Protein AF-0000000072275325 (afdb_homodimer)

Structure (mmCIF, N/CA/C/O backbone):
data_AF-0000000072275325-model_v1
#
loop_
_entity.id
_entity.type
_entity.pdbx_description
1 polymer 'Sucrose phosphatase-like domain-containing protein'
#
loop_
_atom_site.group_PDB
_atom_site.id
_atom_site.type_symbol
_atom_site.label_atom_id
_atom_site.label_alt_id
_atom_site.label_comp_id
_atom_site.label_asym_id
_atom_site.label_entity_id
_atom_site.label_seq_id
_atom_site.pdbx_PDB_ins_code
_atom_site.Cartn_x
_atom_site.Cartn_y
_atom_site.Cartn_z
_atom_site.occupancy
_atom_site.B_iso_or_equiv
_atom_site.auth_seq_id
_atom_site.auth_comp_id
_atom_site.auth_asym_id
_atom_site.auth_atom_id
_atom_site.pdbx_PDB_model_num
ATOM 1 N N . MET A 1 1 ? -21.812 2.42 -6.938 1 90.31 1 MET A N 1
ATOM 2 C CA . MET A 1 1 ? -21 2.555 -5.734 1 90.31 1 MET A CA 1
ATOM 3 C C . MET A 1 1 ? -20.125 3.805 -5.805 1 90.31 1 MET A C 1
ATOM 5 O O . MET A 1 1 ? -19.453 4.039 -6.809 1 90.31 1 MET A O 1
ATOM 9 N N . ARG A 1 2 ? -20.234 4.688 -4.781 1 94.38 2 ARG A N 1
ATOM 10 C CA . ARG A 1 2 ? -19.438 5.906 -4.762 1 94.38 2 ARG A CA 1
ATOM 11 C C . ARG A 1 2 ? -18 5.609 -4.344 1 94.38 2 ARG A C 1
ATOM 13 O O . ARG A 1 2 ? -17.766 4.723 -3.523 1 94.38 2 ARG A O 1
ATOM 20 N N . ARG A 1 3 ? -17.094 6.367 -4.941 1 96.88 3 ARG A N 1
ATOM 21 C CA . ARG A 1 3 ? -15.68 6.164 -4.684 1 96.88 3 ARG A CA 1
ATOM 22 C C . ARG A 1 3 ? -15.078 7.355 -3.945 1 96.88 3 ARG A C 1
ATOM 24 O O . ARG A 1 3 ? -15.281 8.5 -4.348 1 96.88 3 ARG A O 1
ATOM 31 N N . VAL A 1 4 ? -14.383 7.102 -2.836 1 97.38 4 VAL A N 1
ATOM 32 C CA . VAL A 1 4 ? -13.727 8.141 -2.051 1 97.38 4 VAL A CA 1
ATOM 33 C C . VAL A 1 4 ? -12.258 7.785 -1.834 1 97.38 4 VAL A C 1
ATOM 35 O O . VAL A 1 4 ? -11.938 6.66 -1.442 1 97.38 4 VAL A O 1
ATOM 38 N N . VAL A 1 5 ? -11.414 8.695 -2.131 1 98.19 5 VAL A N 1
ATOM 39 C CA . VAL A 1 5 ? -9.984 8.531 -1.894 1 98.19 5 VAL A CA 1
ATOM 40 C C . VAL A 1 5 ? -9.523 9.523 -0.824 1 98.19 5 VAL A C 1
ATOM 42 O O . VAL A 1 5 ? -9.555 10.734 -1.036 1 98.19 5 VAL A O 1
ATOM 45 N N . PHE A 1 6 ? -9.188 9.008 0.333 1 98.62 6 PHE A N 1
ATOM 46 C CA . PHE A 1 6 ? -8.484 9.797 1.337 1 98.62 6 PHE A CA 1
ATOM 47 C C . PHE A 1 6 ? -6.996 9.859 1.031 1 98.62 6 PHE A C 1
ATOM 49 O O . PHE A 1 6 ? -6.316 8.828 1.029 1 98.62 6 PHE A O 1
ATOM 56 N N . VAL A 1 7 ? -6.469 11.07 0.839 1 98.69 7 VAL A N 1
ATOM 57 C CA . VAL A 1 7 ? -5.125 11.109 0.277 1 98.69 7 VAL A CA 1
ATOM 58 C C . VAL A 1 7 ? -4.266 12.102 1.055 1 98.69 7 VAL A C 1
ATOM 60 O O . VAL A 1 7 ? -4.684 13.242 1.293 1 98.69 7 VAL A O 1
ATOM 63 N N . ASP A 1 8 ? -3.088 11.633 1.467 1 98.5 8 ASP A N 1
ATOM 64 C CA . ASP A 1 8 ? -2.051 12.539 1.948 1 98.5 8 ASP A CA 1
ATOM 65 C C . ASP A 1 8 ? -1.52 13.414 0.815 1 98.5 8 ASP A C 1
ATOM 67 O O . ASP A 1 8 ? -1.686 13.086 -0.361 1 98.5 8 ASP A O 1
ATOM 71 N N . LEU A 1 9 ? -0.875 14.508 1.208 1 98.44 9 LEU A N 1
ATOM 72 C CA . LEU A 1 9 ? -0.439 15.461 0.189 1 98.44 9 LEU A CA 1
ATOM 73 C C . LEU A 1 9 ? 1.076 15.422 0.02 1 98.44 9 LEU A C 1
ATOM 75 O O . LEU A 1 9 ? 1.578 15 -1.024 1 98.44 9 LEU A O 1
ATOM 79 N N . ASP A 1 10 ? 1.828 15.828 1.047 1 97.31 10 ASP A N 1
ATOM 80 C CA . ASP A 1 10 ? 3.279 15.977 0.965 1 97.31 10 ASP A CA 1
ATOM 81 C C . ASP A 1 10 ? 3.961 14.617 0.826 1 97.31 10 ASP A C 1
ATOM 83 O O . ASP A 1 10 ? 3.729 13.711 1.633 1 97.31 10 ASP A O 1
ATOM 87 N N . ASP A 1 11 ? 4.785 14.484 -0.207 1 96.62 11 ASP A N 1
ATOM 88 C CA . ASP A 1 11 ? 5.547 13.289 -0.545 1 96.62 11 ASP A CA 1
ATOM 89 C C . ASP A 1 11 ? 4.633 12.188 -1.08 1 96.62 11 ASP A C 1
ATOM 91 O O . ASP A 1 11 ? 5.098 11.102 -1.421 1 96.62 11 ASP A O 1
ATOM 95 N N . THR A 1 12 ? 3.336 12.484 -1.189 1 97.94 12 THR A N 1
ATOM 96 C CA . THR A 1 12 ? 2.371 11.57 -1.792 1 97.94 12 THR A CA 1
ATOM 97 C C . THR A 1 12 ? 1.908 12.094 -3.15 1 97.94 12 THR A C 1
ATOM 99 O O . THR A 1 12 ? 2.148 11.461 -4.18 1 97.94 12 THR A O 1
ATOM 102 N N . LEU A 1 13 ? 1.371 13.312 -3.215 1 98.06 13 LEU A N 1
ATOM 103 C CA . LEU A 1 13 ? 0.886 13.891 -4.465 1 98.06 13 LEU A CA 1
ATOM 104 C C . LEU A 1 13 ? 1.917 14.844 -5.059 1 98.06 13 LEU A C 1
ATOM 106 O O . LEU A 1 13 ? 1.853 15.172 -6.246 1 98.06 13 LEU A O 1
ATOM 110 N N . PHE A 1 14 ? 2.713 15.383 -4.18 1 98.19 14 PHE A N 1
ATOM 111 C CA . PHE A 1 14 ? 3.744 16.328 -4.609 1 98.19 14 PHE A CA 1
ATOM 112 C C . PHE A 1 14 ? 4.879 16.391 -3.592 1 98.19 14 PHE A C 1
ATOM 114 O O . PHE A 1 14 ? 4.758 15.852 -2.486 1 98.19 14 PHE A O 1
ATOM 121 N N . GLN A 1 15 ? 5.973 16.953 -3.961 1 96.69 15 GLN A N 1
ATOM 122 C CA . GLN A 1 15 ? 7.141 17.141 -3.109 1 96.69 15 GLN A CA 1
ATOM 123 C C . GLN A 1 15 ? 7.719 18.547 -3.277 1 96.69 15 GLN A C 1
ATOM 125 O O . GLN A 1 15 ? 7.426 19.234 -4.258 1 96.69 15 GLN A O 1
ATOM 130 N N . THR A 1 16 ? 8.469 18.906 -2.312 1 94.31 16 THR A N 1
ATOM 131 C CA . THR A 1 16 ? 9.219 20.156 -2.465 1 94.31 16 THR A CA 1
ATOM 132 C C . THR A 1 16 ? 10.211 20.047 -3.621 1 94.31 16 THR A C 1
ATOM 134 O O . THR A 1 16 ? 10.602 18.953 -4.016 1 94.31 16 THR A O 1
ATOM 137 N N . ALA A 1 17 ? 10.625 21.156 -4.082 1 92.44 17 ALA A N 1
ATOM 138 C CA . ALA A 1 17 ? 11.602 21.203 -5.168 1 92.44 17 ALA A CA 1
ATOM 139 C C . ALA A 1 17 ? 12.875 20.453 -4.781 1 92.44 17 ALA A C 1
ATOM 141 O O . ALA A 1 17 ? 13.5 19.797 -5.621 1 92.44 17 ALA A O 1
ATOM 142 N N . ARG A 1 18 ? 13.242 20.547 -3.588 1 88.44 18 ARG A N 1
ATOM 143 C CA . ARG A 1 18 ? 14.453 19.891 -3.09 1 88.44 18 ARG A CA 1
ATOM 144 C C . ARG A 1 18 ? 14.32 18.375 -3.15 1 88.44 18 ARG A C 1
ATOM 146 O O . ARG A 1 18 ? 15.266 17.688 -3.547 1 88.44 18 ARG A O 1
ATOM 153 N N . LYS A 1 19 ? 13.195 17.844 -2.801 1 89.75 19 LYS A N 1
ATOM 154 C CA . LYS A 1 19 ? 12.984 16.406 -2.713 1 89.75 19 LYS A CA 1
ATOM 155 C C . LYS A 1 19 ? 12.75 15.797 -4.094 1 89.75 19 LYS A C 1
ATOM 157 O O . LYS A 1 19 ? 12.977 14.602 -4.297 1 89.75 19 LYS A O 1
ATOM 162 N N . ASN A 1 20 ? 12.297 16.594 -5.004 1 91.94 20 ASN A N 1
ATOM 163 C CA . ASN A 1 20 ? 12.047 16.109 -6.355 1 91.94 20 ASN A CA 1
ATOM 164 C C . ASN A 1 20 ? 12.391 17.156 -7.406 1 91.94 20 ASN A C 1
ATOM 166 O O . ASN A 1 20 ? 11.5 17.734 -8.031 1 91.94 20 ASN A O 1
ATOM 170 N N . PRO A 1 21 ? 13.609 17.375 -7.664 1 92 21 PRO A N 1
ATOM 171 C CA . PRO A 1 21 ? 14.039 18.453 -8.555 1 92 21 PRO A CA 1
ATOM 172 C C . PRO A 1 21 ? 13.547 18.266 -9.992 1 92 21 PRO A C 1
ATOM 174 O O . PRO A 1 21 ? 13.453 19.234 -10.742 1 92 21 PRO A O 1
ATOM 177 N N . GLY A 1 22 ? 13.156 17.125 -10.398 1 93 22 GLY A N 1
ATOM 178 C CA . GLY A 1 22 ? 12.711 16.891 -11.758 1 93 22 GLY A CA 1
ATOM 179 C C . GLY A 1 22 ? 11.242 17.203 -11.961 1 93 22 GLY A C 1
ATOM 180 O O . GLY A 1 22 ? 10.773 17.297 -13.102 1 93 22 GLY A O 1
ATOM 181 N N . ALA A 1 23 ? 10.539 17.469 -10.898 1 95.69 23 ALA A N 1
ATOM 182 C CA . ALA A 1 23 ? 9.117 17.781 -10.984 1 95.69 23 ALA A CA 1
ATOM 183 C C . ALA A 1 23 ? 8.906 19.234 -11.422 1 95.69 23 ALA A C 1
ATOM 185 O O . ALA A 1 23 ? 9.625 20.125 -10.984 1 95.69 23 ALA A O 1
ATOM 186 N N . GLN A 1 24 ? 7.844 19.484 -12.242 1 95.38 24 GLN A N 1
ATOM 187 C CA . GLN A 1 24 ? 7.754 20.812 -12.852 1 95.38 24 GLN A CA 1
ATOM 188 C C . GLN A 1 24 ? 6.379 21.422 -12.617 1 95.38 24 GLN A C 1
ATOM 190 O O . GLN A 1 24 ? 6.215 22.641 -12.719 1 95.38 24 GLN A O 1
ATOM 195 N N . THR A 1 25 ? 5.402 20.688 -12.398 1 98.06 25 THR A N 1
ATOM 196 C CA . THR A 1 25 ? 4.059 21.234 -12.266 1 98.06 25 THR A CA 1
ATOM 197 C C . THR A 1 25 ? 3.826 21.781 -10.859 1 98.06 25 THR A C 1
ATOM 199 O O . THR A 1 25 ? 3.859 21.016 -9.891 1 98.06 25 THR A O 1
ATOM 202 N N . LEU A 1 26 ? 3.572 23.031 -10.742 1 98.44 26 LEU A N 1
ATOM 203 C CA . LEU A 1 26 ? 3.381 23.688 -9.445 1 98.44 26 LEU A CA 1
ATOM 204 C C . LEU A 1 26 ? 2.219 23.062 -8.688 1 98.44 26 LEU A C 1
ATOM 206 O O . LEU A 1 26 ? 1.145 22.844 -9.25 1 98.44 26 LEU A O 1
ATOM 210 N N . ALA A 1 27 ? 2.439 22.797 -7.379 1 98.69 27 ALA A N 1
ATOM 211 C CA . ALA A 1 27 ? 1.411 22.125 -6.594 1 98.69 27 ALA A CA 1
ATOM 212 C C . ALA A 1 27 ? 1.083 22.906 -5.324 1 98.69 27 ALA A C 1
ATOM 214 O O . ALA A 1 27 ? -0.019 22.781 -4.785 1 98.69 27 ALA A O 1
ATOM 215 N N . ALA A 1 28 ? 2.025 23.719 -4.809 1 98.62 28 ALA A N 1
ATOM 216 C CA . ALA A 1 28 ? 1.771 24.5 -3.604 1 98.62 28 ALA A CA 1
ATOM 217 C C . ALA A 1 28 ? 2.682 25.734 -3.541 1 98.62 28 ALA A C 1
ATOM 219 O O . ALA A 1 28 ? 3.811 25.703 -4.035 1 98.62 28 ALA A O 1
ATOM 220 N N . LEU A 1 29 ? 2.203 26.719 -2.871 1 98.38 29 LEU A N 1
ATOM 221 C CA . LEU A 1 29 ? 2.941 27.953 -2.629 1 98.38 29 LEU A CA 1
ATOM 222 C C . LEU A 1 29 ? 3.359 28.062 -1.166 1 98.38 29 LEU A C 1
ATOM 224 O O . LEU A 1 29 ? 2.736 27.453 -0.293 1 98.38 29 LEU A O 1
ATOM 228 N N . ASP A 1 30 ? 4.449 28.797 -0.929 1 96.75 30 ASP A N 1
ATOM 229 C CA . ASP A 1 30 ? 4.824 29.078 0.455 1 96.75 30 ASP A CA 1
ATOM 230 C C . ASP A 1 30 ? 4.07 30.281 0.992 1 96.75 30 ASP A C 1
ATOM 232 O O . ASP A 1 30 ? 3.158 30.797 0.337 1 96.75 30 ASP A O 1
ATOM 236 N N . LYS A 1 31 ? 4.391 30.719 2.232 1 95 31 LYS A N 1
ATOM 237 C CA . LYS A 1 31 ? 3.664 31.781 2.92 1 95 31 LYS A CA 1
ATOM 238 C C . LYS A 1 31 ? 3.797 33.094 2.174 1 95 31 LYS A C 1
ATOM 240 O O . LYS A 1 31 ? 2.961 34 2.328 1 95 31 LYS A O 1
ATOM 245 N N . ASP A 1 32 ? 4.84 33.219 1.357 1 97.31 32 ASP A N 1
ATOM 246 C CA . ASP A 1 32 ? 5.09 34.469 0.626 1 97.31 32 ASP A CA 1
ATOM 247 C C . ASP A 1 32 ? 4.535 34.375 -0.793 1 97.31 32 ASP A C 1
ATOM 249 O O . ASP A 1 32 ? 4.789 35.25 -1.616 1 97.31 32 ASP A O 1
ATOM 253 N N . GLY A 1 33 ? 3.867 33.344 -1.149 1 97.06 33 GLY A N 1
ATOM 254 C CA . GLY A 1 33 ? 3.268 33.188 -2.465 1 97.06 33 GLY A CA 1
ATOM 255 C C . GLY A 1 33 ? 4.242 32.688 -3.51 1 97.06 33 GLY A C 1
ATOM 256 O O . GLY A 1 33 ? 3.975 32.75 -4.711 1 97.06 33 GLY A O 1
ATOM 257 N N . LYS A 1 34 ? 5.355 32.219 -3.041 1 97.69 34 LYS A N 1
ATOM 258 C CA . LYS A 1 34 ? 6.359 31.688 -3.957 1 97.69 34 LYS A CA 1
ATOM 259 C C . LYS A 1 34 ? 6.199 30.172 -4.133 1 97.69 34 LYS A C 1
ATOM 261 O O . LYS A 1 34 ? 5.719 29.484 -3.23 1 97.69 34 LYS A O 1
ATOM 266 N N . PRO A 1 35 ? 6.633 29.672 -5.348 1 97.56 35 PRO A N 1
ATOM 267 C CA . PRO A 1 35 ? 6.535 28.219 -5.574 1 97.56 35 PRO A CA 1
ATOM 268 C C . PRO A 1 35 ? 7.285 27.406 -4.52 1 97.56 35 PRO A C 1
ATOM 270 O O . PRO A 1 35 ? 8.43 27.734 -4.191 1 97.56 35 PRO A O 1
ATOM 273 N N . LEU A 1 36 ? 6.629 26.406 -4.023 1 96.88 36 LEU A N 1
ATOM 274 C CA . LEU A 1 36 ? 7.219 25.609 -2.953 1 96.88 36 LEU A CA 1
ATOM 275 C C . LEU A 1 36 ? 7.32 24.141 -3.359 1 96.88 36 LEU A C 1
ATOM 277 O O . LEU A 1 36 ? 8.383 23.531 -3.232 1 96.88 36 LEU A O 1
ATOM 281 N N . SER A 1 37 ? 6.246 23.531 -3.803 1 98.06 37 SER A N 1
ATOM 282 C CA . SER A 1 37 ? 6.164 22.109 -4.086 1 98.06 37 SER A CA 1
ATOM 283 C C . SER A 1 37 ? 5.676 21.859 -5.508 1 98.06 37 SER A C 1
ATOM 285 O O . SER A 1 37 ? 4.984 22.688 -6.094 1 98.06 37 SER A O 1
ATOM 287 N N . PHE A 1 38 ? 6.051 20.734 -6.02 1 98.56 38 PHE A N 1
ATOM 288 C CA . PHE A 1 38 ? 5.777 20.438 -7.418 1 98.56 38 PHE A CA 1
ATOM 289 C C . PHE A 1 38 ? 5.355 18.984 -7.578 1 98.56 38 PHE A C 1
ATOM 291 O O . PHE A 1 38 ? 5.746 18.125 -6.781 1 98.56 38 PHE A O 1
ATOM 298 N N . GLN A 1 39 ? 4.586 18.734 -8.656 1 98.25 39 GLN A N 1
ATOM 299 C CA . GLN A 1 39 ? 4.223 17.375 -9.078 1 98.25 39 GLN A CA 1
ATOM 300 C C . GLN A 1 39 ? 5.094 16.922 -10.242 1 98.25 39 GLN A C 1
ATOM 302 O O . GLN A 1 39 ? 5.402 17.703 -11.148 1 98.25 39 GLN A O 1
ATOM 307 N N . SER A 1 40 ? 5.492 15.695 -10.203 1 96.56 40 SER A N 1
ATOM 308 C CA . SER A 1 40 ? 6 15.039 -11.406 1 96.56 40 SER A CA 1
ATOM 309 C C . SER A 1 40 ? 4.875 14.758 -12.398 1 96.56 40 SER A C 1
ATOM 311 O O . SER A 1 40 ? 3.697 14.836 -12.047 1 96.56 40 SER A O 1
ATOM 313 N N . THR A 1 41 ? 5.281 14.406 -13.625 1 96.06 41 THR A N 1
ATOM 314 C CA . THR A 1 41 ? 4.312 14.07 -14.664 1 96.06 41 THR A CA 1
ATOM 315 C C . THR A 1 41 ? 3.461 12.875 -14.25 1 96.06 41 THR A C 1
ATOM 317 O O . THR A 1 41 ? 2.26 12.836 -14.523 1 96.06 41 THR A O 1
ATOM 320 N N . ARG A 1 42 ? 4.02 11.961 -13.594 1 95.5 42 ARG A N 1
ATOM 321 C CA . ARG A 1 42 ? 3.307 10.766 -13.156 1 95.5 42 ARG A CA 1
ATOM 322 C C . ARG A 1 42 ? 2.326 11.094 -12.031 1 95.5 42 ARG A C 1
ATOM 324 O O . ARG A 1 42 ? 1.229 10.539 -11.977 1 95.5 42 ARG A O 1
ATOM 331 N N . GLN A 1 43 ? 2.719 11.945 -11.203 1 97 43 GLN A N 1
ATOM 332 C CA . GLN A 1 43 ? 1.825 12.359 -10.125 1 97 43 GLN A CA 1
ATOM 333 C C . GLN A 1 43 ? 0.617 13.109 -10.68 1 97 43 GLN A C 1
ATOM 335 O O . GLN A 1 43 ? -0.508 12.914 -10.211 1 97 43 GLN A O 1
ATOM 340 N N . VAL A 1 44 ? 0.874 13.953 -11.633 1 97.62 44 VAL A N 1
ATOM 341 C CA . VAL A 1 44 ? -0.218 14.664 -12.289 1 97.62 44 VAL A CA 1
ATOM 342 C C . VAL A 1 44 ? -1.183 13.664 -12.914 1 97.62 44 VAL A C 1
ATOM 344 O O . VAL A 1 44 ? -2.389 13.711 -12.664 1 97.62 44 VAL A O 1
ATOM 347 N N . ALA A 1 45 ? -0.634 12.773 -13.688 1 96.62 45 ALA A N 1
ATOM 348 C CA . ALA A 1 45 ? -1.44 11.781 -14.398 1 96.62 45 ALA A CA 1
ATOM 349 C C . ALA A 1 45 ? -2.227 10.914 -13.422 1 96.62 45 ALA A C 1
ATOM 351 O O . ALA A 1 45 ? -3.381 10.562 -13.68 1 96.62 45 ALA A O 1
ATOM 352 N N . PHE A 1 46 ? -1.62 10.609 -12.406 1 96.75 46 PHE A N 1
ATOM 353 C CA . PHE A 1 46 ? -2.248 9.719 -11.43 1 96.75 46 PHE A CA 1
ATOM 354 C C . PHE A 1 46 ? -3.412 10.414 -10.734 1 96.75 46 PHE A C 1
ATOM 356 O O . PHE A 1 46 ? -4.48 9.828 -10.562 1 96.75 46 PHE A O 1
ATOM 363 N N . LEU A 1 47 ? -3.193 11.617 -10.25 1 97.44 47 LEU A N 1
ATOM 364 C CA . LEU A 1 47 ? -4.27 12.375 -9.617 1 97.44 47 LEU A CA 1
ATOM 365 C C . LEU A 1 47 ? -5.438 12.562 -10.578 1 97.44 47 LEU A C 1
ATOM 367 O O . LEU A 1 47 ? -6.602 12.461 -10.18 1 97.44 47 LEU A O 1
ATOM 371 N N . GLU A 1 48 ? -5.145 12.82 -11.805 1 96.12 48 GLU A N 1
ATOM 372 C CA . GLU A 1 48 ? -6.191 12.953 -12.812 1 96.12 48 GLU A CA 1
ATOM 373 C C . GLU A 1 48 ? -6.996 11.664 -12.953 1 96.12 48 GLU A C 1
ATOM 375 O O . GLU A 1 48 ? -8.227 11.703 -13.055 1 96.12 48 GLU A O 1
ATOM 380 N N . TRP A 1 49 ? -6.293 10.602 -12.945 1 95.12 49 TRP A N 1
ATOM 381 C CA . TRP A 1 49 ? -6.93 9.289 -13.039 1 95.12 49 TRP A CA 1
ATOM 382 C C . TRP A 1 49 ? -7.879 9.062 -11.867 1 95.12 49 TRP A C 1
ATOM 384 O O . TRP A 1 49 ? -9.047 8.711 -12.07 1 95.12 49 TRP A O 1
ATOM 394 N N . LEU A 1 50 ? -7.469 9.336 -10.648 1 94.69 50 LEU A N 1
ATOM 395 C CA . LEU A 1 50 ? -8.273 9.125 -9.445 1 94.69 50 LEU A CA 1
ATOM 396 C C . LEU A 1 50 ? -9.461 10.086 -9.414 1 94.69 50 LEU A C 1
ATOM 398 O O . LEU A 1 50 ? -10.586 9.688 -9.102 1 94.69 50 LEU A O 1
ATOM 402 N N . SER A 1 51 ? -9.219 11.32 -9.781 1 95 51 SER A N 1
ATOM 403 C CA . SER A 1 51 ? -10.211 12.375 -9.609 1 95 51 SER A CA 1
ATOM 404 C C . SER A 1 51 ? -11.289 12.297 -10.68 1 95 51 SER A C 1
ATOM 406 O O . SER A 1 51 ? -12.328 12.953 -10.57 1 95 51 SER A O 1
ATOM 408 N N . ALA A 1 52 ? -11.078 11.508 -11.727 1 93.25 52 ALA A N 1
ATOM 409 C CA . ALA A 1 52 ? -12.055 11.398 -12.812 1 93.25 52 ALA A CA 1
ATOM 410 C C . ALA A 1 52 ? -13.375 10.812 -12.297 1 93.25 52 ALA A C 1
ATOM 412 O O . ALA A 1 52 ? -14.445 11.172 -12.797 1 93.25 52 ALA A O 1
ATOM 413 N N . ASP A 1 53 ? -13.328 9.93 -11.266 1 91.62 53 ASP A N 1
ATOM 414 C CA . ASP A 1 53 ? -14.57 9.273 -10.867 1 91.62 53 ASP A CA 1
ATOM 415 C C . ASP A 1 53 ? -14.609 9.047 -9.352 1 91.62 53 ASP A C 1
ATOM 417 O O . ASP A 1 53 ? -15.344 8.188 -8.867 1 91.62 53 ASP A O 1
ATOM 421 N N . ALA A 1 54 ? -13.734 9.711 -8.641 1 95.69 54 ALA A N 1
ATOM 422 C CA . ALA A 1 54 ? -13.727 9.57 -7.188 1 95.69 54 ALA A CA 1
ATOM 423 C C . ALA A 1 54 ? -13.703 10.93 -6.504 1 95.69 54 ALA A C 1
ATOM 425 O O . ALA A 1 54 ? -13.195 11.906 -7.07 1 95.69 54 ALA A O 1
ATOM 426 N N . VAL A 1 55 ? -14.297 11 -5.332 1 95.12 55 VAL A N 1
ATOM 427 C CA . VAL A 1 55 ? -14.133 12.164 -4.465 1 95.12 55 VAL A CA 1
ATOM 428 C C . VAL A 1 55 ? -12.773 12.102 -3.77 1 95.12 55 VAL A C 1
ATOM 430 O O . VAL A 1 55 ? -12.445 11.109 -3.119 1 95.12 55 VAL A O 1
ATOM 433 N N . ILE A 1 56 ? -12.055 13.156 -3.957 1 97.56 56 ILE A N 1
ATOM 434 C CA . ILE A 1 56 ? -10.734 13.234 -3.338 1 97.56 56 ILE A CA 1
ATOM 435 C C . ILE A 1 56 ? -10.828 14.023 -2.035 1 97.56 56 ILE A C 1
ATOM 437 O O . ILE A 1 56 ? -11.297 15.164 -2.023 1 97.56 56 ILE A O 1
ATOM 441 N N . VAL A 1 57 ? -10.406 13.445 -0.929 1 98.12 57 VAL A N 1
ATOM 442 C CA . VAL A 1 57 ? -10.391 14.102 0.373 1 98.12 57 VAL A CA 1
ATOM 443 C C . VAL A 1 57 ? -8.961 14.18 0.898 1 98.12 57 VAL A C 1
ATOM 445 O O . VAL A 1 57 ? -8.414 13.188 1.39 1 98.12 57 VAL A O 1
ATOM 448 N N . PRO A 1 58 ? -8.359 15.336 0.869 1 98.75 58 PRO A N 1
ATOM 449 C CA . PRO A 1 58 ? -7.016 15.492 1.434 1 98.75 58 PRO A CA 1
ATOM 450 C C . PRO A 1 58 ? -6.973 15.219 2.936 1 98.75 58 PRO A C 1
ATOM 452 O O . PRO A 1 58 ? -7.879 15.625 3.668 1 98.75 58 PRO A O 1
ATOM 455 N N . VAL A 1 59 ? -6.027 14.453 3.354 1 98.81 59 VAL A N 1
ATOM 456 C CA . VAL A 1 59 ? -5.684 14.164 4.742 1 98.81 59 VAL A CA 1
ATOM 457 C C . VAL A 1 59 ? -4.227 14.539 5 1 98.81 59 VAL A C 1
ATOM 459 O O . VAL A 1 59 ? -3.316 13.766 4.695 1 98.81 59 VAL A O 1
ATOM 462 N N . THR A 1 60 ? -3.947 15.641 5.633 1 98.5 60 THR A N 1
ATOM 463 C CA . THR A 1 60 ? -2.607 16.219 5.555 1 98.5 60 THR A CA 1
ATOM 464 C C . THR A 1 60 ? -2.156 16.719 6.918 1 98.5 60 THR A C 1
ATOM 466 O O . THR A 1 60 ? -2.979 16.938 7.812 1 98.5 60 THR A O 1
ATOM 469 N N . GLY A 1 61 ? -0.871 16.766 7.094 1 97.81 61 GLY A N 1
ATOM 470 C CA . GLY A 1 61 ? -0.302 17.438 8.258 1 97.81 61 GLY A CA 1
ATOM 471 C C . GLY A 1 61 ? -0.287 18.953 8.125 1 97.81 61 GLY A C 1
ATOM 472 O O . GLY A 1 61 ? -0.073 19.656 9.117 1 97.81 61 GLY A O 1
ATOM 473 N N . ARG A 1 62 ? -0.526 19.469 6.988 1 97.5 62 ARG A N 1
ATOM 474 C CA . ARG A 1 62 ? -0.576 20.906 6.766 1 97.5 62 ARG A CA 1
ATOM 475 C C . ARG A 1 62 ? -1.692 21.547 7.582 1 97.5 62 ARG A C 1
ATOM 477 O O . ARG A 1 62 ? -2.777 20.984 7.715 1 97.5 62 ARG A O 1
ATOM 484 N N . SER A 1 63 ? -1.429 22.781 8.078 1 98.06 63 SER A N 1
ATOM 485 C CA . SER A 1 63 ? -2.498 23.594 8.633 1 98.06 63 SER A CA 1
ATOM 486 C C . SER A 1 63 ? -3.498 24.016 7.562 1 98.06 63 SER A C 1
ATOM 488 O O . SER A 1 63 ? -3.232 23.859 6.367 1 98.06 63 SER A O 1
ATOM 490 N N . VAL A 1 64 ? -4.633 24.531 7.992 1 98.62 64 VAL A N 1
ATOM 491 C CA . VAL A 1 64 ? -5.66 25 7.07 1 98.62 64 VAL A CA 1
ATOM 492 C C . VAL A 1 64 ? -5.066 26.062 6.145 1 98.62 64 VAL A C 1
ATOM 494 O O . VAL A 1 64 ? -5.297 26.031 4.93 1 98.62 64 VAL A O 1
ATOM 497 N N . GLU A 1 65 ? -4.266 26.969 6.695 1 97.69 65 GLU A N 1
ATOM 498 C CA . GLU A 1 65 ? -3.645 28.016 5.891 1 97.69 65 GLU A CA 1
ATOM 499 C C . GLU A 1 65 ? -2.699 27.422 4.848 1 97.69 65 GLU A C 1
ATOM 501 O O . GLU A 1 65 ? -2.73 27.812 3.682 1 97.69 65 GLU A O 1
ATOM 506 N N . ALA A 1 66 ? -1.863 26.547 5.293 1 97.56 66 ALA A N 1
ATOM 507 C CA . ALA A 1 66 ? -0.924 25.906 4.371 1 97.56 66 ALA A CA 1
ATOM 508 C C . ALA A 1 66 ? -1.662 25.109 3.305 1 97.56 66 ALA A C 1
ATOM 510 O O . ALA A 1 66 ? -1.248 25.078 2.143 1 97.56 66 ALA A O 1
ATOM 511 N N . PHE A 1 67 ? -2.738 24.438 3.658 1 98.5 67 PHE A N 1
ATOM 512 C CA . PHE A 1 67 ? -3.555 23.672 2.719 1 98.5 67 PHE A CA 1
ATOM 513 C C . PHE A 1 67 ? -4.152 24.594 1.658 1 98.5 67 PHE A C 1
ATOM 515 O O . PHE A 1 67 ? -4.184 24.25 0.475 1 98.5 67 PHE A O 1
ATOM 522 N N . ARG A 1 68 ? -4.57 25.703 2.064 1 98.06 68 ARG A N 1
ATOM 523 C CA . ARG A 1 68 ? -5.223 26.625 1.148 1 98.06 68 ARG A CA 1
ATOM 524 C C . ARG A 1 68 ? -4.234 27.172 0.12 1 98.06 68 ARG A C 1
ATOM 526 O O . ARG A 1 68 ? -4.633 27.766 -0.879 1 98.06 68 ARG A O 1
ATOM 533 N N . ARG A 1 69 ? -2.971 26.938 0.322 1 98.19 69 ARG A N 1
ATOM 534 C CA . ARG A 1 69 ? -1.946 27.375 -0.626 1 98.19 69 ARG A CA 1
ATOM 535 C C . ARG A 1 69 ? -1.627 26.266 -1.622 1 98.19 69 ARG A C 1
ATOM 537 O O . ARG A 1 69 ? -0.761 26.422 -2.484 1 98.19 69 ARG A O 1
ATOM 544 N N . VAL A 1 70 ? -2.227 25.109 -1.471 1 98.56 70 VAL A N 1
ATOM 545 C CA . VAL A 1 70 ? -2.148 24.062 -2.48 1 98.56 70 VAL A CA 1
ATOM 546 C C . VAL A 1 70 ? -2.951 24.469 -3.713 1 98.56 70 VAL A C 1
ATOM 548 O O . VAL A 1 70 ? -4.094 24.906 -3.598 1 98.56 70 VAL A O 1
ATOM 551 N N . THR A 1 71 ? -2.373 24.281 -4.871 1 97.94 71 THR A N 1
ATOM 552 C CA . THR A 1 71 ? -2.965 24.828 -6.09 1 97.94 71 THR A CA 1
ATOM 553 C C . THR A 1 71 ? -3.705 23.734 -6.863 1 97.94 71 THR A C 1
ATOM 555 O O . THR A 1 71 ? -4.316 24.016 -7.898 1 97.94 71 THR A O 1
ATOM 558 N N . LEU A 1 72 ? -3.686 22.5 -6.398 1 97.75 72 LEU A N 1
ATOM 559 C CA . LEU A 1 72 ? -4.387 21.391 -7.035 1 97.75 72 LEU A CA 1
ATOM 560 C C . LEU A 1 72 ? -5.895 21.547 -6.891 1 97.75 72 LEU A C 1
ATOM 562 O O . LEU A 1 72 ? -6.371 22.172 -5.941 1 97.75 72 LEU A O 1
ATOM 566 N N . PRO A 1 73 ? -6.605 21.016 -7.867 1 94.75 73 PRO A N 1
ATOM 567 C CA . PRO A 1 73 ? -8.07 21.109 -7.812 1 94.75 73 PRO A CA 1
ATOM 568 C C . PRO A 1 73 ? -8.688 20.062 -6.875 1 94.75 73 PRO A C 1
ATOM 570 O O . PRO A 1 73 ? -9.398 19.172 -7.328 1 94.75 73 PRO A O 1
ATOM 573 N N . LEU A 1 74 ? -8.594 20.203 -5.543 1 95.88 74 LEU A N 1
ATOM 574 C CA . LEU A 1 74 ? -8.992 19.188 -4.57 1 95.88 74 LEU A CA 1
ATOM 575 C C . LEU A 1 74 ? -10.289 19.594 -3.871 1 95.88 74 LEU A C 1
ATOM 577 O O . LEU A 1 74 ? -10.852 18.797 -3.111 1 95.88 74 LEU A O 1
ATOM 581 N N . GLY A 1 75 ? -10.82 20.828 -4.148 1 92.62 75 GLY A N 1
ATOM 582 C CA . GLY A 1 75 ? -12.023 21.312 -3.482 1 92.62 75 GLY A CA 1
ATOM 583 C C . GLY A 1 75 ? -11.766 21.812 -2.072 1 92.62 75 GLY A C 1
ATOM 584 O O . GLY A 1 75 ? -10.617 21.859 -1.624 1 92.62 75 GLY A O 1
ATOM 585 N N . PRO A 1 76 ? -12.828 22.094 -1.334 1 94.25 76 PRO A N 1
ATOM 586 C CA . PRO A 1 76 ? -12.672 22.75 -0.029 1 94.25 76 PRO A CA 1
ATOM 587 C C . PRO A 1 76 ? -12.617 21.75 1.123 1 94.25 76 PRO A C 1
ATOM 589 O O . PRO A 1 76 ? -12.156 22.078 2.215 1 94.25 76 PRO A O 1
ATOM 592 N N . ARG A 1 77 ? -13.164 20.531 0.912 1 96.31 77 ARG A N 1
ATOM 593 C CA . ARG A 1 77 ? -13.133 19.531 1.969 1 96.31 77 ARG A CA 1
ATOM 594 C C . ARG A 1 77 ? -11.711 19.031 2.205 1 96.31 77 ARG A C 1
ATOM 596 O O . ARG A 1 77 ? -10.953 18.812 1.254 1 96.31 77 ARG A O 1
ATOM 603 N N . ALA A 1 78 ? -11.422 18.922 3.484 1 98.44 78 ALA A N 1
ATOM 604 C CA . ALA A 1 78 ? -10.094 18.406 3.812 1 98.44 78 ALA A CA 1
ATOM 605 C C . ALA A 1 78 ? -9.984 18.062 5.297 1 98.44 78 ALA A C 1
ATOM 607 O O . ALA A 1 78 ? -10.797 18.531 6.105 1 98.44 78 ALA A O 1
ATOM 608 N N . ILE A 1 79 ? -9.094 17.234 5.609 1 98.75 79 ILE A N 1
ATOM 609 C CA . ILE A 1 79 ? -8.617 16.984 6.969 1 98.75 79 ILE A CA 1
ATOM 610 C C . ILE A 1 79 ? -7.211 17.562 7.137 1 98.75 79 ILE A C 1
ATOM 612 O O . ILE A 1 79 ? -6.27 17.094 6.488 1 98.75 79 ILE A O 1
ATOM 616 N N . CYS A 1 80 ? -7.07 18.547 8.016 1 98.81 80 CYS A N 1
ATOM 617 C CA . CYS A 1 80 ? -5.816 19.281 8.141 1 98.81 80 CYS A CA 1
ATOM 618 C C . CYS A 1 80 ? -5.207 19.078 9.523 1 98.81 80 CYS A C 1
ATOM 620 O O . CYS A 1 80 ? -5.859 18.562 10.43 1 98.81 80 CYS A O 1
ATOM 622 N N . SER A 1 81 ? -3.961 19.469 9.664 1 98.56 81 SER A N 1
ATOM 623 C CA . SER A 1 81 ? -3.242 19.469 10.938 1 98.56 81 SER A CA 1
ATOM 624 C C . SER A 1 81 ? -3.314 18.109 11.617 1 98.56 81 SER A C 1
ATOM 626 O O . SER A 1 81 ? -3.707 18.016 12.781 1 98.56 81 SER A O 1
ATOM 628 N N . PHE A 1 82 ? -2.963 17.094 10.875 1 98 82 PHE A N 1
ATOM 629 C CA . PHE A 1 82 ? -2.887 15.711 11.352 1 98 82 PHE A CA 1
ATOM 630 C C . PHE A 1 82 ? -4.223 15.266 11.93 1 98 82 PHE A C 1
ATOM 632 O O . PHE A 1 82 ? -4.266 14.461 12.867 1 98 82 PHE A O 1
ATOM 639 N N . GLY A 1 83 ? -5.32 15.836 11.453 1 98.44 83 GLY A N 1
ATOM 640 C CA . GLY A 1 83 ? -6.641 15.422 11.898 1 98.44 83 GLY A CA 1
ATOM 641 C C . GLY A 1 83 ? -7.25 16.375 12.914 1 98.44 83 GLY A C 1
ATOM 642 O O . GLY A 1 83 ? -8.375 16.172 13.367 1 98.44 83 GLY A O 1
ATOM 643 N N . GLY A 1 84 ? -6.555 17.438 13.211 1 98.69 84 GLY A N 1
ATOM 644 C CA . GLY A 1 84 ? -7.066 18.391 14.195 1 98.69 84 GLY A CA 1
ATOM 645 C C . GLY A 1 84 ? -8.219 19.219 13.68 1 98.69 84 GLY A C 1
ATOM 646 O O . GLY A 1 84 ? -9.039 19.719 14.461 1 98.69 84 GLY A O 1
ATOM 647 N N . VAL A 1 85 ? -8.219 19.438 12.398 1 98.81 85 VAL A N 1
ATOM 648 C CA . VAL A 1 85 ? -9.266 20.234 11.781 1 98.81 85 VAL A CA 1
ATOM 649 C C . VAL A 1 85 ? -9.875 19.484 10.602 1 98.81 85 VAL A C 1
ATOM 651 O O . VAL A 1 85 ? -9.156 19.047 9.703 1 98.81 85 VAL A O 1
ATOM 654 N N . ILE A 1 86 ? -11.164 19.281 10.594 1 98.75 86 ILE A N 1
ATOM 655 C CA . ILE A 1 86 ? -11.914 18.781 9.445 1 98.75 86 ILE A CA 1
ATOM 656 C C . ILE A 1 86 ? -12.672 19.922 8.781 1 98.75 86 ILE A C 1
ATOM 658 O O . ILE A 1 86 ? -13.461 20.609 9.438 1 98.75 86 ILE A O 1
ATOM 662 N N . LEU A 1 87 ? -12.344 20.156 7.52 1 98.31 87 LEU A N 1
ATOM 663 C CA . LEU A 1 87 ? -13.062 21.141 6.734 1 98.31 87 LEU A CA 1
ATOM 664 C C . LEU A 1 87 ? -14.227 20.516 5.984 1 98.31 87 LEU A C 1
ATOM 666 O O . LEU A 1 87 ? -14.062 19.484 5.32 1 98.31 87 LEU A O 1
ATOM 670 N N . GLY A 1 88 ? -15.398 21.141 6.121 1 95.19 88 GLY A N 1
ATOM 671 C CA . GLY A 1 88 ? -16.562 20.688 5.391 1 95.19 88 GLY A CA 1
ATOM 672 C C . GLY A 1 88 ? -16.594 21.172 3.955 1 95.19 88 GLY A C 1
ATOM 673 O O . GLY A 1 88 ? -15.594 21.672 3.438 1 95.19 88 GLY A O 1
ATOM 674 N N . ALA A 1 89 ? -17.75 20.953 3.256 1 92.38 89 ALA A N 1
ATOM 675 C CA . ALA A 1 89 ? -17.938 21.312 1.855 1 92.38 89 ALA A CA 1
ATOM 676 C C . ALA A 1 89 ? -17.828 22.828 1.668 1 92.38 89 ALA A C 1
ATOM 678 O O . ALA A 1 89 ? -17.516 23.297 0.574 1 92.38 89 ALA A O 1
ATOM 679 N N . ASP A 1 90 ? -18.047 23.562 2.713 1 94.94 90 ASP A N 1
ATOM 680 C CA . ASP A 1 90 ? -17.984 25.016 2.646 1 94.94 90 ASP A CA 1
ATOM 681 C C . ASP A 1 90 ? -16.578 25.531 2.953 1 94.94 90 ASP A C 1
ATOM 683 O O . ASP A 1 90 ? -16.328 26.734 2.92 1 94.94 90 ASP A O 1
ATOM 687 N N . GLY A 1 91 ? -15.734 24.656 3.289 1 96.12 91 GLY A N 1
ATOM 688 C CA . GLY A 1 91 ? -14.359 25.031 3.584 1 96.12 91 GLY A CA 1
ATOM 689 C C . GLY A 1 91 ? -14.164 25.5 5.012 1 96.12 91 GLY A C 1
ATOM 690 O O . GLY A 1 91 ? -13.094 26.016 5.363 1 96.12 91 GLY A O 1
ATOM 691 N N . LEU A 1 92 ? -15.188 25.375 5.785 1 97.38 92 LEU A N 1
ATOM 692 C CA . LEU A 1 92 ? -15.109 25.797 7.176 1 97.38 92 LEU A CA 1
ATOM 693 C C . LEU A 1 92 ? -14.953 24.594 8.109 1 97.38 92 LEU A C 1
ATOM 695 O O . LEU A 1 92 ? -15.344 23.484 7.754 1 97.38 92 LEU A O 1
ATOM 699 N N . PRO A 1 93 ? -14.375 24.812 9.305 1 98.12 93 PRO A N 1
ATOM 700 C CA . PRO A 1 93 ? -14.227 23.703 10.258 1 98.12 93 PRO A CA 1
ATOM 701 C C . PRO A 1 93 ? -15.57 23.062 10.633 1 98.12 93 PRO A C 1
ATOM 703 O O . PRO A 1 93 ? -16.547 23.781 10.867 1 98.12 93 PRO A O 1
ATOM 706 N N . HIS A 1 94 ? -15.594 21.797 10.617 1 97.88 94 HIS A N 1
ATOM 707 C CA . HIS A 1 94 ? -16.797 21.062 11.016 1 97.88 94 HIS A CA 1
ATOM 708 C C . HIS A 1 94 ? -17.125 21.312 12.484 1 97.88 94 HIS A C 1
ATOM 710 O O . HIS A 1 94 ? -16.312 21.047 13.367 1 97.88 94 HIS A O 1
ATOM 716 N N . PRO A 1 95 ? -18.297 21.703 12.781 1 97.5 95 PRO A N 1
ATOM 717 C CA . PRO A 1 95 ? -18.609 22.203 14.125 1 97.5 95 PRO A CA 1
ATOM 718 C C . PRO A 1 95 ? -18.453 21.141 15.203 1 97.5 95 PRO A C 1
ATOM 720 O O . PRO A 1 95 ? -17.828 21.391 16.25 1 97.5 95 PRO A O 1
ATOM 723 N N . GLU A 1 96 ? -19.031 20 15.023 1 97.88 96 GLU A N 1
ATOM 724 C CA . GLU A 1 96 ? -18.969 18.969 16.047 1 97.88 96 GLU A CA 1
ATOM 725 C C . GLU A 1 96 ? -17.531 18.516 16.281 1 97.88 96 GLU A C 1
ATOM 727 O O . GLU A 1 96 ? -17.109 18.344 17.422 1 97.88 96 GLU A O 1
ATOM 732 N N . TRP A 1 97 ? -16.828 18.266 15.234 1 98.44 97 TRP A N 1
ATOM 733 C CA . TRP A 1 97 ? -15.43 17.859 15.359 1 98.44 97 TRP A CA 1
ATOM 734 C C . TRP A 1 97 ? -14.602 18.938 16.047 1 98.44 97 TRP A C 1
ATOM 736 O O . TRP A 1 97 ? -13.797 18.641 16.938 1 98.44 97 TRP A O 1
ATOM 746 N N . HIS A 1 98 ? -14.852 20.172 15.656 1 98.44 98 HIS A N 1
ATOM 747 C CA . HIS A 1 98 ? -14.133 21.297 16.25 1 98.44 98 HIS A CA 1
ATOM 748 C C . HIS A 1 98 ? -14.367 21.375 17.75 1 98.44 98 HIS A C 1
ATOM 750 O O . HIS A 1 98 ? -13.438 21.641 18.516 1 98.44 98 HIS A O 1
ATOM 756 N N . ARG A 1 99 ? -15.555 21.188 18.125 1 98.31 99 ARG A N 1
ATOM 757 C CA . ARG A 1 99 ? -15.891 21.203 19.547 1 98.31 99 ARG A CA 1
ATOM 758 C C . ARG A 1 99 ? -15.125 20.109 20.297 1 98.31 99 ARG A C 1
ATOM 760 O O . ARG A 1 99 ? -14.555 20.359 21.359 1 98.31 99 ARG A O 1
ATOM 767 N N . GLN A 1 100 ? -15.094 18.938 19.75 1 98.19 100 GLN A N 1
ATOM 768 C CA . GLN A 1 100 ? -14.383 17.828 20.375 1 98.19 100 GLN A CA 1
ATOM 769 C C . GLN A 1 100 ? -12.891 18.125 20.484 1 98.19 100 GLN A C 1
ATOM 771 O O . GLN A 1 100 ? -12.289 17.906 21.531 1 98.19 100 GLN A O 1
ATOM 776 N N . MET A 1 101 ? -12.375 18.594 19.422 1 98.44 101 MET A N 1
ATOM 777 C CA . MET A 1 101 ? -10.945 18.906 19.391 1 98.44 101 MET A CA 1
ATOM 778 C C . MET A 1 101 ? -10.617 20.031 20.359 1 98.44 101 MET A C 1
ATOM 780 O O . MET A 1 101 ? -9.562 20.016 21 1 98.44 101 MET A O 1
ATOM 784 N N . SER A 1 102 ? -11.492 21.016 20.438 1 98.44 102 SER A N 1
ATOM 785 C CA . SER A 1 102 ? -11.289 22.141 21.344 1 98.44 102 SER A CA 1
ATOM 786 C C . SER A 1 102 ? -11.164 21.672 22.781 1 98.44 102 SER A C 1
ATOM 788 O O . SER A 1 102 ? -10.258 22.094 23.516 1 98.44 102 SER A O 1
ATOM 790 N N . GLN A 1 103 ? -12.023 20.766 23.188 1 98.44 103 GLN A N 1
ATOM 791 C CA . GLN A 1 103 ? -12 20.234 24.547 1 98.44 103 GLN A CA 1
ATOM 792 C C . GLN A 1 103 ? -10.711 19.453 24.797 1 98.44 103 GLN A C 1
ATOM 794 O O . GLN A 1 103 ? -10.07 19.625 25.844 1 98.44 103 GLN A O 1
ATOM 799 N N . LYS A 1 104 ? -10.352 18.688 23.875 1 98.25 104 LYS A N 1
ATOM 800 C CA . LYS A 1 104 ? -9.164 17.844 24.031 1 98.25 104 LYS A CA 1
ATOM 801 C C . LYS A 1 104 ? -7.895 18.688 24.016 1 98.25 104 LYS A C 1
ATOM 803 O O . LYS A 1 104 ? -6.965 18.422 24.781 1 98.25 104 LYS A O 1
ATOM 808 N N . ALA A 1 105 ? -7.879 19.672 23.141 1 98.12 105 ALA A N 1
ATOM 809 C CA . ALA A 1 105 ? -6.734 20.578 23.062 1 98.12 105 ALA A CA 1
ATOM 810 C C . ALA A 1 105 ? -6.559 21.328 24.375 1 98.12 105 ALA A C 1
ATOM 812 O O . ALA A 1 105 ? -5.438 21.5 24.875 1 98.12 105 ALA A O 1
ATOM 813 N N . GLN A 1 106 ? -7.656 21.766 24.953 1 97.62 106 GLN A N 1
ATOM 814 C CA . GLN A 1 106 ? -7.605 22.469 26.234 1 97.62 106 GLN A CA 1
ATOM 815 C C . GLN A 1 106 ? -7.059 21.578 27.328 1 97.62 106 GLN A C 1
ATOM 817 O O . GLN A 1 106 ? -6.254 22.016 28.156 1 97.62 106 GLN A O 1
ATOM 822 N N . ALA A 1 107 ? -7.465 20.375 27.297 1 96.88 107 ALA A N 1
ATOM 823 C CA . ALA A 1 107 ? -7.066 19.422 28.328 1 96.88 107 ALA A CA 1
ATOM 824 C C . ALA A 1 107 ? -5.574 19.109 28.25 1 96.88 107 ALA A C 1
ATOM 826 O O . ALA A 1 107 ? -4.957 18.734 29.234 1 96.88 107 ALA A O 1
ATOM 827 N N . THR A 1 108 ? -4.957 19.297 27.109 1 96.38 108 THR A N 1
ATOM 828 C CA . THR A 1 108 ? -3.566 18.906 26.906 1 96.38 108 THR A CA 1
ATOM 829 C C . THR A 1 108 ? -2.662 20.141 26.844 1 96.38 108 THR A C 1
ATOM 831 O O . THR A 1 108 ? -1.451 20.016 26.641 1 96.38 108 THR A O 1
ATOM 834 N N . ALA A 1 109 ? -3.166 21.312 27.047 1 95.62 109 ALA A N 1
ATOM 835 C CA . ALA A 1 109 ? -2.455 22.562 26.844 1 95.62 109 ALA A CA 1
ATOM 836 C C . ALA A 1 109 ? -1.225 22.656 27.734 1 95.62 109 ALA A C 1
ATOM 838 O O . ALA A 1 109 ? -0.143 23.031 27.281 1 95.62 109 ALA A O 1
ATOM 839 N N . ARG A 1 110 ? -1.356 22.312 28.969 1 96.31 110 ARG A N 1
ATOM 840 C CA . ARG A 1 110 ? -0.253 22.422 29.922 1 96.31 110 ARG A CA 1
ATOM 841 C C . ARG A 1 110 ? 0.868 21.453 29.562 1 96.31 110 ARG A C 1
ATOM 843 O O . ARG A 1 110 ? 2.047 21.812 29.625 1 96.31 110 ARG A O 1
ATOM 850 N N . VAL A 1 111 ? 0.465 20.25 29.25 1 96.81 111 VAL A N 1
ATOM 851 C CA . VAL A 1 111 ? 1.443 19.234 28.859 1 96.81 111 VAL A CA 1
ATOM 852 C C . VAL A 1 111 ? 2.205 19.703 27.625 1 96.81 111 VAL A C 1
ATOM 854 O O . VAL A 1 111 ? 3.418 19.516 27.516 1 96.81 111 VAL A O 1
ATOM 857 N N . MET A 1 112 ? 1.532 20.312 26.703 1 96.88 112 MET A N 1
ATOM 858 C CA . MET A 1 112 ? 2.137 20.828 25.484 1 96.88 112 MET A CA 1
ATOM 859 C C . MET A 1 112 ? 3.18 21.891 25.797 1 96.88 112 MET A C 1
ATOM 861 O O . MET A 1 112 ? 4.266 21.891 25.203 1 96.88 112 MET A O 1
ATOM 865 N N . GLU A 1 113 ? 2.889 22.734 26.688 1 97.12 113 GLU A N 1
ATOM 866 C CA . GLU A 1 113 ? 3.812 23.797 27.094 1 97.12 113 GLU A CA 1
ATOM 867 C C . GLU A 1 113 ? 5.066 23.219 27.734 1 97.12 113 GLU A C 1
ATOM 869 O O . GLU A 1 113 ? 6.18 23.656 27.453 1 97.12 113 GLU A O 1
ATOM 874 N N . LEU A 1 114 ? 4.832 22.297 28.594 1 97 114 LEU A N 1
ATOM 875 C CA . LEU A 1 114 ? 5.953 21.641 29.266 1 97 114 LEU A CA 1
ATOM 876 C C . LEU A 1 114 ? 6.852 20.938 28.25 1 97 114 LEU A C 1
ATOM 878 O O . LEU A 1 114 ? 8.078 21 28.344 1 97 114 LEU A O 1
ATOM 882 N N . LEU A 1 115 ? 6.203 20.281 27.312 1 97.31 115 LEU A N 1
ATOM 883 C CA . LEU A 1 115 ? 6.945 19.578 26.281 1 97.31 115 LEU A CA 1
ATOM 884 C C . LEU A 1 115 ? 7.746 20.562 25.422 1 97.31 115 LEU A C 1
ATOM 886 O O . LEU A 1 115 ? 8.883 20.281 25.047 1 97.31 115 LEU A O 1
ATOM 890 N N . ASP A 1 116 ? 7.152 21.656 25.109 1 97.81 116 ASP A N 1
ATOM 891 C CA . ASP A 1 116 ? 7.84 22.703 24.359 1 97.81 116 ASP A CA 1
ATOM 892 C C . ASP A 1 116 ? 9.094 23.172 25.094 1 97.81 116 ASP A C 1
ATOM 894 O O . ASP A 1 116 ? 10.148 23.359 24.469 1 97.81 116 ASP A O 1
ATOM 898 N N . ASP A 1 117 ? 9.008 23.344 26.375 1 97.25 117 ASP A N 1
ATOM 899 C CA . ASP A 1 117 ? 10.148 23.719 27.203 1 97.25 117 ASP A CA 1
ATOM 900 C C . ASP A 1 117 ? 11.227 22.641 27.172 1 97.25 117 ASP A C 1
ATOM 902 O O . ASP A 1 117 ? 12.422 22.953 27.109 1 97.25 117 ASP A O 1
ATOM 906 N N . MET A 1 118 ? 10.766 21.469 27.266 1 96.44 118 MET A N 1
ATOM 907 C CA . MET A 1 118 ? 11.703 20.344 27.266 1 96.44 118 MET A CA 1
ATOM 908 C C . MET A 1 118 ? 12.461 20.281 25.938 1 96.44 118 MET A C 1
ATOM 910 O O . MET A 1 118 ? 13.656 20 25.922 1 96.44 118 MET A O 1
ATOM 914 N N . VAL A 1 119 ? 11.766 20.484 24.812 1 96.94 119 VAL A N 1
ATOM 915 C CA . VAL A 1 119 ? 12.398 20.516 23.5 1 96.94 119 VAL A CA 1
ATOM 916 C C . VAL A 1 119 ? 13.469 21.594 23.469 1 96.94 119 VAL A C 1
ATOM 918 O O . VAL A 1 119 ? 14.586 21.359 23 1 96.94 119 VAL A O 1
ATOM 921 N N . ALA A 1 120 ? 13.172 22.75 24.031 1 96.81 120 ALA A N 1
ATOM 922 C CA . ALA A 1 120 ? 14.133 23.844 24.094 1 96.81 120 ALA A CA 1
ATOM 923 C C . ALA A 1 120 ? 15.391 23.438 24.859 1 96.81 120 ALA A C 1
ATOM 925 O O . ALA A 1 120 ? 16.5 23.75 24.453 1 96.81 120 ALA A O 1
ATOM 926 N N . GLN A 1 121 ? 15.195 22.766 25.906 1 96.44 121 GLN A N 1
ATOM 927 C CA . GLN A 1 121 ? 16.312 22.328 26.75 1 96.44 121 GLN A CA 1
ATOM 928 C C . GLN A 1 121 ? 17.188 21.312 26 1 96.44 121 GLN A C 1
ATOM 930 O O . GLN A 1 121 ? 18.406 21.391 26.062 1 96.44 121 GLN A O 1
ATOM 935 N N . VAL A 1 122 ? 16.516 20.391 25.344 1 94.94 122 VAL A N 1
ATOM 936 C CA . VAL A 1 122 ? 17.25 19.359 24.609 1 94.94 122 VAL A CA 1
ATOM 937 C C . VAL A 1 122 ? 18.047 20 23.484 1 94.94 122 VAL A C 1
ATOM 939 O O . VAL A 1 122 ? 19.203 19.625 23.234 1 94.94 122 VAL A O 1
ATOM 942 N N . LEU A 1 123 ? 17.438 20.953 22.797 1 94.44 123 LEU A N 1
ATOM 943 C CA . LEU A 1 123 ? 18.141 21.641 21.719 1 94.44 123 LEU A CA 1
ATOM 944 C C . LEU A 1 123 ? 19.344 22.406 22.25 1 94.44 123 LEU A C 1
ATOM 946 O O . LEU A 1 123 ? 20.422 22.375 21.641 1 94.44 123 LEU A O 1
ATOM 950 N N . ALA A 1 124 ? 19.172 23.016 23.359 1 94.69 124 ALA A N 1
ATOM 951 C CA . ALA A 1 124 ? 20.266 23.75 23.969 1 94.69 124 ALA A CA 1
ATOM 952 C C . ALA A 1 124 ? 21.406 22.828 24.375 1 94.69 124 ALA A C 1
ATOM 954 O O . ALA A 1 124 ? 22.578 23.141 24.188 1 94.69 124 ALA A O 1
ATOM 955 N N . ARG A 1 125 ? 21.078 21.734 24.875 1 93.19 125 ARG A N 1
ATOM 956 C CA . ARG A 1 125 ? 22.062 20.766 25.359 1 93.19 125 ARG A CA 1
ATOM 957 C C . ARG A 1 125 ? 22.797 20.094 24.203 1 93.19 125 ARG A C 1
ATOM 959 O O . ARG A 1 125 ? 24 19.859 24.281 1 93.19 125 ARG A O 1
ATOM 966 N N . THR A 1 126 ? 22.094 19.734 23.141 1 89.44 126 THR A N 1
ATOM 967 C CA . THR A 1 126 ? 22.672 18.984 22.031 1 89.44 126 THR A CA 1
ATOM 968 C C . THR A 1 126 ? 23.328 19.906 21.016 1 89.44 126 THR A C 1
ATOM 970 O O . THR A 1 126 ? 24.172 19.469 20.234 1 89.44 126 THR A O 1
ATOM 973 N N . GLY A 1 127 ? 22.875 21.172 20.938 1 90.19 127 GLY A N 1
ATOM 974 C CA . GLY A 1 127 ? 23.406 22.125 19.969 1 90.19 127 GLY A CA 1
ATOM 975 C C . GLY A 1 127 ? 22.812 21.984 18.594 1 90.19 127 GLY A C 1
ATOM 976 O O . GLY A 1 127 ? 23.328 22.547 17.625 1 90.19 127 GLY A O 1
ATOM 977 N N . VAL A 1 128 ? 21.766 21.172 18.516 1 90.31 128 VAL A N 1
ATOM 978 C CA . VAL A 1 128 ? 21.109 20.984 17.234 1 90.31 128 VAL A CA 1
ATOM 979 C C . VAL A 1 128 ? 20.422 22.281 16.812 1 90.31 128 VAL A C 1
ATOM 981 O O . VAL A 1 128 ? 19.734 22.922 17.609 1 90.31 128 VAL A O 1
ATOM 984 N N . ASP A 1 129 ? 20.641 22.656 15.578 1 93.19 129 ASP A N 1
ATOM 985 C CA . ASP A 1 129 ? 20.016 23.859 15.039 1 93.19 129 ASP A CA 1
ATOM 986 C C . ASP A 1 129 ? 18.625 23.562 14.477 1 93.19 129 ASP A C 1
ATOM 988 O O . ASP A 1 129 ? 18.5 23.219 13.297 1 93.19 129 ASP A O 1
ATOM 992 N N . ALA A 1 130 ? 17.609 23.781 15.336 1 95.25 130 ALA A N 1
ATOM 993 C CA . ALA A 1 130 ? 16.234 23.516 14.969 1 95.25 130 ALA A CA 1
ATOM 994 C C . ALA A 1 130 ? 15.297 24.562 15.578 1 95.25 130 ALA A C 1
ATOM 996 O O . ALA A 1 130 ? 15.609 25.156 16.609 1 95.25 130 ALA A O 1
ATOM 997 N N . ARG A 1 131 ? 14.258 24.812 14.875 1 95.94 131 ARG A N 1
ATOM 998 C CA . ARG A 1 131 ? 13.195 25.656 15.414 1 95.94 131 ARG A CA 1
ATOM 999 C C . ARG A 1 131 ? 12 24.812 15.844 1 95.94 131 ARG A C 1
ATOM 1001 O O . ARG A 1 131 ? 11.758 23.734 15.297 1 95.94 131 ARG A O 1
ATOM 1008 N N . HIS A 1 132 ? 11.375 25.203 16.875 1 96.94 132 HIS A N 1
ATOM 1009 C CA . HIS A 1 132 ? 10.211 24.5 17.406 1 96.94 132 HIS A CA 1
ATOM 1010 C C . HIS A 1 132 ? 9.109 25.469 17.797 1 96.94 132 HIS A C 1
ATOM 1012 O O . HIS A 1 132 ? 9.391 26.594 18.219 1 96.94 132 HIS A O 1
ATOM 1018 N N . HIS A 1 133 ? 7.918 25.156 17.641 1 96.62 133 HIS A N 1
ATOM 1019 C CA . HIS A 1 133 ? 6.789 25.953 18.094 1 96.62 133 HIS A CA 1
ATOM 1020 C C . HIS A 1 133 ? 5.508 25.125 18.141 1 96.62 133 HIS A C 1
ATOM 1022 O O . HIS A 1 133 ? 5.395 24.125 17.422 1 96.62 133 HIS A O 1
ATOM 1028 N N . ILE A 1 134 ? 4.613 25.5 18.984 1 98.06 134 ILE A N 1
ATOM 1029 C CA . ILE A 1 134 ? 3.285 24.906 19.047 1 98.06 134 ILE A CA 1
ATOM 1030 C C . ILE A 1 134 ? 2.443 25.391 17.875 1 98.06 134 ILE A C 1
ATOM 1032 O O . ILE A 1 134 ? 2.332 26.594 17.641 1 98.06 134 ILE A O 1
ATOM 1036 N N . ILE A 1 135 ? 1.913 24.5 17.125 1 98 135 ILE A N 1
ATOM 1037 C CA . ILE A 1 135 ? 1.089 24.844 15.977 1 98 135 ILE A CA 1
ATOM 1038 C C . ILE A 1 135 ? -0.353 25.062 16.422 1 98 135 ILE A C 1
ATOM 1040 O O . ILE A 1 135 ? -0.964 24.203 17.047 1 98 135 ILE A O 1
ATOM 1044 N N . HIS A 1 136 ? -0.791 26.25 16.094 1 97.88 136 HIS A N 1
ATOM 1045 C CA . HIS A 1 136 ? -2.195 26.594 16.281 1 97.88 136 HIS A CA 1
ATOM 1046 C C . HIS A 1 136 ? -2.945 26.578 14.961 1 97.88 136 HIS A C 1
ATOM 1048 O O . HIS A 1 136 ? -2.451 27.094 13.953 1 97.88 136 HIS A O 1
ATOM 1054 N N . ASP A 1 137 ? -4.062 25.938 14.93 1 98.38 137 ASP A N 1
ATOM 1055 C CA . ASP A 1 137 ? -4.934 25.891 13.758 1 98.38 137 ASP A CA 1
ATOM 1056 C C . ASP A 1 137 ? -6.402 25.953 14.164 1 98.38 137 ASP A C 1
ATOM 1058 O O . ASP A 1 137 ? -6.816 25.297 15.125 1 98.38 137 ASP A O 1
ATOM 1062 N N . ALA A 1 138 ? -7.188 26.781 13.469 1 97.44 138 ALA A N 1
ATOM 1063 C CA . ALA A 1 138 ? -8.578 27.031 13.844 1 97.44 138 ALA A CA 1
ATOM 1064 C C . ALA A 1 138 ? -8.695 27.406 15.32 1 97.44 138 ALA A C 1
ATOM 1066 O O . ALA A 1 138 ? -9.578 26.922 16.016 1 97.44 138 ALA A O 1
ATOM 1067 N N . GLU A 1 139 ? -7.699 28.125 15.797 1 96.25 139 GLU A N 1
ATOM 1068 C CA . GLU A 1 139 ? -7.656 28.688 17.141 1 96.25 139 GLU A CA 1
ATOM 1069 C C . GLU A 1 139 ? -7.402 27.609 18.188 1 96.25 139 GLU A C 1
ATOM 1071 O O . GLU A 1 139 ? -7.691 27.797 19.359 1 96.25 139 GLU A O 1
ATOM 1076 N N . LEU A 1 140 ? -6.938 26.469 17.75 1 97.94 140 LEU A N 1
ATOM 1077 C CA . LEU A 1 140 ? -6.637 25.375 18.656 1 97.94 140 LEU A CA 1
ATOM 1078 C C . LEU A 1 140 ? -5.141 25.094 18.703 1 97.94 140 LEU A C 1
ATOM 1080 O O . LEU A 1 140 ? -4.484 25.062 17.656 1 97.94 140 LEU A O 1
ATOM 1084 N N . ALA A 1 141 ? -4.566 24.938 19.906 1 98 141 ALA A N 1
ATOM 1085 C CA . ALA A 1 141 ? -3.211 24.406 20.047 1 98 141 ALA A CA 1
ATOM 1086 C C . ALA A 1 141 ? -3.182 22.891 19.797 1 98 141 ALA A C 1
ATOM 1088 O O . ALA A 1 141 ? -3.66 22.125 20.641 1 98 141 ALA A O 1
ATOM 1089 N N . LEU A 1 142 ? -2.514 22.469 18.75 1 98.38 142 LEU A N 1
ATOM 1090 C CA . LEU A 1 142 ? -2.791 21.094 18.312 1 98.38 142 LEU A CA 1
ATOM 1091 C C . LEU A 1 142 ? -1.561 20.219 18.484 1 98.38 142 LEU A C 1
ATOM 1093 O O . LEU A 1 142 ? -1.67 19.078 18.938 1 98.38 142 LEU A O 1
ATOM 1097 N N . TYR A 1 143 ? -0.357 20.672 18.109 1 98.25 143 TYR A N 1
ATOM 1098 C CA . TYR A 1 143 ? 0.831 19.828 18.188 1 98.25 143 TYR A CA 1
ATOM 1099 C C . TYR A 1 143 ? 2.1 20.672 18.203 1 98.25 143 TYR A C 1
ATOM 1101 O O . TYR A 1 143 ? 2.043 21.891 18 1 98.25 143 TYR A O 1
ATOM 1109 N N . LEU A 1 144 ? 3.211 20.031 18.516 1 98 144 LEU A N 1
ATOM 1110 C CA . LEU A 1 144 ? 4.512 20.703 18.516 1 98 144 LEU A CA 1
ATOM 1111 C C . LEU A 1 144 ? 5.289 20.375 17.234 1 98 144 LEU A C 1
ATOM 1113 O O . LEU A 1 144 ? 5.477 19.203 16.906 1 98 144 LEU A O 1
ATOM 1117 N N . SER A 1 145 ? 5.625 21.375 16.5 1 97.69 145 SER A N 1
ATOM 1118 C CA . SER A 1 145 ? 6.426 21.234 15.281 1 97.69 145 SER A CA 1
ATOM 1119 C C . SER A 1 145 ? 7.895 21.547 15.547 1 97.69 145 SER A C 1
ATOM 1121 O O . SER A 1 145 ? 8.219 22.531 16.219 1 97.69 145 SER A O 1
ATOM 1123 N N . ILE A 1 146 ? 8.75 20.688 15.125 1 96.19 146 ILE A N 1
ATOM 1124 C CA . ILE A 1 146 ? 10.195 20.859 15.195 1 96.19 146 ILE A CA 1
ATOM 1125 C C . ILE A 1 146 ? 10.805 20.719 13.805 1 96.19 146 ILE A C 1
ATOM 1127 O O . ILE A 1 146 ? 10.539 19.75 13.094 1 96.19 146 ILE A O 1
ATOM 1131 N N . LYS A 1 147 ? 11.508 21.656 13.383 1 94.19 147 LYS A N 1
ATOM 1132 C CA . LYS A 1 147 ? 12.117 21.641 12.055 1 94.19 147 LYS A CA 1
ATOM 1133 C C . LYS A 1 147 ? 13.625 21.875 12.148 1 94.19 147 LYS A C 1
ATOM 1135 O O . LYS A 1 147 ? 14.078 22.891 12.664 1 94.19 147 LYS A O 1
ATOM 1140 N N . HIS A 1 148 ? 14.328 20.938 11.617 1 92.25 148 HIS A N 1
ATOM 1141 C CA . HIS A 1 148 ? 15.773 21.109 11.523 1 92.25 148 HIS A CA 1
ATOM 1142 C C . HIS A 1 148 ? 16.141 22.125 10.453 1 92.25 148 HIS A C 1
ATOM 1144 O O . HIS A 1 148 ? 15.703 22.016 9.305 1 92.25 148 HIS A O 1
ATOM 1150 N N . ASN A 1 149 ? 16.984 23.047 10.734 1 90.19 149 ASN A N 1
ATOM 1151 C CA . ASN A 1 149 ? 17.312 24.125 9.82 1 90.19 149 ASN A CA 1
ATOM 1152 C C . ASN A 1 149 ? 18.297 23.688 8.75 1 90.19 149 ASN A C 1
ATOM 1154 O O . ASN A 1 149 ? 18.375 24.281 7.676 1 90.19 149 ASN A O 1
ATOM 1158 N N . GLY A 1 150 ? 19.016 22.656 8.977 1 81.5 150 GLY A N 1
ATOM 1159 C CA . GLY A 1 150 ? 19.984 22.156 8.016 1 81.5 150 GLY A CA 1
ATOM 1160 C C . GLY A 1 150 ? 19.375 21.203 7.004 1 81.5 150 GLY A C 1
ATOM 1161 O O . GLY A 1 150 ? 20.047 20.781 6.055 1 81.5 150 GLY A O 1
ATOM 1162 N N . GLY A 1 151 ? 18.203 20.812 7.219 1 76.38 151 GLY A N 1
ATOM 1163 C CA . GLY A 1 151 ? 17.469 20.031 6.242 1 76.38 151 GLY A CA 1
ATOM 1164 C C . GLY A 1 151 ? 17.844 18.562 6.242 1 76.38 151 GLY A C 1
ATOM 1165 O O . GLY A 1 151 ? 17.625 17.859 5.258 1 76.38 151 GLY A O 1
ATOM 1166 N N . SER A 1 152 ? 18.312 18.047 7.262 1 82.38 152 SER A N 1
ATOM 1167 C CA . SER A 1 152 ? 18.844 16.688 7.297 1 82.38 152 SER A CA 1
ATOM 1168 C C . SER A 1 152 ? 17.875 15.727 7.969 1 82.38 152 SER A C 1
ATOM 1170 O O . SER A 1 152 ? 17.547 15.891 9.148 1 82.38 152 SER A O 1
ATOM 1172 N N . ALA A 1 153 ? 17.438 14.75 7.195 1 84.31 153 ALA A N 1
ATOM 1173 C CA . ALA A 1 153 ? 16.594 13.711 7.762 1 84.31 153 ALA A CA 1
ATOM 1174 C C . ALA A 1 153 ? 17.328 12.93 8.852 1 84.31 153 ALA A C 1
ATOM 1176 O O . ALA A 1 153 ? 16.734 12.539 9.852 1 84.31 153 ALA A O 1
ATOM 1177 N N . GLU A 1 154 ? 18.547 12.781 8.656 1 85.38 154 GLU A N 1
ATOM 1178 C CA . GLU A 1 154 ? 19.359 12.047 9.617 1 85.38 154 GLU A CA 1
ATOM 1179 C C . GLU A 1 154 ? 19.453 12.789 10.953 1 85.38 154 GLU A C 1
ATOM 1181 O O . GLU A 1 154 ? 19.312 12.18 12.016 1 85.38 154 GLU A O 1
ATOM 1186 N N . GLU A 1 155 ? 19.641 14.039 10.852 1 86.69 155 GLU A N 1
ATOM 1187 C CA . GLU A 1 155 ? 19.734 14.844 12.062 1 86.69 155 GLU A CA 1
ATOM 1188 C C . GLU A 1 155 ? 18.391 14.914 12.781 1 86.69 155 GLU A C 1
ATOM 1190 O O . GLU A 1 155 ? 18.344 14.914 14.016 1 86.69 155 GLU A O 1
ATOM 1195 N N . THR A 1 156 ? 17.375 14.953 11.984 1 89.75 156 THR A N 1
ATOM 1196 C CA . THR A 1 156 ? 16.031 14.953 12.578 1 89.75 156 THR A CA 1
ATOM 1197 C C . THR A 1 156 ? 15.781 13.648 13.328 1 89.75 156 THR A C 1
ATOM 1199 O O . THR A 1 156 ? 15.211 13.664 14.422 1 89.75 156 THR A O 1
ATOM 1202 N N . ALA A 1 157 ? 16.234 12.594 12.789 1 87.88 157 ALA A N 1
ATOM 1203 C CA . ALA A 1 157 ? 16.078 11.297 13.445 1 87.88 157 ALA A CA 1
ATOM 1204 C C . ALA A 1 157 ? 16.875 11.242 14.742 1 87.88 157 ALA A C 1
ATOM 1206 O O . ALA A 1 157 ? 16.406 10.711 15.75 1 87.88 157 ALA A O 1
ATOM 1207 N N . ARG A 1 158 ? 18.031 11.742 14.703 1 87.38 158 ARG A N 1
ATOM 1208 C CA . ARG A 1 158 ? 18.859 11.797 15.906 1 87.38 158 ARG A CA 1
ATOM 1209 C C . ARG A 1 158 ? 18.203 12.648 16.984 1 87.38 158 ARG A C 1
ATOM 1211 O O . ARG A 1 158 ? 18.219 12.289 18.172 1 87.38 158 ARG A O 1
ATOM 1218 N N . LEU A 1 159 ? 17.688 13.734 16.547 1 90.44 159 LEU A N 1
ATOM 1219 C CA . LEU A 1 159 ? 16.984 14.602 17.469 1 90.44 159 LEU A CA 1
ATOM 1220 C C . LEU A 1 159 ? 15.789 13.891 18.094 1 90.44 159 LEU A C 1
ATOM 1222 O O . LEU A 1 159 ? 15.531 14.016 19.297 1 90.44 159 LEU A O 1
ATOM 1226 N N . ALA A 1 160 ? 15.055 13.18 17.297 1 91.69 160 ALA A N 1
ATOM 1227 C CA . ALA A 1 160 ? 13.914 12.414 17.781 1 91.69 160 ALA A CA 1
ATOM 1228 C C . ALA A 1 160 ? 14.344 11.43 18.859 1 91.69 160 ALA A C 1
ATOM 1230 O O . ALA A 1 160 ? 13.648 11.266 19.875 1 91.69 160 ALA A O 1
ATOM 1231 N N . GLN A 1 161 ? 15.43 10.836 18.656 1 89.75 161 GLN A N 1
ATOM 1232 C CA . GLN A 1 161 ? 15.961 9.906 19.641 1 89.75 161 GLN A CA 1
ATOM 1233 C C . GLN A 1 161 ? 16.297 10.617 20.938 1 89.75 161 GLN A C 1
ATOM 1235 O O . GLN A 1 161 ? 16.016 10.102 22.031 1 89.75 161 GLN A O 1
ATOM 1240 N N . ALA A 1 162 ? 16.891 11.703 20.828 1 90.44 162 ALA A N 1
ATOM 1241 C CA . ALA A 1 162 ? 17.266 12.484 22 1 90.44 162 ALA A CA 1
ATOM 1242 C C . ALA A 1 162 ? 16.031 12.961 22.766 1 90.44 162 ALA A C 1
ATOM 1244 O O . ALA A 1 162 ? 16.062 13.086 23.984 1 90.44 162 ALA A O 1
ATOM 1245 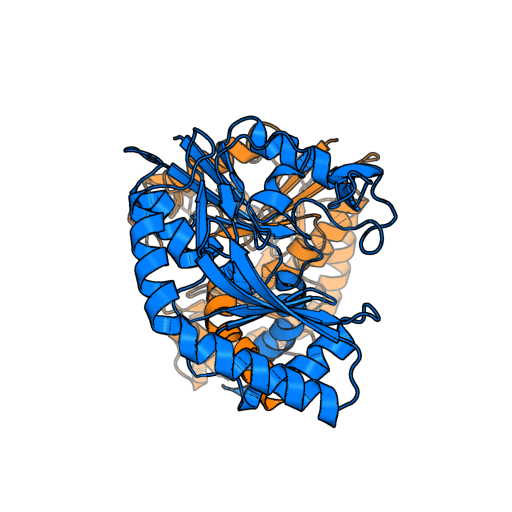N N . LEU A 1 163 ? 14.969 13.141 22.094 1 93.44 163 LEU A N 1
ATOM 1246 C CA . LEU A 1 163 ? 13.766 13.695 22.688 1 93.44 163 LEU A CA 1
ATOM 1247 C C . LEU A 1 163 ? 12.859 12.594 23.219 1 93.44 163 LEU A C 1
ATOM 1249 O O . LEU A 1 163 ? 11.938 12.859 24 1 93.44 163 LEU A O 1
ATOM 1253 N N . ALA A 1 164 ? 13.102 11.391 22.812 1 91.69 164 ALA A N 1
ATOM 1254 C CA . ALA A 1 164 ? 12.219 10.25 23.078 1 91.69 164 ALA A CA 1
ATOM 1255 C C . ALA A 1 164 ? 11.891 10.148 24.562 1 91.69 164 ALA A C 1
ATOM 1257 O O . ALA A 1 164 ? 10.727 9.977 24.938 1 91.69 164 ALA A O 1
ATOM 1258 N N . PRO A 1 165 ? 12.828 10.344 25.484 1 89.81 165 PRO A N 1
ATOM 1259 C CA . PRO A 1 165 ? 12.523 10.219 26.906 1 89.81 165 PRO A CA 1
ATOM 1260 C C . PRO A 1 165 ? 11.586 11.312 27.406 1 89.81 165 PRO A C 1
ATOM 1262 O O . PRO A 1 165 ? 10.922 11.141 28.438 1 89.81 165 PRO A O 1
ATOM 1265 N N . ALA A 1 166 ? 11.531 12.375 26.719 1 90 166 ALA A N 1
ATOM 1266 C CA . ALA A 1 166 ? 10.727 13.516 27.141 1 90 166 ALA A CA 1
ATOM 1267 C C . ALA A 1 166 ? 9.305 13.422 26.609 1 90 166 ALA A C 1
ATOM 1269 O O . ALA A 1 166 ? 8.406 14.125 27.078 1 90 166 ALA A O 1
ATOM 1270 N N . VAL A 1 167 ? 9.055 12.609 25.594 1 93 167 VAL A N 1
ATOM 1271 C CA . VAL A 1 167 ? 7.746 12.5 24.953 1 93 167 VAL A CA 1
ATOM 1272 C C . VAL A 1 167 ? 6.812 11.656 25.828 1 93 167 VAL A C 1
ATOM 1274 O O . VAL A 1 167 ? 7.117 10.508 26.141 1 93 167 VAL A O 1
ATOM 1277 N N . PRO A 1 168 ? 5.707 12.258 26.219 1 93.06 168 PRO A N 1
ATOM 1278 C CA . PRO A 1 168 ? 4.801 11.516 27.094 1 93.06 168 PRO A CA 1
ATOM 1279 C C . PRO A 1 168 ? 4.238 10.258 26.438 1 93.06 168 PRO A C 1
ATOM 1281 O O . PRO A 1 168 ? 4.164 10.18 25.219 1 93.06 168 PRO A O 1
ATOM 1284 N N . GLU A 1 169 ? 3.871 9.328 27.281 1 90.56 169 GLU A N 1
ATOM 1285 C CA . GLU A 1 169 ? 3.236 8.109 26.797 1 90.56 169 GLU A CA 1
ATOM 1286 C C . GLU A 1 169 ? 1.987 8.422 25.969 1 90.56 169 GLU A C 1
ATOM 1288 O O . GLU A 1 169 ? 1.203 9.305 26.344 1 90.56 169 GLU A O 1
ATOM 1293 N N . GLY A 1 170 ? 1.857 7.656 24.906 1 90.88 170 GLY A N 1
ATOM 1294 C CA . GLY A 1 170 ? 0.672 7.82 24.078 1 90.88 170 GLY A CA 1
ATOM 1295 C C . GLY A 1 170 ? 0.847 8.859 22.984 1 90.88 170 GLY A C 1
ATOM 1296 O O . GLY A 1 170 ? 0.037 8.93 22.062 1 90.88 170 GLY A O 1
ATOM 1297 N N . TRP A 1 171 ? 1.902 9.672 23.141 1 93.94 171 TRP A N 1
ATOM 1298 C CA . TRP A 1 171 ? 2.164 10.656 22.094 1 93.94 171 TRP A CA 1
ATOM 1299 C C . TRP A 1 171 ? 2.812 10.008 20.875 1 93.94 171 TRP A C 1
ATOM 1301 O O . TRP A 1 171 ? 3.449 8.953 21 1 93.94 171 TRP A O 1
ATOM 1311 N N . THR A 1 172 ? 2.594 10.641 19.719 1 92.88 172 THR A N 1
ATOM 1312 C CA . THR A 1 172 ? 3.148 10.141 18.469 1 92.88 172 THR A CA 1
ATOM 1313 C C . THR A 1 172 ? 4.227 11.078 17.938 1 92.88 172 THR A C 1
ATOM 1315 O O . THR A 1 172 ? 4.062 12.297 17.953 1 92.88 172 THR A O 1
ATOM 1318 N N . THR A 1 173 ? 5.332 10.523 17.578 1 93.44 173 THR A N 1
ATOM 1319 C CA . THR A 1 173 ? 6.383 11.258 16.875 1 93.44 173 THR A CA 1
ATOM 1320 C C . THR A 1 173 ? 6.316 11 15.375 1 93.44 173 THR A C 1
ATOM 1322 O O . THR A 1 173 ? 6.484 9.867 14.93 1 93.44 173 THR A O 1
ATOM 1325 N N . HIS A 1 174 ? 6.012 12.031 14.641 1 93.19 174 HIS A N 1
ATOM 1326 C CA . HIS A 1 174 ? 5.984 11.961 13.18 1 93.19 174 HIS A CA 1
ATOM 1327 C C . HIS A 1 174 ? 7.238 12.586 12.578 1 93.19 174 HIS A C 1
ATOM 1329 O O . HIS A 1 174 ? 7.543 13.75 12.836 1 93.19 174 HIS A O 1
ATOM 1335 N N . LEU A 1 175 ? 7.941 11.82 11.789 1 91.31 175 LEU A N 1
ATOM 1336 C CA . LEU A 1 175 ? 9.148 12.289 11.125 1 91.31 175 LEU A CA 1
ATOM 1337 C C . LEU A 1 175 ? 8.953 12.352 9.617 1 91.31 175 LEU A C 1
ATOM 1339 O O . LEU A 1 175 ? 8.438 11.406 9.016 1 91.31 175 LEU A O 1
ATOM 1343 N N . ASN A 1 176 ? 9.32 13.43 9 1 90.75 176 ASN A N 1
ATOM 1344 C CA . ASN A 1 176 ? 9.289 13.633 7.559 1 90.75 176 ASN A CA 1
ATOM 1345 C C . ASN A 1 176 ? 10.422 14.547 7.098 1 90.75 176 ASN A C 1
ATOM 1347 O O . ASN A 1 176 ? 10.266 15.766 7.059 1 90.75 176 ASN A O 1
ATOM 1351 N N . GLY A 1 177 ? 11.508 13.945 6.68 1 88.31 177 GLY A N 1
ATOM 1352 C CA . GLY A 1 177 ? 12.68 14.734 6.328 1 88.31 177 GLY A CA 1
ATOM 1353 C C . GLY A 1 177 ? 13.234 15.531 7.496 1 88.31 177 GLY A C 1
ATOM 1354 O O . GLY A 1 177 ? 13.57 14.961 8.539 1 88.31 177 GLY A O 1
ATOM 1355 N N . ALA A 1 178 ? 13.227 16.891 7.266 1 90.25 178 ALA A N 1
ATOM 1356 C CA . ALA A 1 178 ? 13.766 17.781 8.289 1 90.25 178 ALA A CA 1
ATOM 1357 C C . ALA A 1 178 ? 12.688 18.172 9.297 1 90.25 178 ALA A C 1
ATOM 1359 O O . ALA A 1 178 ? 12.953 18.922 10.242 1 90.25 178 ALA A O 1
ATOM 1360 N N . ASN A 1 179 ? 11.5 17.594 9.086 1 92.69 179 ASN A N 1
ATOM 1361 C CA . ASN A 1 179 ? 10.367 17.984 9.93 1 92.69 179 ASN A CA 1
ATOM 1362 C C . ASN A 1 179 ? 10.008 16.875 10.922 1 92.69 179 ASN A C 1
ATOM 1364 O O . ASN A 1 179 ? 10.062 15.695 10.594 1 92.69 179 ASN A O 1
ATOM 1368 N N . MET A 1 180 ? 9.758 17.312 12.094 1 94.44 180 MET A N 1
ATOM 1369 C CA . MET A 1 180 ? 9.25 16.438 13.148 1 94.44 180 MET A CA 1
ATOM 1370 C C . MET A 1 180 ? 8.023 17.047 13.82 1 94.44 180 MET A C 1
ATOM 1372 O O . MET A 1 180 ? 7.957 18.266 14.008 1 94.44 180 MET A O 1
ATOM 1376 N N . ALA A 1 181 ? 7.094 16.234 14.102 1 96.31 181 ALA A N 1
ATOM 1377 C CA . ALA A 1 181 ? 5.914 16.656 14.859 1 96.31 181 ALA A CA 1
ATOM 1378 C C . ALA A 1 181 ? 5.668 15.734 16.047 1 96.31 181 ALA A C 1
ATOM 1380 O O . ALA A 1 181 ? 5.781 14.516 15.93 1 96.31 181 ALA A O 1
ATOM 1381 N N . LEU A 1 182 ? 5.453 16.312 17.172 1 96.5 182 LEU A N 1
ATOM 1382 C CA . LEU A 1 182 ? 4.98 15.586 18.344 1 96.5 182 LEU A CA 1
ATOM 1383 C C . LEU A 1 182 ? 3.482 15.781 18.531 1 96.5 182 LEU A C 1
ATOM 1385 O O . LEU A 1 182 ? 3.023 16.891 18.812 1 96.5 182 LEU A O 1
ATOM 1389 N N . LEU A 1 183 ? 2.768 14.719 18.375 1 96.94 183 LEU A N 1
ATOM 1390 C CA . LEU A 1 183 ? 1.31 14.75 18.375 1 96.94 183 LEU A CA 1
ATOM 1391 C C . LEU A 1 183 ? 0.752 14.195 19.688 1 96.94 183 LEU A C 1
ATOM 1393 O O . LEU A 1 183 ? 1.109 13.086 20.094 1 96.94 183 LEU A O 1
ATOM 1397 N N . PRO A 1 184 ? -0.171 14.953 20.328 1 97.12 184 PRO A N 1
ATOM 1398 C CA . PRO A 1 184 ? -0.848 14.383 21.5 1 97.12 184 PRO A CA 1
ATOM 1399 C C . PRO A 1 184 ? -1.745 13.203 21.156 1 97.12 184 PRO A C 1
ATOM 1401 O O . PRO A 1 184 ? -2.068 12.992 19.969 1 97.12 184 PRO A O 1
ATOM 1404 N N . PRO A 1 185 ? -2.152 12.414 22.141 1 94.25 185 PRO A N 1
ATOM 1405 C CA . PRO A 1 185 ? -2.871 11.164 21.891 1 94.25 185 PRO A CA 1
ATOM 1406 C C . PRO A 1 185 ? -4.199 11.391 21.172 1 94.25 185 PRO A C 1
ATOM 1408 O O . PRO A 1 185 ? -4.672 10.508 20.438 1 94.25 185 PRO A O 1
ATOM 1411 N N . PHE A 1 186 ? -4.766 12.578 21.344 1 94.88 186 PHE A N 1
ATOM 1412 C CA . PHE A 1 186 ? -6.078 12.805 20.75 1 94.88 186 PHE A CA 1
ATOM 1413 C C . PHE A 1 186 ? -5.953 13.141 19.266 1 94.88 186 PHE A C 1
ATOM 1415 O O . PHE A 1 186 ? -6.941 13.109 18.531 1 94.88 186 PHE A O 1
ATOM 1422 N N . LEU A 1 187 ? -4.766 13.539 18.875 1 96.12 187 LEU A N 1
ATOM 1423 C CA . LEU A 1 187 ? -4.535 13.969 17.5 1 96.12 187 LEU A CA 1
ATOM 1424 C C . LEU A 1 187 ? -4.031 12.812 16.641 1 96.12 187 LEU A C 1
ATOM 1426 O O . LEU A 1 187 ? -3.221 12.008 17.094 1 96.12 187 LEU A O 1
ATOM 1430 N N . GLY A 1 188 ? -4.539 12.797 15.32 1 95.06 188 GLY A N 1
ATOM 1431 C CA . GLY A 1 188 ? -4.164 11.758 14.367 1 95.06 188 GLY A CA 1
ATOM 1432 C C . GLY A 1 188 ? -5.09 11.695 13.172 1 95.06 188 GLY A C 1
ATOM 1433 O O . GLY A 1 188 ? -6.301 11.891 13.305 1 95.06 188 GLY A O 1
ATOM 1434 N N . LYS A 1 189 ? -4.512 11.266 12.125 1 97.75 189 LYS A N 1
ATOM 1435 C CA . LYS A 1 189 ? -5.262 11.219 10.875 1 97.75 189 LYS A CA 1
ATOM 1436 C C . LYS A 1 189 ? -6.34 10.133 10.922 1 97.75 189 LYS A C 1
ATOM 1438 O O . LYS A 1 189 ? -7.422 10.305 10.352 1 97.75 189 LYS A O 1
ATOM 1443 N N . ARG A 1 190 ? -6.059 9.078 11.656 1 96.81 190 ARG A N 1
ATOM 1444 C CA . ARG A 1 190 ? -6.965 7.938 11.68 1 96.81 190 ARG A CA 1
ATOM 1445 C C . ARG A 1 190 ? -8.312 8.32 12.273 1 96.81 190 ARG A C 1
ATOM 1447 O O . ARG A 1 190 ? -9.359 8.062 11.68 1 96.81 190 ARG A O 1
ATOM 1454 N N . ALA A 1 191 ? -8.281 8.953 13.461 1 96.69 191 ALA A N 1
ATOM 1455 C CA . ALA A 1 191 ? -9.523 9.328 14.141 1 96.69 191 ALA A CA 1
ATOM 1456 C C . ALA A 1 191 ? -10.344 10.289 13.297 1 96.69 191 ALA A C 1
ATOM 1458 O O . ALA A 1 191 ? -11.578 10.203 13.266 1 96.69 191 ALA A O 1
ATOM 1459 N N . ALA A 1 192 ? -9.68 11.195 12.68 1 98.38 192 ALA A N 1
ATOM 1460 C CA . ALA A 1 192 ? -10.367 12.188 11.844 1 98.38 192 ALA A CA 1
ATOM 1461 C C . ALA A 1 192 ? -11.039 11.516 10.648 1 98.38 192 ALA A C 1
ATOM 1463 O O . ALA A 1 192 ? -12.195 11.82 10.336 1 98.38 192 ALA A O 1
ATOM 1464 N N . VAL A 1 193 ? -10.367 10.602 9.961 1 98.25 193 VAL A N 1
ATOM 1465 C CA . VAL A 1 193 ? -10.938 9.898 8.812 1 98.25 193 VAL A CA 1
ATOM 1466 C C . VAL A 1 193 ? -12.117 9.039 9.258 1 98.25 193 VAL A C 1
ATOM 1468 O O . VAL A 1 193 ? -13.141 8.977 8.578 1 98.25 193 VAL A O 1
ATOM 1471 N N . ALA A 1 194 ? -11.961 8.352 10.422 1 97.44 194 ALA A N 1
ATOM 1472 C CA . ALA A 1 194 ? -13.062 7.559 10.945 1 97.44 194 ALA A CA 1
ATOM 1473 C C . ALA A 1 194 ? -14.312 8.422 11.148 1 97.44 194 ALA A C 1
ATOM 1475 O O . ALA A 1 194 ? -15.406 8.031 10.742 1 97.44 194 ALA A O 1
ATOM 1476 N N . PHE A 1 195 ? -14.125 9.578 11.781 1 97.5 195 PHE A N 1
ATOM 1477 C CA . PHE A 1 195 ? -15.219 10.516 11.992 1 97.5 195 PHE A CA 1
ATOM 1478 C C . PHE A 1 195 ? -15.812 10.961 10.664 1 97.5 195 PHE A C 1
ATOM 1480 O O . PHE A 1 195 ? -17.031 11.016 10.508 1 97.5 195 PHE A O 1
ATOM 1487 N N . PHE A 1 196 ? -14.977 11.289 9.695 1 96.94 196 PHE A N 1
ATOM 1488 C CA . PHE A 1 196 ? -15.391 11.734 8.375 1 96.94 196 PHE A CA 1
ATOM 1489 C C . PHE A 1 196 ? -16.234 10.672 7.68 1 96.94 196 PHE A C 1
ATOM 1491 O O . PHE A 1 196 ? -17.297 10.984 7.125 1 96.94 196 PHE A O 1
ATOM 1498 N N . LEU A 1 197 ? -15.781 9.422 7.703 1 95.38 197 LEU A N 1
ATOM 1499 C CA . LEU A 1 197 ? -16.484 8.305 7.086 1 95.38 197 LEU A CA 1
ATOM 1500 C C . LEU A 1 197 ? -17.875 8.141 7.672 1 95.38 197 LEU A C 1
ATOM 1502 O O . LEU A 1 197 ? -18.828 7.828 6.953 1 95.38 197 LEU A O 1
ATOM 1506 N N . GLU A 1 198 ? -17.984 8.414 8.906 1 93.5 198 GLU A N 1
ATOM 1507 C CA . GLU A 1 198 ? -19.25 8.211 9.617 1 93.5 198 GLU A CA 1
ATOM 1508 C C . GLU A 1 198 ? -20.219 9.367 9.375 1 93.5 198 GLU A C 1
ATOM 1510 O O . GLU A 1 198 ? -21.438 9.18 9.367 1 93.5 198 GLU A O 1
ATOM 1515 N N . THR A 1 199 ? -19.688 10.523 9.094 1 91.69 199 THR A N 1
ATOM 1516 C CA . THR A 1 199 ? -20.547 11.688 9.242 1 91.69 199 THR A CA 1
ATOM 1517 C C . THR A 1 199 ? -20.688 12.43 7.918 1 91.69 199 THR A C 1
ATOM 1519 O O . THR A 1 199 ? -21.656 13.18 7.719 1 91.69 199 THR A O 1
ATOM 1522 N N . GLN A 1 200 ? -19.797 12.273 7.008 1 87.56 200 GLN A N 1
ATOM 1523 C CA . GLN A 1 200 ? -19.719 13.227 5.906 1 87.56 200 GLN A CA 1
ATOM 1524 C C . GLN A 1 200 ? -20.078 12.562 4.578 1 87.56 200 GLN A C 1
ATOM 1526 O O . GLN A 1 200 ? -20.219 13.242 3.557 1 87.56 200 GLN A O 1
ATOM 1531 N N . LEU A 1 201 ? -20.125 11.297 4.461 1 86.44 201 LEU A N 1
ATOM 1532 C CA . LEU A 1 201 ? -20.25 10.641 3.162 1 86.44 201 LEU A CA 1
ATOM 1533 C C . LEU A 1 201 ? -21.641 10.055 2.977 1 86.44 201 LEU A C 1
ATOM 1535 O O . LEU A 1 201 ? -21.984 9.586 1.888 1 86.44 201 LEU A O 1
ATOM 1539 N N . GLY A 1 202 ? -22.531 10.305 3.908 1 81.12 202 GLY A N 1
ATOM 1540 C CA . GLY A 1 202 ? -23.906 9.852 3.74 1 81.12 202 GLY A CA 1
ATOM 1541 C C . GLY A 1 202 ? -24.047 8.344 3.787 1 81.12 202 GLY A C 1
ATOM 1542 O O . GLY A 1 202 ? -23.125 7.641 4.199 1 81.12 202 GLY A O 1
ATOM 1543 N N . ASP A 1 203 ? -25.297 7.957 3.275 1 85.12 203 ASP A N 1
ATOM 1544 C CA . ASP A 1 203 ? -25.641 6.539 3.334 1 85.12 203 ASP A CA 1
ATOM 1545 C C . ASP A 1 203 ? -25.375 5.855 1.994 1 85.12 203 ASP A C 1
ATOM 1547 O O . ASP A 1 203 ? -25.25 6.523 0.963 1 85.12 203 ASP A O 1
ATOM 1551 N N . GLY A 1 204 ? -25.031 4.621 1.927 1 87.69 204 GLY A N 1
ATOM 1552 C CA . GLY A 1 204 ? -24.844 3.846 0.712 1 87.69 204 GLY A CA 1
ATOM 1553 C C . GLY A 1 204 ? -23.484 3.17 0.646 1 87.69 204 GLY A C 1
ATOM 1554 O O . GLY A 1 204 ? -22.609 3.438 1.474 1 87.69 204 GLY A O 1
ATOM 1555 N N . PRO A 1 205 ? -23.328 2.361 -0.341 1 92.19 205 PRO A N 1
ATOM 1556 C CA . PRO A 1 205 ? -22.078 1.616 -0.456 1 92.19 205 PRO A CA 1
ATOM 1557 C C . PRO A 1 205 ? -20.922 2.49 -0.915 1 92.19 205 PRO A C 1
ATOM 1559 O O . PRO A 1 205 ? -21.078 3.328 -1.804 1 92.19 205 PRO A O 1
ATOM 1562 N N . LEU A 1 206 ? -19.844 2.432 -0.305 1 94.88 206 LEU A N 1
ATOM 1563 C CA . LEU A 1 206 ? -18.625 3.193 -0.596 1 94.88 206 LEU A CA 1
ATOM 1564 C C . LEU A 1 206 ? -17.469 2.262 -0.934 1 94.88 206 LEU A C 1
ATOM 1566 O O . LEU A 1 206 ? -17.359 1.171 -0.37 1 94.88 206 LEU A O 1
ATOM 1570 N N . LEU A 1 207 ? -16.75 2.643 -1.896 1 97.12 207 LEU A N 1
ATOM 1571 C CA . LEU A 1 207 ? -15.422 2.109 -2.143 1 97.12 207 LEU A CA 1
ATOM 1572 C C . LEU A 1 207 ? -14.352 3.123 -1.748 1 97.12 207 LEU A C 1
ATOM 1574 O O . LEU A 1 207 ? -14.297 4.223 -2.305 1 97.12 207 LEU A O 1
ATOM 1578 N N . THR A 1 208 ? -13.539 2.754 -0.771 1 97.69 208 THR A N 1
ATOM 1579 C CA . THR A 1 208 ? -12.617 3.73 -0.201 1 97.69 208 THR A CA 1
ATOM 1580 C C . THR A 1 208 ? -11.172 3.303 -0.426 1 97.69 208 THR A C 1
ATOM 1582 O O . THR A 1 208 ? -10.844 2.119 -0.326 1 97.69 208 THR A O 1
ATOM 1585 N N . ILE A 1 209 ? -10.32 4.27 -0.761 1 98.19 209 ILE A N 1
ATOM 1586 C CA . ILE A 1 209 ? -8.883 4.082 -0.87 1 98.19 209 ILE A CA 1
ATOM 1587 C C . ILE A 1 209 ? -8.164 5.047 0.073 1 98.19 209 ILE A C 1
ATOM 1589 O O . ILE A 1 209 ? -8.469 6.238 0.102 1 98.19 209 ILE A O 1
ATOM 1593 N N . GLY A 1 210 ? -7.344 4.523 0.932 1 98.38 210 GLY A N 1
ATOM 1594 C CA . GLY A 1 210 ? -6.383 5.344 1.653 1 98.38 210 GLY A CA 1
ATOM 1595 C C . GLY A 1 210 ? -5.047 5.449 0.948 1 98.38 210 GLY A C 1
ATOM 1596 O O . GLY A 1 210 ? -4.414 4.438 0.644 1 98.38 210 GLY A O 1
ATOM 1597 N N . PHE A 1 211 ? -4.609 6.648 0.633 1 98.5 211 PHE A N 1
ATOM 1598 C CA . PHE A 1 211 ? -3.418 6.926 -0.157 1 98.5 211 PHE A CA 1
ATOM 1599 C C . PHE A 1 211 ? -2.422 7.758 0.643 1 98.5 211 PHE A C 1
ATOM 1601 O O . PHE A 1 211 ? -2.664 8.93 0.917 1 98.5 211 PHE A O 1
ATOM 1608 N N . GLY A 1 212 ? -1.328 7.125 1.048 1 97.5 212 GLY A N 1
ATOM 1609 C CA . GLY A 1 212 ? -0.344 7.797 1.88 1 97.5 212 GLY A CA 1
ATOM 1610 C C . GLY A 1 212 ? 1.074 7.316 1.638 1 97.5 212 GLY A C 1
ATOM 1611 O O . GLY A 1 212 ? 1.281 6.262 1.031 1 97.5 212 GLY A O 1
ATOM 1612 N N . ASP A 1 213 ? 2.074 8.086 2.18 1 96.19 213 ASP A N 1
ATOM 1613 C CA . ASP A 1 213 ? 3.479 7.738 1.979 1 96.19 213 ASP A CA 1
ATOM 1614 C C . ASP A 1 213 ? 4.168 7.438 3.309 1 96.19 213 ASP A C 1
ATOM 1616 O O . ASP A 1 213 ? 5.184 6.746 3.342 1 96.19 213 ASP A O 1
ATOM 1620 N N . SER A 1 214 ? 3.66 7.977 4.379 1 93.25 214 SER A N 1
ATOM 1621 C CA . SER A 1 214 ? 4.324 7.895 5.676 1 93.25 214 SER A CA 1
ATOM 1622 C C . SER A 1 214 ? 3.74 6.77 6.527 1 93.25 214 SER A C 1
ATOM 1624 O O . SER A 1 214 ? 2.586 6.379 6.336 1 93.25 214 SER A O 1
ATOM 1626 N N . LEU A 1 215 ? 4.492 6.285 7.473 1 90.56 215 LEU A N 1
ATOM 1627 C CA . LEU A 1 215 ? 4.031 5.23 8.375 1 90.56 215 LEU A CA 1
ATOM 1628 C C . LEU A 1 215 ? 2.877 5.723 9.242 1 90.56 215 LEU A C 1
ATOM 1630 O O . LEU A 1 215 ? 1.99 4.945 9.602 1 90.56 215 LEU A O 1
ATOM 1634 N N . THR A 1 216 ? 2.848 7.035 9.516 1 90.62 216 THR A N 1
ATOM 1635 C CA . THR A 1 216 ? 1.772 7.586 10.328 1 90.62 216 THR A CA 1
ATOM 1636 C C . THR A 1 216 ? 0.467 7.641 9.539 1 90.62 216 THR A C 1
ATOM 1638 O O . THR A 1 216 ? -0.601 7.871 10.117 1 90.62 216 THR A O 1
ATOM 1641 N N . ASP A 1 217 ? 0.537 7.363 8.234 1 95 217 ASP A N 1
ATOM 1642 C CA . ASP A 1 217 ? -0.667 7.332 7.41 1 95 217 ASP A CA 1
ATOM 1643 C C . ASP A 1 217 ? -1.358 5.973 7.496 1 95 217 ASP A C 1
ATOM 1645 O O . ASP A 1 217 ? -2.521 5.836 7.113 1 95 217 ASP A O 1
ATOM 1649 N N . LEU A 1 218 ? -0.66 4.941 7.969 1 94.06 218 LEU A N 1
ATOM 1650 C CA . LEU A 1 218 ? -1.189 3.582 7.98 1 94.06 218 LEU A CA 1
ATOM 1651 C C . LEU A 1 218 ? -2.492 3.512 8.773 1 94.06 218 LEU A C 1
ATOM 1653 O O . LEU A 1 218 ? -3.387 2.734 8.43 1 94.06 218 LEU A O 1
ATOM 1657 N N . GLY A 1 219 ? -2.551 4.305 9.797 1 93.19 219 GLY A N 1
ATOM 1658 C CA . GLY A 1 219 ? -3.762 4.316 10.602 1 93.19 219 GLY A CA 1
ATOM 1659 C C . GLY A 1 219 ? -5.016 4.578 9.797 1 93.19 219 GLY A C 1
ATOM 1660 O O . GLY A 1 219 ? -5.961 3.787 9.82 1 93.19 219 GLY A O 1
ATOM 1661 N N . PHE A 1 220 ? -4.961 5.719 9.039 1 96.31 220 PHE A N 1
ATOM 1662 C CA . PHE A 1 220 ? -6.188 6.031 8.312 1 96.31 220 PHE A CA 1
ATOM 1663 C C . PHE A 1 220 ? -6.316 5.16 7.07 1 96.31 220 PHE A C 1
ATOM 1665 O O . PHE A 1 220 ? -7.43 4.848 6.641 1 96.31 220 PHE A O 1
ATOM 1672 N N . MET A 1 221 ? -5.211 4.723 6.488 1 96.88 221 MET A N 1
ATOM 1673 C CA . MET A 1 221 ? -5.25 3.838 5.328 1 96.88 221 MET A CA 1
ATOM 1674 C C . MET A 1 221 ? -5.949 2.527 5.668 1 96.88 221 MET A C 1
ATOM 1676 O O . MET A 1 221 ? -6.672 1.971 4.84 1 96.88 221 MET A O 1
ATOM 1680 N N . SER A 1 222 ? -5.781 2.07 6.887 1 94.69 222 SER A N 1
ATOM 1681 C CA . SER A 1 222 ? -6.344 0.796 7.328 1 94.69 222 SER A CA 1
ATOM 1682 C C . SER A 1 222 ? -7.859 0.886 7.488 1 94.69 222 SER A C 1
ATOM 1684 O O . SER A 1 222 ? -8.539 -0.138 7.582 1 94.69 222 SER A O 1
ATOM 1686 N N . LEU A 1 223 ? -8.391 2.053 7.598 1 96.25 223 LEU A N 1
ATOM 1687 C CA . LEU A 1 223 ? -9.836 2.242 7.695 1 96.25 223 LEU A CA 1
ATOM 1688 C C . LEU A 1 223 ? -10.508 2.064 6.336 1 96.25 223 LEU A C 1
ATOM 1690 O O . LEU A 1 223 ? -11.727 1.944 6.25 1 96.25 223 LEU A O 1
ATOM 1694 N N . CYS A 1 224 ? -9.703 2.068 5.25 1 97.5 224 CYS A N 1
ATOM 1695 C CA . CYS A 1 224 ? -10.219 2.035 3.883 1 97.5 224 CYS A CA 1
ATOM 1696 C C . CYS A 1 224 ? -10.195 0.616 3.328 1 97.5 224 CYS A C 1
ATOM 1698 O O . CYS A 1 224 ? -9.586 -0.279 3.918 1 97.5 224 CYS A O 1
ATOM 1700 N N . ASP A 1 225 ? -10.922 0.416 2.217 1 97.44 225 ASP A N 1
ATOM 1701 C CA . ASP A 1 225 ? -10.969 -0.896 1.579 1 97.44 225 ASP A CA 1
ATOM 1702 C C . ASP A 1 225 ? -9.617 -1.273 0.987 1 97.44 225 ASP A C 1
ATOM 1704 O O . ASP A 1 225 ? -9.242 -2.447 0.984 1 97.44 225 ASP A O 1
ATOM 1708 N N . TYR A 1 226 ? -8.922 -0.291 0.47 1 98.06 226 TYR A N 1
ATOM 1709 C CA . TYR A 1 226 ? -7.609 -0.479 -0.148 1 98.06 226 TYR A CA 1
ATOM 1710 C C . TYR A 1 226 ? -6.629 0.586 0.321 1 98.06 226 TYR A C 1
ATOM 1712 O O . TYR A 1 226 ? -7.027 1.702 0.66 1 98.06 226 TYR A O 1
ATOM 1720 N N . ALA A 1 227 ? -5.395 0.227 0.375 1 97.81 227 ALA A N 1
ATOM 1721 C CA . ALA A 1 227 ? -4.297 1.138 0.697 1 97.81 227 ALA A CA 1
ATOM 1722 C C . ALA A 1 227 ? -3.365 1.314 -0.497 1 97.81 227 ALA A C 1
ATOM 1724 O O . ALA A 1 227 ? -3.012 0.341 -1.166 1 97.81 227 ALA A O 1
ATOM 1725 N N . LEU A 1 228 ? -3.037 2.512 -0.774 1 98.06 228 LEU A N 1
ATOM 1726 C CA . LEU A 1 228 ? -2.207 2.92 -1.901 1 98.06 228 LEU A CA 1
ATOM 1727 C C . LEU A 1 228 ? -1.019 3.752 -1.429 1 98.06 228 LEU A C 1
ATOM 1729 O O . LEU A 1 228 ? -1.157 4.586 -0.531 1 98.06 228 LEU A O 1
ATOM 1733 N N . THR A 1 229 ? 0.194 3.48 -1.982 1 97.94 229 THR A N 1
ATOM 1734 C CA . THR A 1 229 ? 1.376 4.238 -1.587 1 97.94 229 THR A CA 1
ATOM 1735 C C . THR A 1 229 ? 2.324 4.418 -2.77 1 97.94 229 THR A C 1
ATOM 1737 O O . THR A 1 229 ? 2.439 3.531 -3.619 1 97.94 229 THR A O 1
ATOM 1740 N N . PRO A 1 230 ? 2.967 5.59 -2.844 1 97.19 230 PRO A N 1
ATOM 1741 C CA . PRO A 1 230 ? 4.035 5.699 -3.84 1 97.19 230 PRO A CA 1
ATOM 1742 C C . PRO A 1 230 ? 5.176 4.711 -3.596 1 97.19 230 PRO A C 1
ATOM 1744 O O . PRO A 1 230 ? 5.496 4.406 -2.443 1 97.19 230 PRO A O 1
ATOM 1747 N N . SER A 1 231 ? 5.828 4.219 -4.633 1 90.75 231 SER A N 1
ATOM 1748 C CA . SER A 1 231 ? 6.887 3.221 -4.496 1 90.75 231 SER A CA 1
ATOM 1749 C C . SER A 1 231 ? 8.086 3.787 -3.752 1 90.75 231 SER A C 1
ATOM 1751 O O . SER A 1 231 ? 8.82 3.049 -3.086 1 90.75 231 SER A O 1
ATOM 1753 N N . ARG A 1 232 ? 8.297 5.094 -3.932 1 87.31 232 ARG A N 1
ATOM 1754 C CA . ARG A 1 232 ? 9.375 5.738 -3.184 1 87.31 232 ARG A CA 1
ATOM 1755 C C . ARG A 1 232 ? 8.836 6.422 -1.931 1 87.31 232 ARG A C 1
ATOM 1757 O O . ARG A 1 232 ? 8.859 7.648 -1.83 1 87.31 232 ARG A O 1
ATOM 1764 N N . SER A 1 233 ? 8.289 5.645 -1.075 1 91.94 233 SER A N 1
ATOM 1765 C CA . SER A 1 233 ? 7.691 6.121 0.167 1 91.94 233 SER A CA 1
ATOM 1766 C C . SER A 1 233 ? 8.367 5.5 1.383 1 91.94 233 SER A C 1
ATOM 1768 O O . SER A 1 233 ? 9.117 4.527 1.255 1 91.94 233 SER A O 1
ATOM 1770 N N . GLN A 1 234 ? 8.117 6.125 2.551 1 88.88 234 GLN A N 1
ATOM 1771 C CA . GLN A 1 234 ? 8.547 5.547 3.818 1 88.88 234 GLN A CA 1
ATOM 1772 C C . GLN A 1 234 ? 7.941 4.16 4.023 1 88.88 234 GLN A C 1
ATOM 1774 O O . GLN A 1 234 ? 8.609 3.25 4.516 1 88.88 234 GLN A O 1
ATOM 1779 N N . ILE A 1 235 ? 6.754 3.99 3.621 1 91.31 235 ILE A N 1
ATOM 1780 C CA . ILE A 1 235 ? 6.02 2.746 3.822 1 91.31 235 ILE A CA 1
ATOM 1781 C C . ILE A 1 235 ? 6.695 1.614 3.055 1 91.31 235 ILE A C 1
ATOM 1783 O O . ILE A 1 235 ? 7.043 0.583 3.635 1 91.31 235 ILE A O 1
ATOM 1787 N N . LEU A 1 236 ? 6.941 1.786 1.802 1 91.06 236 LEU A N 1
ATOM 1788 C CA . LEU A 1 236 ? 7.539 0.717 1.011 1 91.06 236 LEU A CA 1
ATOM 1789 C C . LEU A 1 236 ? 9 0.513 1.394 1 91.06 236 LEU A C 1
ATOM 1791 O O . LEU A 1 236 ? 9.508 -0.61 1.352 1 91.06 236 LEU A O 1
ATOM 1795 N N . GLY A 1 237 ? 9.648 1.652 1.715 1 87 237 GLY A N 1
ATOM 1796 C CA . GLY A 1 237 ? 11 1.516 2.229 1 87 237 GLY A CA 1
ATOM 1797 C C . GLY A 1 237 ? 11.086 0.643 3.467 1 87 237 GLY A C 1
ATOM 1798 O O . GLY A 1 237 ? 11.961 -0.213 3.572 1 87 237 GLY A O 1
ATOM 1799 N N . PHE A 1 238 ? 10.203 0.882 4.348 1 86.62 238 PHE A N 1
ATOM 1800 C CA . PHE A 1 238 ? 10.133 0.095 5.574 1 86.62 238 PHE A CA 1
ATOM 1801 C C . PHE A 1 238 ? 9.859 -1.371 5.258 1 86.62 238 PHE A C 1
ATOM 1803 O O . PHE A 1 238 ? 10.508 -2.26 5.812 1 86.62 238 PHE A O 1
ATOM 1810 N N . LEU A 1 239 ? 8.938 -1.626 4.375 1 86.75 239 LEU A N 1
ATOM 1811 C CA . LEU A 1 239 ? 8.586 -2.99 3.996 1 86.75 239 LEU A CA 1
ATOM 1812 C C . LEU A 1 239 ? 9.781 -3.699 3.359 1 86.75 239 LEU A C 1
ATOM 1814 O O . LEU A 1 239 ? 10.078 -4.848 3.695 1 86.75 239 LEU A O 1
ATOM 1818 N N . ASN A 1 240 ? 10.445 -2.992 2.516 1 81.88 240 ASN A N 1
ATOM 1819 C CA . ASN A 1 240 ? 11.555 -3.582 1.771 1 81.88 240 ASN A CA 1
ATOM 1820 C C . ASN A 1 240 ? 12.742 -3.877 2.678 1 81.88 240 ASN A C 1
ATOM 1822 O O . ASN A 1 240 ? 13.539 -4.773 2.395 1 81.88 240 ASN A O 1
ATOM 1826 N N . THR A 1 241 ? 12.867 -3.105 3.695 1 78.38 241 THR A N 1
ATOM 1827 C CA . THR A 1 241 ? 14.016 -3.289 4.582 1 78.38 241 THR A CA 1
ATOM 1828 C C . THR A 1 241 ? 13.695 -4.312 5.668 1 78.38 241 THR A C 1
ATOM 1830 O O . THR A 1 241 ? 14.602 -4.984 6.176 1 78.38 241 THR A O 1
ATOM 1833 N N . THR A 1 242 ? 12.516 -4.461 6.062 1 71.56 242 THR A N 1
ATOM 1834 C CA . THR A 1 242 ? 12.148 -5.281 7.207 1 71.56 242 THR A CA 1
ATOM 1835 C C . THR A 1 242 ? 11.727 -6.68 6.758 1 71.56 242 THR A C 1
ATOM 1837 O O . THR A 1 242 ? 11.961 -7.66 7.469 1 71.56 242 THR A O 1
ATOM 1840 N N . TRP A 1 243 ? 11.203 -6.758 5.602 1 64 243 TRP A N 1
ATOM 1841 C CA . TRP A 1 243 ? 10.617 -8.023 5.18 1 64 243 TRP A CA 1
ATOM 1842 C C . TRP A 1 243 ? 11.703 -9.07 4.938 1 64 243 TRP A C 1
ATOM 1844 O O . TRP A 1 243 ? 11.5 -10.258 5.219 1 64 243 TRP A O 1
ATOM 1854 N N . PRO A 1 244 ? 12.773 -8.703 4.168 1 59.16 244 PRO A N 1
ATOM 1855 C CA . PRO A 1 244 ? 13.719 -9.812 4.016 1 59.16 244 PRO A CA 1
ATOM 1856 C C . PRO A 1 244 ? 14.047 -10.492 5.34 1 59.16 244 PRO A C 1
ATOM 1858 O O . PRO A 1 244 ? 14.203 -11.719 5.387 1 59.16 244 PRO A O 1
ATOM 1861 N N . ALA A 1 245 ? 14.117 -9.664 6.324 1 50.59 245 ALA A N 1
ATOM 1862 C CA . ALA A 1 245 ? 14.43 -10.203 7.645 1 50.59 245 ALA A CA 1
ATOM 1863 C C . ALA A 1 245 ? 13.273 -11.039 8.188 1 50.59 245 ALA A C 1
ATOM 1865 O O . ALA A 1 245 ? 13.492 -12.078 8.805 1 50.59 245 ALA A O 1
ATOM 1866 N N . VAL A 1 246 ? 12.125 -10.562 8.086 1 47.03 246 VAL A N 1
ATOM 1867 C CA . VAL A 1 246 ? 10.953 -11.273 8.586 1 47.03 246 VAL A CA 1
ATOM 1868 C C . VAL A 1 246 ? 10.734 -12.555 7.781 1 47.03 246 VAL A C 1
ATOM 1870 O O . VAL A 1 246 ? 10.391 -13.594 8.344 1 47.03 246 VAL A O 1
ATOM 1873 N N . ALA A 1 247 ? 10.898 -12.383 6.414 1 49.34 247 ALA A N 1
ATOM 1874 C CA . ALA A 1 247 ? 10.852 -13.594 5.598 1 49.34 247 ALA A CA 1
ATOM 1875 C C . ALA A 1 247 ? 11.836 -14.641 6.109 1 49.34 247 ALA A C 1
ATOM 1877 O O . ALA A 1 247 ? 11.523 -15.836 6.137 1 49.34 247 ALA A O 1
ATOM 1878 N N . ALA A 1 248 ? 13.047 -14.055 6.48 1 47.03 248 ALA A N 1
ATOM 1879 C CA . ALA A 1 248 ? 14.055 -14.938 7.062 1 47.03 248 ALA A CA 1
ATOM 1880 C C . ALA A 1 248 ? 13.641 -15.391 8.461 1 47.03 248 ALA A C 1
ATOM 1882 O O . ALA A 1 248 ? 13.961 -16.5 8.875 1 47.03 248 ALA A O 1
ATOM 1883 N N . MET A 1 249 ? 13.219 -14.398 9.289 1 40.62 249 MET A N 1
ATOM 1884 C CA . MET A 1 249 ? 12.906 -14.695 10.68 1 40.62 249 MET A CA 1
ATOM 1885 C C . MET A 1 249 ? 11.727 -15.656 10.789 1 40.62 249 MET A C 1
ATOM 1887 O O . MET A 1 249 ? 11.617 -16.406 11.766 1 40.62 249 MET A O 1
ATOM 1891 N N . ALA A 1 250 ? 10.672 -15.406 10.055 1 37.56 250 ALA A N 1
ATOM 1892 C CA . ALA A 1 250 ? 9.742 -16.531 10.109 1 37.56 250 ALA A CA 1
ATOM 1893 C C . ALA A 1 250 ? 10.484 -17.859 10.07 1 37.56 250 ALA A C 1
ATOM 1895 O O . ALA A 1 250 ? 9.945 -18.891 10.477 1 37.56 250 ALA A O 1
ATOM 1896 N N . ASP A 1 251 ? 11.664 -17.812 9.664 1 31.84 251 ASP A N 1
ATOM 1897 C CA . ASP A 1 251 ? 12.555 -18.953 9.742 1 31.84 251 ASP A CA 1
ATOM 1898 C C . ASP A 1 251 ? 13.055 -19.172 11.172 1 31.84 251 ASP A C 1
ATOM 1900 O O . ASP A 1 251 ? 13.219 -20.297 11.617 1 31.84 251 ASP A O 1
ATOM 1904 N N . SER A 1 252 ? 13.664 -18.078 11.805 1 28.17 252 SER A N 1
ATOM 1905 C CA . SER A 1 252 ? 14.328 -18.281 13.086 1 28.17 252 SER A CA 1
ATOM 1906 C C . SER A 1 252 ? 13.312 -18.438 14.211 1 28.17 252 SER A C 1
ATOM 1908 O O . SER A 1 252 ? 13.664 -18.859 15.32 1 28.17 252 SER A O 1
ATOM 1910 N N . ALA A 1 253 ? 12.352 -17.609 14.328 1 31.34 253 ALA A N 1
ATOM 1911 C CA . ALA A 1 253 ? 11.461 -17.844 15.461 1 31.34 253 ALA A CA 1
ATOM 1912 C C . ALA A 1 253 ? 10.75 -19.188 15.328 1 31.34 253 ALA A C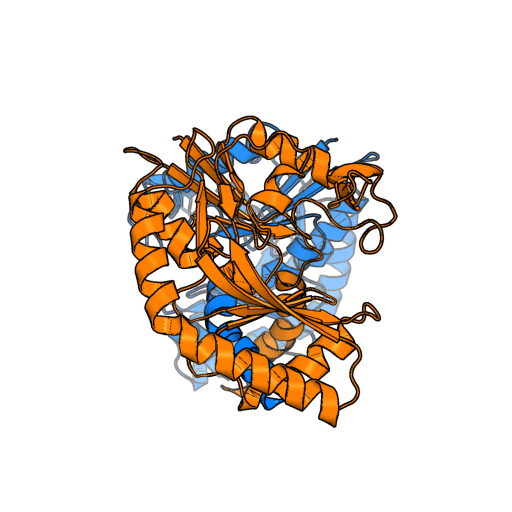 1
ATOM 1914 O O . ALA A 1 253 ? 9.906 -19.531 16.156 1 31.34 253 ALA A O 1
ATOM 1915 N N . ALA A 1 254 ? 10.875 -19.828 14.273 1 25.88 254 ALA A N 1
ATOM 1916 C CA . ALA A 1 254 ? 10.57 -21.25 14.406 1 25.88 254 ALA A CA 1
ATOM 1917 C C . ALA A 1 254 ? 11.766 -22.016 14.961 1 25.88 254 ALA A C 1
ATOM 1919 O O . ALA A 1 254 ? 12.906 -21.781 14.547 1 25.88 254 ALA A O 1
ATOM 1920 N N . MET B 1 1 ? -0.524 9.344 -21.344 1 90.38 1 MET B N 1
ATOM 1921 C CA . MET B 1 1 ? 0.239 8.352 -20.594 1 90.38 1 MET B CA 1
ATOM 1922 C C . MET B 1 1 ? -0.558 7.062 -20.422 1 90.38 1 MET B C 1
ATOM 1924 O O . MET B 1 1 ? -1.724 7.098 -20.016 1 90.38 1 MET B O 1
ATOM 1928 N N . ARG B 1 2 ? 0.028 5.918 -20.859 1 94.38 2 ARG B N 1
ATOM 1929 C CA . ARG B 1 2 ? -0.656 4.637 -20.719 1 94.38 2 ARG B CA 1
ATOM 1930 C C . ARG B 1 2 ? -0.577 4.117 -19.297 1 94.38 2 ARG B C 1
ATOM 1932 O O . ARG B 1 2 ? 0.421 4.336 -18.609 1 94.38 2 ARG B O 1
ATOM 1939 N N . ARG B 1 3 ? -1.646 3.453 -18.906 1 96.81 3 ARG B N 1
ATOM 1940 C CA . ARG B 1 3 ? -1.74 2.945 -17.531 1 96.81 3 ARG B CA 1
ATOM 1941 C C . ARG B 1 3 ? -1.725 1.421 -17.516 1 96.81 3 ARG B C 1
ATOM 1943 O O . ARG B 1 3 ? -2.467 0.778 -18.266 1 96.81 3 ARG B O 1
ATOM 1950 N N . VAL B 1 4 ? -0.849 0.833 -16.703 1 97.38 4 VAL B N 1
ATOM 1951 C CA . VAL B 1 4 ? -0.744 -0.616 -16.562 1 97.38 4 VAL B CA 1
ATOM 1952 C C . VAL B 1 4 ? -0.829 -1.001 -15.086 1 97.38 4 VAL B C 1
ATOM 1954 O O . VAL B 1 4 ? -0.142 -0.416 -14.25 1 97.38 4 VAL B O 1
ATOM 1957 N N . VAL B 1 5 ? -1.676 -1.904 -14.797 1 98.19 5 VAL B N 1
ATOM 1958 C CA . VAL B 1 5 ? -1.803 -2.438 -13.445 1 98.19 5 VAL B CA 1
ATOM 1959 C C . VAL B 1 5 ? -1.372 -3.902 -13.43 1 98.19 5 VAL B C 1
ATOM 1961 O O . VAL B 1 5 ? -2.02 -4.754 -14.039 1 98.19 5 VAL B O 1
ATOM 1964 N N . PHE B 1 6 ? -0.253 -4.172 -12.805 1 98.69 6 PHE B N 1
ATOM 1965 C CA . PHE B 1 6 ? 0.13 -5.543 -12.484 1 98.69 6 PHE B CA 1
ATOM 1966 C C . PHE B 1 6 ? -0.581 -6.023 -11.227 1 98.69 6 PHE B C 1
ATOM 1968 O O . PHE B 1 6 ? -0.372 -5.473 -10.141 1 98.69 6 PHE B O 1
ATOM 1975 N N . VAL B 1 7 ? -1.368 -7.094 -11.359 1 98.69 7 VAL B N 1
ATOM 1976 C CA . VAL B 1 7 ? -2.252 -7.383 -10.234 1 98.69 7 VAL B CA 1
ATOM 1977 C C . VAL B 1 7 ? -2.191 -8.867 -9.891 1 98.69 7 VAL B C 1
ATOM 1979 O O . VAL B 1 7 ? -2.303 -9.719 -10.781 1 98.69 7 VAL B O 1
ATOM 1982 N N . ASP B 1 8 ? -1.976 -9.148 -8.602 1 98.44 8 ASP B N 1
ATOM 1983 C CA . ASP B 1 8 ? -2.191 -10.492 -8.086 1 98.44 8 ASP B CA 1
ATOM 1984 C C . ASP B 1 8 ? -3.674 -10.859 -8.102 1 98.44 8 ASP B C 1
ATOM 1986 O O . ASP B 1 8 ? -4.535 -9.984 -8.18 1 98.44 8 ASP B O 1
ATOM 1990 N N . LEU B 1 9 ? -3.93 -12.172 -8.016 1 98.38 9 LEU B N 1
ATOM 1991 C CA . LEU B 1 9 ? -5.312 -12.609 -8.156 1 98.38 9 LEU B CA 1
ATOM 1992 C C . LEU B 1 9 ? -5.871 -13.086 -6.82 1 98.38 9 LEU B C 1
ATOM 1994 O O . LEU B 1 9 ? -6.758 -12.445 -6.25 1 98.38 9 LEU B O 1
ATOM 1998 N N . ASP B 1 10 ? -5.34 -14.18 -6.281 1 97.31 10 ASP B N 1
ATOM 1999 C CA . ASP B 1 10 ? -5.871 -14.82 -5.078 1 97.31 10 ASP B CA 1
ATOM 2000 C C . ASP B 1 10 ? -5.656 -13.945 -3.85 1 97.31 10 ASP B C 1
ATOM 2002 O O . ASP B 1 10 ? -4.531 -13.516 -3.572 1 97.31 10 ASP B O 1
ATOM 2006 N N . ASP B 1 11 ? -6.738 -13.672 -3.143 1 96.56 11 ASP B N 1
ATOM 2007 C CA . ASP B 1 11 ? -6.785 -12.852 -1.931 1 96.56 11 ASP B CA 1
ATOM 2008 C C . ASP B 1 11 ? -6.578 -11.375 -2.254 1 96.56 11 ASP B C 1
ATOM 2010 O O . ASP B 1 11 ? -6.586 -10.531 -1.356 1 96.56 11 ASP B O 1
ATOM 2014 N N . THR B 1 12 ? -6.422 -11.062 -3.543 1 97.88 12 THR B N 1
ATOM 2015 C CA . THR B 1 12 ? -6.332 -9.68 -4.004 1 97.88 12 THR B CA 1
ATOM 2016 C C . THR B 1 12 ? -7.602 -9.273 -4.75 1 97.88 12 THR B C 1
ATOM 2018 O O . THR B 1 12 ? -8.328 -8.383 -4.312 1 97.88 12 THR B O 1
ATOM 2021 N N . LEU B 1 13 ? -7.977 -10 -5.797 1 98.06 13 LEU B N 1
ATOM 2022 C CA . LEU B 1 13 ? -9.164 -9.68 -6.582 1 98.06 13 LEU B CA 1
ATOM 2023 C C . LEU B 1 13 ? -10.344 -10.555 -6.172 1 98.06 13 LEU B C 1
ATOM 2025 O O . LEU B 1 13 ? -11.492 -10.242 -6.473 1 98.06 13 LEU B O 1
ATOM 2029 N N . PHE B 1 14 ? -10 -11.719 -5.664 1 98.19 14 PHE B N 1
ATOM 2030 C CA . PHE B 1 14 ? -11.023 -12.656 -5.23 1 98.19 14 PHE B CA 1
ATOM 2031 C C . PHE B 1 14 ? -10.477 -13.625 -4.191 1 98.19 14 PHE B C 1
ATOM 2033 O O . PHE B 1 14 ? -9.266 -13.68 -3.969 1 98.19 14 PHE B O 1
ATOM 2040 N N . GLN B 1 15 ? -11.32 -14.32 -3.529 1 96.62 15 GLN B N 1
ATOM 2041 C CA . GLN B 1 15 ? -10.977 -15.32 -2.529 1 96.62 15 GLN B CA 1
ATOM 2042 C C . GLN B 1 15 ? -11.828 -16.578 -2.693 1 96.62 15 GLN B C 1
ATOM 2044 O O . GLN B 1 15 ? -12.875 -16.547 -3.348 1 96.62 15 GLN B O 1
ATOM 2049 N N . THR B 1 16 ? -11.336 -17.609 -2.139 1 94.38 16 THR B N 1
ATOM 2050 C CA . THR B 1 16 ? -12.164 -18.812 -2.082 1 94.38 16 THR B CA 1
ATOM 2051 C C . THR B 1 16 ? -13.414 -18.562 -1.242 1 94.38 16 THR B C 1
ATOM 2053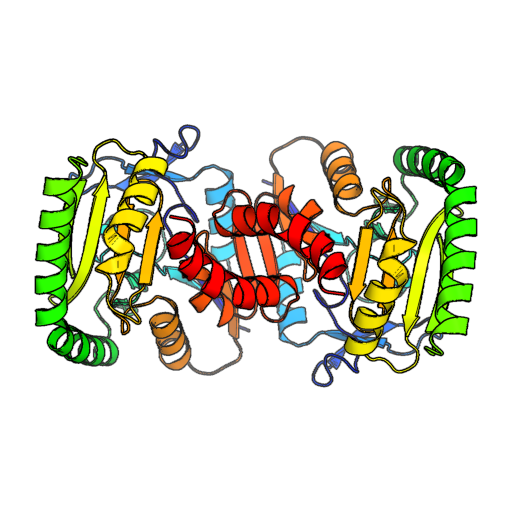 O O . THR B 1 16 ? -13.438 -17.656 -0.413 1 94.38 16 THR B O 1
ATOM 2056 N N . ALA B 1 17 ? -14.367 -19.375 -1.431 1 92.44 17 ALA B N 1
ATOM 2057 C CA . ALA B 1 17 ? -15.609 -19.281 -0.663 1 92.44 17 ALA B CA 1
ATOM 2058 C C . ALA B 1 17 ? -15.328 -19.359 0.836 1 92.44 17 ALA B C 1
ATOM 2060 O O . ALA B 1 17 ? -15.984 -18.672 1.631 1 92.44 17 ALA B O 1
ATOM 2061 N N . ARG B 1 18 ? -14.43 -20.141 1.194 1 88.38 18 ARG B N 1
ATOM 2062 C CA . ARG B 1 18 ? -14.07 -20.328 2.598 1 88.38 18 ARG B CA 1
ATOM 2063 C C . ARG B 1 18 ? -13.5 -19.047 3.195 1 88.38 18 ARG B C 1
ATOM 2065 O O . ARG B 1 18 ? -13.844 -18.672 4.316 1 88.38 18 ARG B O 1
ATOM 2072 N N . LYS B 1 19 ? -12.672 -18.359 2.482 1 89.75 19 LYS B N 1
ATOM 2073 C CA . LYS B 1 19 ? -11.977 -17.172 2.98 1 89.75 19 LYS B CA 1
ATOM 2074 C C . LYS B 1 19 ? -12.891 -15.953 2.967 1 89.75 19 LYS B C 1
ATOM 2076 O O . LYS B 1 19 ? -12.672 -15 3.715 1 89.75 19 LYS B O 1
ATOM 2081 N N . ASN B 1 20 ? -13.859 -15.969 2.123 1 91.94 20 ASN B N 1
ATOM 2082 C CA . ASN B 1 20 ? -14.789 -14.852 2.033 1 91.94 20 ASN B CA 1
ATOM 2083 C C . ASN B 1 20 ? -16.219 -15.32 1.762 1 91.94 20 ASN B C 1
ATOM 2085 O O . ASN B 1 20 ? -16.734 -15.141 0.66 1 91.94 20 ASN B O 1
ATOM 2089 N N . PRO B 1 21 ? -16.859 -15.836 2.723 1 91.88 21 PRO B N 1
ATOM 2090 C CA . PRO B 1 21 ? -18.188 -16.438 2.533 1 91.88 21 PRO B CA 1
ATOM 2091 C C . PRO B 1 21 ? -19.234 -15.414 2.078 1 91.88 21 PRO B C 1
ATOM 2093 O O . PRO B 1 21 ? -20.25 -15.789 1.486 1 91.88 21 PRO B O 1
ATOM 2096 N N . GLY B 1 22 ? -19.031 -14.164 2.25 1 92.94 22 GLY B N 1
ATOM 2097 C CA . GLY B 1 22 ? -20.016 -13.172 1.86 1 92.94 22 GLY B CA 1
ATOM 2098 C C . GLY B 1 22 ? -19.906 -12.75 0.407 1 92.94 22 GLY B C 1
ATOM 2099 O O . GLY B 1 22 ? -20.812 -12.109 -0.134 1 92.94 22 GLY B O 1
ATOM 2100 N N . ALA B 1 23 ? -18.875 -13.195 -0.255 1 95.62 23 ALA B N 1
ATOM 2101 C CA . ALA B 1 23 ? -18.672 -12.867 -1.663 1 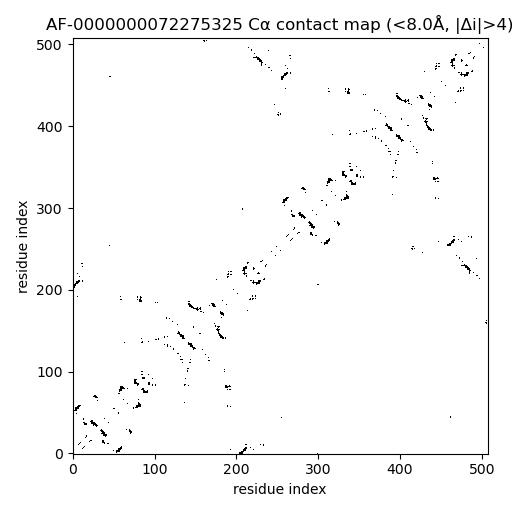95.62 23 ALA B CA 1
ATOM 2102 C C . ALA B 1 23 ? -19.562 -13.727 -2.561 1 95.62 23 ALA B C 1
ATOM 2104 O O . ALA B 1 23 ? -19.734 -14.922 -2.311 1 95.62 23 ALA B O 1
ATOM 2105 N N . GLN B 1 24 ? -20.078 -13.117 -3.662 1 95.38 24 GLN B N 1
ATOM 2106 C CA . GLN B 1 24 ? -21.109 -13.844 -4.406 1 95.38 24 GLN B CA 1
ATOM 2107 C C . GLN B 1 24 ? -20.766 -13.914 -5.891 1 95.38 24 GLN B C 1
ATOM 2109 O O . GLN B 1 24 ? -21.281 -14.766 -6.613 1 95.38 24 GLN B O 1
ATOM 2114 N N . THR B 1 25 ? -20.016 -13.07 -6.391 1 98.06 25 THR B N 1
ATOM 2115 C CA . THR B 1 25 ? -19.75 -13.047 -7.824 1 98.06 25 THR B CA 1
ATOM 2116 C C . THR B 1 25 ? -18.656 -14.047 -8.18 1 98.06 25 THR B C 1
ATOM 2118 O O . THR B 1 25 ? -17.516 -13.922 -7.73 1 98.06 25 THR B O 1
ATOM 2121 N N . LEU B 1 26 ? -18.953 -15.008 -8.992 1 98.44 26 LEU B N 1
ATOM 2122 C CA . LEU B 1 26 ? -18.031 -16.062 -9.375 1 98.44 26 LEU B CA 1
ATOM 2123 C C . LEU B 1 26 ? -16.797 -15.469 -10.047 1 98.44 26 LEU B C 1
ATOM 2125 O O . LEU B 1 26 ? -16.906 -14.617 -10.93 1 98.44 26 LEU B O 1
ATOM 2129 N N . ALA B 1 27 ? -15.602 -15.961 -9.633 1 98.69 27 ALA B N 1
ATOM 2130 C CA . ALA B 1 27 ? -14.359 -15.398 -10.164 1 98.69 27 ALA B CA 1
ATOM 2131 C C . ALA B 1 27 ? -13.461 -16.484 -10.734 1 98.69 27 ALA B C 1
ATOM 2133 O O . ALA B 1 27 ? -12.625 -16.219 -11.602 1 98.69 27 ALA B O 1
ATOM 2134 N N . ALA B 1 28 ? -13.578 -17.75 -10.258 1 98.62 28 ALA B N 1
ATOM 2135 C CA . ALA B 1 28 ? -12.758 -18.828 -10.766 1 98.62 28 ALA B CA 1
ATOM 2136 C C . ALA B 1 28 ? -13.43 -20.188 -10.531 1 98.62 28 ALA B C 1
ATOM 2138 O O . ALA B 1 28 ? -14.164 -20.359 -9.562 1 98.62 28 ALA B O 1
ATOM 2139 N N . LEU B 1 29 ? -13.086 -21.109 -11.375 1 98.38 29 LEU B N 1
ATOM 2140 C CA . LEU B 1 29 ? -13.555 -22.484 -11.281 1 98.38 29 LEU B CA 1
ATOM 2141 C C . LEU B 1 29 ? -12.43 -23.422 -10.859 1 98.38 29 LEU B C 1
ATOM 2143 O O . LEU B 1 29 ? -11.25 -23.109 -11.055 1 98.38 29 LEU B O 1
ATOM 2147 N N . ASP B 1 30 ? -12.812 -24.531 -10.234 1 96.69 30 ASP B N 1
ATOM 2148 C CA . ASP B 1 30 ? -11.812 -25.547 -9.938 1 96.69 30 ASP B CA 1
ATOM 2149 C C . ASP B 1 30 ? -11.594 -26.469 -11.133 1 96.69 30 ASP B C 1
ATOM 2151 O O . ASP B 1 30 ? -12.117 -26.219 -12.219 1 96.69 30 ASP B O 1
ATOM 2155 N N . LYS B 1 31 ? -10.766 -27.531 -10.969 1 94.94 31 LYS B N 1
ATOM 2156 C CA . LYS B 1 31 ? -10.375 -28.406 -12.055 1 94.94 31 LYS B CA 1
ATOM 2157 C C . LYS B 1 31 ? -11.578 -29.172 -12.609 1 94.94 31 LYS B C 1
ATOM 2159 O O . LYS B 1 31 ? -11.555 -29.625 -13.758 1 94.94 31 LYS B O 1
ATOM 2164 N N . ASP B 1 32 ? -12.625 -29.281 -11.797 1 97.31 32 ASP B N 1
ATOM 2165 C CA . ASP B 1 32 ? -13.812 -30.016 -12.203 1 97.31 32 ASP B CA 1
ATOM 2166 C C . ASP B 1 32 ? -14.875 -29.062 -12.758 1 97.31 32 ASP B C 1
ATOM 2168 O O . ASP B 1 32 ? -16.016 -29.469 -13.008 1 97.31 32 ASP B O 1
ATOM 2172 N N . GLY B 1 33 ? -14.609 -27.812 -12.883 1 97.06 33 GLY B N 1
ATOM 2173 C CA . GLY B 1 33 ? -15.531 -26.844 -13.438 1 97.06 33 GLY B CA 1
ATOM 2174 C C . GLY B 1 33 ? -16.531 -26.328 -12.414 1 97.06 33 GLY B C 1
ATOM 2175 O O . GLY B 1 33 ? -17.547 -25.719 -12.781 1 97.06 33 GLY B O 1
ATOM 2176 N N . LYS B 1 34 ? -16.25 -26.594 -11.18 1 97.62 34 LYS B N 1
ATOM 2177 C CA . LYS B 1 34 ? -17.141 -26.125 -10.109 1 97.62 34 LYS B CA 1
ATOM 2178 C C . LYS B 1 34 ? -16.656 -24.781 -9.562 1 97.62 34 LYS B C 1
ATOM 2180 O O . LYS B 1 34 ? -15.469 -24.469 -9.594 1 97.62 34 LYS B O 1
ATOM 2185 N N . PRO B 1 35 ? -17.656 -23.984 -9.031 1 97.56 35 PRO B N 1
ATOM 2186 C CA . PRO B 1 35 ? -17.281 -22.703 -8.453 1 97.56 35 PRO B CA 1
ATOM 2187 C C . PRO B 1 35 ? -16.25 -22.844 -7.336 1 97.56 35 PRO B C 1
ATOM 2189 O O . PRO B 1 35 ? -16.391 -23.688 -6.453 1 97.56 35 PRO B O 1
ATOM 2192 N N . LEU B 1 36 ? -15.234 -22.016 -7.406 1 96.81 36 LEU B N 1
ATOM 2193 C CA . LEU B 1 36 ? -14.148 -22.125 -6.438 1 96.81 36 LEU B CA 1
ATOM 2194 C C . LEU B 1 36 ? -13.961 -20.797 -5.688 1 96.81 36 LEU B C 1
ATOM 2196 O O . LEU B 1 36 ? -13.906 -20.781 -4.457 1 96.81 36 LEU B O 1
ATOM 2200 N N . SER B 1 37 ? -13.805 -19.703 -6.379 1 98.12 37 SER B N 1
ATOM 2201 C CA . SER B 1 37 ? -13.477 -18.406 -5.801 1 98.12 37 SER B CA 1
ATOM 2202 C C . SER B 1 37 ? -14.492 -17.344 -6.211 1 98.12 37 SER B C 1
ATOM 2204 O O . SER B 1 37 ? -15.141 -17.469 -7.258 1 98.12 37 SER B O 1
ATOM 2206 N N . PHE B 1 38 ? -14.617 -16.375 -5.398 1 98.56 38 PHE B N 1
ATOM 2207 C CA . PHE B 1 38 ? -15.648 -15.359 -5.598 1 98.56 38 PHE B CA 1
ATOM 2208 C C . PHE B 1 38 ? -15.117 -13.969 -5.293 1 98.56 38 PHE B C 1
ATOM 2210 O O . PHE B 1 38 ? -14.188 -13.82 -4.492 1 98.56 38 PHE B O 1
ATOM 2217 N N . GLN B 1 39 ? -15.75 -12.969 -5.922 1 98.25 39 GLN B N 1
ATOM 2218 C CA . GLN B 1 39 ? -15.5 -11.562 -5.637 1 98.25 39 GLN B CA 1
ATOM 2219 C C . GLN B 1 39 ? -16.578 -10.977 -4.738 1 98.25 39 GLN B C 1
ATOM 2221 O O . GLN B 1 39 ? -17.766 -11.289 -4.902 1 98.25 39 GLN B O 1
ATOM 2226 N N . SER B 1 40 ? -16.188 -10.188 -3.812 1 96.56 40 SER B N 1
ATOM 2227 C CA . SER B 1 40 ? -17.125 -9.297 -3.145 1 96.56 40 SER B CA 1
ATOM 2228 C C . SER B 1 40 ? -17.578 -8.172 -4.074 1 96.56 40 SER B C 1
ATOM 2230 O O . SER B 1 40 ? -16.969 -7.941 -5.121 1 96.56 40 SER B O 1
ATOM 2232 N N . THR B 1 41 ? -18.641 -7.477 -3.641 1 96 41 THR B N 1
ATOM 2233 C CA . THR B 1 41 ? -19.156 -6.352 -4.41 1 96 41 THR B CA 1
ATOM 2234 C C . THR B 1 41 ? -18.094 -5.27 -4.566 1 96 41 THR B C 1
ATOM 2236 O O . THR B 1 41 ? -17.969 -4.648 -5.625 1 96 41 THR B O 1
ATOM 2239 N N . ARG B 1 42 ? -17.328 -5.059 -3.596 1 95.5 42 ARG B N 1
ATOM 2240 C CA . ARG B 1 42 ? -16.281 -4.039 -3.625 1 95.5 42 ARG B CA 1
ATOM 2241 C C . ARG B 1 42 ? -15.141 -4.445 -4.562 1 95.5 42 ARG B C 1
ATOM 2243 O O . ARG B 1 42 ? -14.57 -3.604 -5.258 1 95.5 42 ARG B O 1
ATOM 2250 N N . GLN B 1 43 ? -14.836 -5.672 -4.562 1 97 43 GLN B N 1
ATOM 2251 C CA . GLN B 1 43 ? -13.805 -6.16 -5.469 1 97 43 GLN B CA 1
ATOM 2252 C C . GLN B 1 43 ? -14.242 -6.031 -6.926 1 97 43 GLN B C 1
ATOM 2254 O O . GLN B 1 43 ? -13.445 -5.652 -7.785 1 97 43 GLN B O 1
ATOM 2259 N N . VAL B 1 44 ? -15.477 -6.348 -7.16 1 97.62 44 VAL B N 1
ATOM 2260 C CA . VAL B 1 44 ? -16.031 -6.184 -8.5 1 97.62 44 VAL B CA 1
ATOM 2261 C C . VAL B 1 44 ? -15.93 -4.719 -8.922 1 97.62 44 VAL B C 1
ATOM 2263 O O . VAL B 1 44 ? -15.383 -4.41 -9.992 1 97.62 44 VAL B O 1
ATOM 2266 N N . ALA B 1 45 ? -16.422 -3.861 -8.078 1 96.56 45 ALA B N 1
ATOM 2267 C CA . ALA B 1 45 ? -16.438 -2.432 -8.375 1 96.56 45 ALA B CA 1
ATOM 2268 C C . ALA B 1 45 ? -15.016 -1.897 -8.586 1 96.56 45 ALA B C 1
ATOM 2270 O O . ALA B 1 45 ? -14.789 -1.055 -9.461 1 96.56 45 ALA B O 1
ATOM 2271 N N . PHE B 1 46 ? -14.172 -2.373 -7.828 1 96.75 46 PHE B N 1
ATOM 2272 C CA . PHE B 1 46 ? -12.797 -1.885 -7.895 1 96.75 46 PHE B CA 1
ATOM 2273 C C . PHE B 1 46 ? -12.133 -2.318 -9.195 1 96.75 46 PHE B C 1
ATOM 2275 O O . PHE B 1 46 ? -11.453 -1.521 -9.844 1 96.75 46 PHE B O 1
ATOM 2282 N N . LEU B 1 47 ? -12.234 -3.576 -9.531 1 97.38 47 LEU B N 1
ATOM 2283 C CA . LEU B 1 47 ? -11.672 -4.055 -10.789 1 97.38 47 LEU B CA 1
ATOM 2284 C C . LEU B 1 47 ? -12.266 -3.303 -11.977 1 97.38 47 LEU B C 1
ATOM 2286 O O . LEU B 1 47 ? -11.547 -2.963 -12.922 1 97.38 47 LEU B O 1
ATOM 2290 N N . GLU B 1 48 ? -13.523 -3.041 -11.93 1 96.06 48 GLU B N 1
ATOM 2291 C CA . GLU B 1 48 ? -14.172 -2.27 -12.984 1 96.06 48 GLU B CA 1
ATOM 2292 C C . GLU B 1 48 ? -13.57 -0.872 -13.094 1 96.06 48 GLU B C 1
ATOM 2294 O O . GLU B 1 48 ? -13.328 -0.379 -14.203 1 96.06 48 GLU B O 1
ATOM 2299 N N . TRP B 1 49 ? -13.359 -0.29 -11.969 1 95.12 49 TRP B N 1
ATOM 2300 C CA . TRP B 1 49 ? -12.758 1.038 -11.922 1 95.12 49 TRP B CA 1
ATOM 2301 C C . TRP B 1 49 ? -11.367 1.031 -12.562 1 95.12 49 TRP B C 1
ATOM 2303 O O . TRP B 1 49 ? -11.086 1.848 -13.445 1 95.12 49 TRP B O 1
ATOM 2313 N N . LEU B 1 50 ? -10.508 0.074 -12.25 1 94.56 50 LEU B N 1
ATOM 2314 C CA . LEU B 1 50 ? -9.148 -0.014 -12.773 1 94.56 50 LEU B CA 1
ATOM 2315 C C . LEU B 1 50 ? -9.156 -0.339 -14.258 1 94.56 50 LEU B C 1
ATOM 2317 O O . LEU B 1 50 ? -8.414 0.26 -15.031 1 94.56 50 LEU B O 1
ATOM 2321 N N . SER B 1 51 ? -10.031 -1.229 -14.648 1 94.88 51 SER B N 1
ATOM 2322 C CA . SER B 1 51 ? -10.008 -1.766 -16 1 94.88 51 SER B CA 1
ATOM 2323 C C . SER B 1 51 ? -10.617 -0.782 -17 1 94.88 51 SER B C 1
ATOM 2325 O O . SER B 1 51 ? -10.484 -0.957 -18.219 1 94.88 51 SER B O 1
ATOM 2327 N N . ALA B 1 52 ? -11.289 0.255 -16.516 1 93.38 52 ALA B N 1
ATOM 2328 C CA . ALA B 1 52 ? -11.922 1.227 -17.406 1 93.38 52 ALA B CA 1
ATOM 2329 C C . ALA B 1 52 ? -10.883 1.95 -18.25 1 93.38 52 ALA B C 1
ATOM 2331 O O . ALA B 1 52 ? -11.156 2.314 -19.406 1 93.38 52 ALA B O 1
ATOM 2332 N N . ASP B 1 53 ? -9.648 2.152 -17.75 1 91.56 53 ASP B N 1
ATOM 2333 C CA . ASP B 1 53 ? -8.695 2.949 -18.516 1 91.56 53 ASP B CA 1
ATOM 2334 C C . ASP B 1 53 ? -7.27 2.443 -18.312 1 91.56 53 ASP B C 1
ATOM 2336 O O . ASP B 1 53 ? -6.309 3.191 -18.5 1 91.56 53 ASP B O 1
ATOM 2340 N N . ALA B 1 54 ? -7.141 1.251 -17.797 1 95.62 54 ALA B N 1
ATOM 2341 C CA . ALA B 1 54 ? -5.809 0.676 -17.625 1 95.62 54 ALA B CA 1
ATOM 2342 C C . ALA B 1 54 ? -5.738 -0.738 -18.188 1 95.62 54 ALA B C 1
ATOM 2344 O O . ALA B 1 54 ? -6.75 -1.441 -18.25 1 95.62 54 ALA B O 1
ATOM 2345 N N . VAL B 1 55 ? -4.566 -1.116 -18.656 1 95.12 55 VAL B N 1
ATOM 2346 C CA . VAL B 1 55 ? -4.297 -2.51 -19 1 95.12 55 VAL B CA 1
ATOM 2347 C C . VAL B 1 55 ? -4.043 -3.314 -17.719 1 95.12 55 VAL B C 1
ATOM 2349 O O . VAL B 1 55 ? -3.18 -2.957 -16.922 1 95.12 55 VAL B O 1
ATOM 2352 N N . ILE B 1 56 ? -4.824 -4.34 -17.594 1 97.56 56 ILE B N 1
ATOM 2353 C CA . ILE B 1 56 ? -4.68 -5.207 -16.422 1 97.56 56 ILE B CA 1
ATOM 2354 C C . ILE B 1 56 ? -3.812 -6.414 -16.781 1 97.56 56 ILE B C 1
ATOM 2356 O O . ILE B 1 56 ? -4.113 -7.145 -17.734 1 97.56 56 ILE B O 1
ATOM 2360 N N . VAL B 1 57 ? -2.732 -6.637 -16.062 1 98.12 57 VAL B N 1
ATOM 2361 C CA . VAL B 1 57 ? -1.846 -7.777 -16.266 1 98.12 57 VAL B CA 1
ATOM 2362 C C . VAL B 1 57 ? -1.816 -8.641 -15 1 98.12 57 VAL B C 1
ATOM 2364 O O . VAL B 1 57 ? -1.152 -8.297 -14.023 1 98.12 57 VAL B O 1
ATOM 2367 N N . PRO B 1 58 ? -2.461 -9.773 -15.023 1 98.75 58 PRO B N 1
ATOM 2368 C CA . PRO B 1 58 ? -2.398 -10.672 -13.875 1 98.75 58 PRO B CA 1
ATOM 2369 C C . PRO B 1 58 ? -0.986 -11.188 -13.602 1 98.75 58 PRO B C 1
ATOM 2371 O O . PRO B 1 58 ? -0.251 -11.516 -14.531 1 98.75 58 PRO B O 1
ATOM 2374 N N . VAL B 1 59 ? -0.583 -11.133 -12.375 1 98.81 59 VAL B N 1
ATOM 2375 C CA . VAL B 1 59 ? 0.651 -11.695 -11.836 1 98.81 59 VAL B CA 1
ATOM 2376 C C . VAL B 1 59 ? 0.326 -12.68 -10.719 1 98.81 59 VAL B C 1
ATOM 2378 O O . VAL B 1 59 ? 0.094 -12.273 -9.578 1 98.81 59 VAL B O 1
ATOM 2381 N N . THR B 1 60 ? 0.386 -13.953 -10.938 1 98.5 60 THR B N 1
ATOM 2382 C CA . THR B 1 60 ? -0.279 -14.891 -10.031 1 98.5 60 THR B CA 1
ATOM 2383 C C . THR B 1 60 ? 0.595 -16.109 -9.781 1 98.5 60 THR B C 1
ATOM 2385 O O . THR B 1 60 ? 1.522 -16.391 -10.547 1 98.5 60 THR B O 1
ATOM 2388 N N . GLY B 1 61 ? 0.375 -16.734 -8.664 1 97.75 61 GLY B N 1
ATOM 2389 C CA . GLY B 1 61 ? 0.976 -18.031 -8.391 1 97.75 61 GLY B CA 1
ATOM 2390 C C . GLY B 1 61 ? 0.275 -19.172 -9.102 1 97.75 61 GLY B C 1
ATOM 2391 O O . GLY B 1 61 ? 0.81 -20.281 -9.188 1 97.75 61 GLY B O 1
ATOM 2392 N N . ARG B 1 62 ? -0.866 -18.953 -9.641 1 97.5 62 ARG B N 1
ATOM 2393 C CA . ARG B 1 62 ? -1.606 -19.969 -10.375 1 97.5 62 ARG B CA 1
ATOM 2394 C C . ARG B 1 62 ? -0.826 -20.422 -11.602 1 97.5 62 ARG B C 1
ATOM 2396 O O . ARG B 1 62 ? -0.187 -19.609 -12.281 1 97.5 62 ARG B O 1
ATOM 2403 N N . SER B 1 63 ? -0.94 -21.734 -11.906 1 98.06 63 SER B N 1
ATOM 2404 C CA . SER B 1 63 ? -0.468 -22.234 -13.195 1 98.06 63 SER B CA 1
ATOM 2405 C C . SER B 1 63 ? -1.295 -21.672 -14.344 1 98.06 63 SER B C 1
ATOM 2407 O O . SER B 1 63 ? -2.361 -21.094 -14.125 1 98.06 63 SER B O 1
ATOM 2409 N N . VAL B 1 64 ? -0.793 -21.859 -15.562 1 98.62 64 VAL B N 1
ATOM 2410 C CA . VAL B 1 64 ? -1.504 -21.406 -16.75 1 98.62 64 VAL B CA 1
ATOM 2411 C C . VAL B 1 64 ? -2.893 -22.031 -16.797 1 98.62 64 VAL B C 1
ATOM 2413 O O . VAL B 1 64 ? -3.883 -21.359 -17.078 1 98.62 64 VAL B O 1
ATOM 2416 N N . GLU B 1 65 ? -2.98 -23.312 -16.469 1 97.69 65 GLU B N 1
ATOM 2417 C CA . GLU B 1 65 ? -4.262 -24.016 -16.469 1 97.69 65 GLU B CA 1
ATOM 2418 C C . GLU B 1 65 ? -5.219 -23.422 -15.438 1 97.69 65 GLU B C 1
ATOM 2420 O O . GLU B 1 65 ? -6.387 -23.172 -15.734 1 97.69 65 GLU B O 1
ATOM 2425 N N . ALA B 1 66 ? -4.723 -23.25 -14.25 1 97.56 66 ALA B N 1
ATOM 2426 C CA . ALA B 1 66 ? -5.551 -22.656 -13.195 1 97.56 66 ALA B CA 1
ATOM 2427 C C . ALA B 1 66 ? -5.973 -21.234 -13.547 1 97.56 66 ALA B C 1
ATOM 2429 O O . ALA B 1 66 ? -7.102 -20.828 -13.258 1 97.56 66 ALA B O 1
ATOM 2430 N N . PHE B 1 67 ? -5.105 -20.469 -14.156 1 98.5 67 PHE B N 1
ATOM 2431 C CA . PHE B 1 67 ? -5.41 -19.109 -14.586 1 98.5 67 PHE B CA 1
ATOM 2432 C C . PHE B 1 67 ? -6.527 -19.109 -15.625 1 98.5 67 PHE B C 1
ATOM 2434 O O . PHE B 1 67 ? -7.422 -18.266 -15.578 1 98.5 67 PHE B O 1
ATOM 2441 N N . ARG B 1 68 ? -6.469 -20.016 -16.484 1 98 68 ARG B N 1
ATOM 2442 C CA . ARG B 1 68 ? -7.449 -20.062 -17.562 1 98 68 ARG B CA 1
ATOM 2443 C C . ARG B 1 68 ? -8.836 -20.391 -17.016 1 98 68 ARG B C 1
ATOM 2445 O O . ARG B 1 68 ? -9.836 -20.25 -17.734 1 98 68 ARG B O 1
ATOM 2452 N N . ARG B 1 69 ? -8.938 -20.797 -15.781 1 98.19 69 ARG B N 1
ATOM 2453 C CA . ARG B 1 69 ? -10.219 -21.078 -15.156 1 98.19 69 ARG B CA 1
ATOM 2454 C C . ARG B 1 69 ? -10.758 -19.844 -14.422 1 98.19 69 ARG B C 1
ATOM 2456 O O . ARG B 1 69 ? -11.82 -19.906 -13.805 1 98.19 69 ARG B O 1
ATOM 2463 N N . VAL B 1 70 ? -10.008 -18.781 -14.391 1 98.56 70 VAL B N 1
ATOM 2464 C CA . VAL B 1 70 ? -10.508 -17.5 -13.898 1 98.56 70 VAL B CA 1
ATOM 2465 C C . VAL B 1 70 ? -11.531 -16.922 -14.883 1 98.56 70 VAL B C 1
ATOM 2467 O O . VAL B 1 70 ? -11.281 -16.891 -16.094 1 98.56 70 VAL B O 1
ATOM 2470 N N . THR B 1 71 ? -12.633 -16.469 -14.375 1 97.88 71 THR B N 1
ATOM 2471 C CA . THR B 1 71 ? -13.75 -16.094 -15.234 1 97.88 71 THR B CA 1
ATOM 2472 C C . THR B 1 71 ? -13.797 -14.578 -15.43 1 97.88 71 THR B C 1
ATOM 2474 O O . THR B 1 71 ? -14.641 -14.07 -16.172 1 97.88 71 THR B O 1
ATOM 2477 N N . LEU B 1 72 ? -12.922 -13.828 -14.797 1 97.69 72 LEU B N 1
ATOM 2478 C CA . LEU B 1 72 ? -12.859 -12.375 -14.938 1 97.69 72 LEU B CA 1
ATOM 2479 C C . LEU B 1 72 ? -12.375 -11.984 -16.328 1 97.69 72 LEU B C 1
ATOM 2481 O O . LEU B 1 72 ? -11.656 -12.742 -16.984 1 97.69 72 LEU B O 1
ATOM 2485 N N . PRO B 1 73 ? -12.828 -10.812 -16.766 1 94.62 73 PRO B N 1
ATOM 2486 C CA . PRO B 1 73 ? -12.406 -10.352 -18.094 1 94.62 73 PRO B CA 1
ATOM 2487 C C . PRO B 1 73 ? -11.008 -9.734 -18.094 1 94.62 73 PRO B C 1
ATOM 2489 O O . PRO B 1 73 ? -10.859 -8.531 -18.328 1 94.62 73 PRO B O 1
ATOM 2492 N N . LEU B 1 74 ? -9.906 -10.5 -17.969 1 95.75 74 LEU B N 1
ATOM 2493 C CA . LEU B 1 74 ? -8.555 -10 -17.781 1 95.75 74 LEU B CA 1
ATOM 2494 C C . LEU B 1 74 ? -7.73 -10.156 -19.062 1 95.75 74 LEU B C 1
ATOM 2496 O O . LEU B 1 74 ? -6.598 -9.672 -19.141 1 95.75 74 LEU B O 1
ATOM 2500 N N . GLY B 1 75 ? -8.32 -10.797 -20.141 1 92.5 75 GLY B N 1
ATOM 2501 C CA . GLY B 1 75 ? -7.582 -11.023 -21.375 1 92.5 75 GLY B CA 1
ATOM 2502 C C . GLY B 1 75 ? -6.605 -12.18 -21.281 1 92.5 75 GLY B C 1
ATOM 2503 O O . GLY B 1 75 ? -6.555 -12.875 -20.266 1 92.5 75 GLY B O 1
ATOM 2504 N N . PRO B 1 76 ? -5.773 -12.359 -22.297 1 94.25 76 PRO B N 1
ATOM 2505 C CA . PRO B 1 76 ? -4.918 -13.547 -22.359 1 94.25 76 PRO B CA 1
ATOM 2506 C C . PRO B 1 76 ? -3.537 -13.32 -21.766 1 94.25 76 PRO B C 1
ATOM 2508 O O . PRO B 1 76 ? -2.838 -14.273 -21.422 1 94.25 76 PRO B O 1
ATOM 2511 N N . ARG B 1 77 ? -3.102 -12.055 -21.688 1 96.25 77 ARG B N 1
ATOM 2512 C CA . ARG B 1 77 ? -1.795 -11.766 -21.109 1 96.25 77 ARG B CA 1
ATOM 2513 C C . ARG B 1 77 ? -1.793 -12.039 -19.609 1 96.25 77 ARG B C 1
ATOM 2515 O O . ARG B 1 77 ? -2.754 -11.703 -18.906 1 96.25 77 ARG B O 1
ATOM 2522 N N . ALA B 1 78 ? -0.701 -12.664 -19.203 1 98.5 78 ALA B N 1
ATOM 2523 C CA . ALA B 1 78 ? -0.583 -12.922 -17.766 1 98.5 78 ALA B CA 1
ATOM 2524 C C . ALA B 1 78 ? 0.82 -13.406 -17.406 1 98.5 78 ALA B C 1
ATOM 2526 O O . ALA B 1 78 ? 1.576 -13.836 -18.281 1 98.5 78 ALA B O 1
ATOM 2527 N N . ILE B 1 79 ? 1.17 -13.234 -16.219 1 98.75 79 ILE B N 1
ATOM 2528 C CA . ILE B 1 79 ? 2.33 -13.852 -15.594 1 98.75 79 ILE B CA 1
ATOM 2529 C C . ILE B 1 79 ? 1.872 -14.93 -14.609 1 98.75 79 ILE B C 1
ATOM 2531 O O . ILE B 1 79 ? 1.22 -14.625 -13.609 1 98.75 79 ILE B O 1
ATOM 2535 N N . CYS B 1 80 ? 2.219 -16.172 -14.883 1 98.81 80 CYS B N 1
ATOM 2536 C CA . CYS B 1 80 ? 1.696 -17.312 -14.125 1 98.81 80 CYS B CA 1
ATOM 2537 C C . CYS B 1 80 ? 2.818 -18.031 -13.398 1 98.81 80 CYS B C 1
ATOM 2539 O O . CYS B 1 80 ? 3.996 -17.797 -13.664 1 98.81 80 CYS B O 1
ATOM 2541 N N . SER B 1 81 ? 2.443 -18.891 -12.469 1 98.56 81 SER B N 1
ATOM 2542 C CA . SER B 1 81 ? 3.359 -19.766 -11.75 1 98.56 81 SER B CA 1
ATOM 2543 C C . SER B 1 81 ? 4.508 -18.984 -11.125 1 98.56 81 SER B C 1
ATOM 2545 O O . SER B 1 81 ? 5.676 -19.297 -11.352 1 98.56 81 SER B O 1
ATOM 2547 N N . PHE B 1 82 ? 4.152 -17.969 -10.375 1 98 82 PHE B N 1
ATOM 2548 C CA . PHE B 1 82 ? 5.082 -17.125 -9.633 1 98 82 PHE B CA 1
ATOM 2549 C C . PHE B 1 82 ? 6.133 -16.531 -10.562 1 98 82 PHE B C 1
ATOM 2551 O O . PHE B 1 82 ? 7.277 -16.312 -10.156 1 98 82 PHE B O 1
ATOM 2558 N N . GLY B 1 83 ? 5.793 -16.344 -11.82 1 98.44 83 GLY B N 1
ATOM 2559 C CA . GLY B 1 83 ? 6.715 -15.711 -12.758 1 98.44 83 GLY B CA 1
ATOM 2560 C C . GLY B 1 83 ? 7.41 -16.703 -13.664 1 98.44 83 GLY B C 1
ATOM 2561 O O . GLY B 1 83 ? 8.203 -16.312 -14.523 1 98.44 83 GLY B O 1
ATOM 2562 N N . GLY B 1 84 ? 7.074 -17.969 -13.539 1 98.69 84 GLY B N 1
ATOM 2563 C CA . GLY B 1 84 ? 7.719 -18.969 -14.359 1 98.69 84 GLY B CA 1
ATOM 2564 C C . GLY B 1 84 ? 7.258 -18.953 -15.805 1 98.69 84 GLY B C 1
ATOM 2565 O O . GLY B 1 84 ? 7.98 -19.391 -16.703 1 98.69 84 GLY B O 1
ATOM 2566 N N . VAL B 1 85 ? 6.047 -18.516 -15.992 1 98.81 85 VAL B N 1
ATOM 2567 C CA . VAL B 1 85 ? 5.488 -18.453 -17.344 1 98.81 85 VAL B CA 1
ATOM 2568 C C . VAL B 1 85 ? 4.906 -17.078 -17.609 1 98.81 85 VAL B C 1
ATOM 2570 O O . VAL B 1 85 ? 4.082 -16.578 -16.828 1 98.81 85 VAL B O 1
ATOM 2573 N N . ILE B 1 86 ? 5.34 -16.406 -18.641 1 98.75 86 ILE B N 1
ATOM 2574 C CA . ILE B 1 86 ? 4.727 -15.188 -19.141 1 98.75 86 ILE B CA 1
ATOM 2575 C C . ILE B 1 86 ? 3.916 -15.484 -20.406 1 98.75 86 ILE B C 1
ATOM 2577 O O . ILE B 1 86 ? 4.445 -16.031 -21.375 1 98.75 86 ILE B O 1
ATOM 2581 N N . LEU B 1 87 ? 2.631 -15.195 -20.297 1 98.31 87 LEU B N 1
ATOM 2582 C CA . LEU B 1 87 ? 1.751 -15.336 -21.453 1 98.31 87 LEU B CA 1
ATOM 2583 C C . LEU B 1 87 ? 1.663 -14.023 -22.234 1 98.31 87 LEU B C 1
ATOM 2585 O O . LEU B 1 87 ? 1.428 -12.961 -21.656 1 98.31 87 LEU B O 1
ATOM 2589 N N . GLY B 1 88 ? 1.872 -14.141 -23.547 1 95.19 88 GLY B N 1
ATOM 2590 C CA . GLY B 1 88 ? 1.735 -12.984 -24.422 1 95.19 88 GLY B CA 1
ATOM 2591 C C . GLY B 1 88 ? 0.294 -12.68 -24.781 1 95.19 88 GLY B C 1
ATOM 2592 O O . GLY B 1 88 ? -0.633 -13.211 -24.172 1 95.19 88 GLY B O 1
ATOM 2593 N N . ALA B 1 89 ? 0.088 -11.727 -25.719 1 92.31 89 ALA B N 1
ATOM 2594 C CA . ALA B 1 89 ? -1.231 -11.281 -26.172 1 92.31 89 ALA B CA 1
ATOM 2595 C C . ALA B 1 89 ? -2.012 -12.43 -26.797 1 92.31 89 ALA B C 1
ATOM 2597 O O . ALA B 1 89 ? -3.246 -12.406 -26.828 1 92.31 89 ALA B O 1
ATOM 2598 N N . ASP B 1 90 ? -1.324 -13.414 -27.266 1 94.94 90 ASP B N 1
ATOM 2599 C CA . ASP B 1 90 ? -1.967 -14.562 -27.906 1 94.94 90 ASP B CA 1
ATOM 2600 C C . ASP B 1 90 ? -2.285 -15.648 -26.891 1 94.94 90 ASP B C 1
ATOM 2602 O O . ASP B 1 90 ? -2.852 -16.688 -27.234 1 94.94 90 ASP B O 1
ATOM 2606 N N . GLY B 1 91 ? -1.888 -15.453 -25.719 1 96.12 91 GLY B N 1
ATOM 2607 C CA . GLY B 1 91 ? -2.158 -16.422 -24.656 1 96.12 91 GLY B CA 1
ATOM 2608 C C . GLY B 1 91 ? -1.143 -17.547 -24.609 1 96.12 91 GLY B C 1
ATOM 2609 O O . GLY B 1 91 ? -1.329 -18.516 -23.875 1 96.12 91 GLY B O 1
ATOM 2610 N N . LEU B 1 92 ? -0.123 -17.406 -25.391 1 97.38 92 LEU B N 1
ATOM 2611 C CA . LEU B 1 92 ? 0.911 -18.422 -25.422 1 97.38 92 LEU B CA 1
ATOM 2612 C C . LEU B 1 92 ? 2.152 -17.984 -24.656 1 97.38 92 LEU B C 1
ATOM 2614 O O . LEU B 1 92 ? 2.387 -16.781 -24.5 1 97.38 92 LEU B O 1
ATOM 2618 N N . PRO B 1 93 ? 2.957 -18.938 -24.156 1 98.19 93 PRO B N 1
ATOM 2619 C CA . PRO B 1 93 ? 4.18 -18.562 -23.438 1 98.19 93 PRO B CA 1
ATOM 2620 C C . PRO B 1 93 ? 5.129 -17.719 -24.297 1 98.19 93 PRO B C 1
ATOM 2622 O O . PRO B 1 93 ? 5.332 -18.016 -25.469 1 98.19 93 PRO B O 1
ATOM 2625 N N . HIS B 1 94 ? 5.621 -16.703 -23.703 1 97.88 94 HIS B N 1
ATOM 2626 C CA . HIS B 1 94 ? 6.59 -15.852 -24.391 1 97.88 94 HIS B CA 1
ATOM 2627 C C . HIS B 1 94 ? 7.871 -16.625 -24.703 1 97.88 94 HIS B C 1
ATOM 2629 O O . HIS B 1 94 ? 8.531 -17.141 -23.797 1 97.88 94 HIS B O 1
ATOM 2635 N N . PRO B 1 95 ? 8.312 -16.609 -25.891 1 97.44 95 PRO B N 1
ATOM 2636 C CA . PRO B 1 95 ? 9.383 -17.531 -26.297 1 97.44 95 PRO B CA 1
ATOM 2637 C C . PRO B 1 95 ? 10.703 -17.25 -25.578 1 97.44 95 PRO B C 1
ATOM 2639 O O . PRO B 1 95 ? 11.344 -18.172 -25.078 1 97.44 95 PRO B O 1
ATOM 2642 N N . GLU B 1 96 ? 11.141 -16.031 -25.578 1 97.88 96 GLU B N 1
ATOM 2643 C CA . GLU B 1 96 ? 12.422 -15.719 -24.953 1 97.88 96 GLU B CA 1
ATOM 2644 C C . GLU B 1 96 ? 12.406 -16.016 -23.469 1 97.88 96 GLU B C 1
ATOM 2646 O O . GLU B 1 96 ? 13.352 -16.594 -22.922 1 97.88 96 GLU B O 1
ATOM 2651 N N . TRP B 1 97 ? 11.391 -15.602 -22.797 1 98.44 97 TRP B N 1
ATOM 2652 C CA . TRP B 1 97 ? 11.273 -15.875 -21.375 1 98.44 97 TRP B CA 1
ATOM 2653 C C . TRP B 1 97 ? 11.234 -17.375 -21.109 1 98.44 97 TRP B C 1
ATOM 2655 O O . TRP B 1 97 ? 11.898 -17.875 -20.203 1 98.44 97 TRP B O 1
ATOM 2665 N N . HIS B 1 98 ? 10.484 -18.078 -21.938 1 98.44 98 HIS B N 1
ATOM 2666 C CA . HIS B 1 98 ? 10.359 -19.516 -21.781 1 98.44 98 HIS B CA 1
ATOM 2667 C C . HIS B 1 98 ? 11.719 -20.203 -21.922 1 98.44 98 HIS B C 1
ATOM 2669 O O . HIS B 1 98 ? 12.031 -21.125 -21.172 1 98.44 98 HIS B O 1
ATOM 2675 N N . ARG B 1 99 ? 12.445 -19.766 -22.859 1 98.25 99 ARG B N 1
ATOM 2676 C CA . ARG B 1 99 ? 13.781 -20.328 -23.062 1 98.25 99 ARG B CA 1
ATOM 2677 C C . ARG B 1 99 ? 14.656 -20.109 -21.828 1 98.25 99 ARG B C 1
ATOM 2679 O O . ARG B 1 99 ? 15.336 -21.031 -21.375 1 98.25 99 ARG B O 1
ATOM 2686 N N . GLN B 1 100 ? 14.625 -18.938 -21.281 1 98.19 100 GLN B N 1
ATOM 2687 C CA . GLN B 1 100 ? 15.398 -18.609 -20.094 1 98.19 100 GLN B CA 1
ATOM 2688 C C . GLN B 1 100 ? 14.969 -19.484 -18.906 1 98.19 100 GLN B C 1
ATOM 2690 O O . GLN B 1 100 ? 15.805 -20.047 -18.203 1 98.19 100 GLN B O 1
ATOM 2695 N N . MET B 1 101 ? 13.703 -19.562 -18.75 1 98.38 101 MET B N 1
ATOM 2696 C CA . MET B 1 101 ? 13.164 -20.344 -17.641 1 98.38 101 MET B CA 1
ATOM 2697 C C . MET B 1 101 ? 13.484 -21.812 -17.812 1 98.38 101 MET B C 1
ATOM 2699 O O . MET B 1 101 ? 13.766 -22.516 -16.828 1 98.38 101 MET B O 1
ATOM 2703 N N . SER B 1 102 ? 13.414 -22.297 -19.047 1 98.38 102 SER B N 1
ATOM 2704 C CA . SER B 1 102 ? 13.727 -23.703 -19.328 1 98.38 102 SER B CA 1
ATOM 2705 C C . SER B 1 102 ? 15.141 -24.047 -18.891 1 98.38 102 SER B C 1
ATOM 2707 O O . SER B 1 102 ? 15.359 -25.078 -18.25 1 98.38 102 SER B O 1
ATOM 2709 N N . GLN B 1 103 ? 16.078 -23.203 -19.203 1 98.44 103 GLN B N 1
ATOM 2710 C CA . GLN B 1 103 ? 17.469 -23.422 -18.828 1 98.44 103 GLN B CA 1
ATOM 2711 C C . GLN B 1 103 ? 17.641 -23.406 -17.312 1 98.44 103 GLN B C 1
ATOM 2713 O O . GLN B 1 103 ? 18.312 -24.281 -16.766 1 98.44 103 GLN B O 1
ATOM 2718 N N . LYS B 1 104 ? 17.031 -22.5 -16.703 1 98.19 104 LYS B N 1
ATOM 2719 C CA . LYS B 1 104 ? 17.156 -22.359 -15.258 1 98.19 104 LYS B CA 1
ATOM 2720 C C . LYS B 1 104 ? 16.469 -23.531 -14.531 1 98.19 104 LYS B C 1
ATOM 2722 O O . LYS B 1 104 ? 16.984 -24.031 -13.539 1 98.19 104 LYS B O 1
ATOM 2727 N N . ALA B 1 105 ? 15.305 -23.891 -15.047 1 98.06 105 ALA B N 1
ATOM 2728 C CA . ALA B 1 105 ? 14.578 -25.016 -14.469 1 98.06 105 ALA B CA 1
ATOM 2729 C C . ALA B 1 105 ? 15.391 -26.312 -14.57 1 98.06 105 ALA B C 1
ATOM 2731 O O . ALA B 1 105 ? 15.445 -27.094 -13.625 1 98.06 105 ALA B O 1
ATOM 2732 N N . GLN B 1 106 ? 16.031 -26.5 -15.703 1 97.56 106 GLN B N 1
ATOM 2733 C CA . GLN B 1 106 ? 16.859 -27.688 -15.898 1 97.56 106 GLN B CA 1
ATOM 2734 C C . GLN B 1 106 ? 18.031 -27.703 -14.914 1 97.56 106 GLN B C 1
ATOM 2736 O O . GLN B 1 106 ? 18.359 -28.75 -14.352 1 97.56 106 GLN B O 1
ATOM 2741 N N . ALA B 1 107 ? 18.578 -26.578 -14.711 1 96.81 107 ALA B N 1
ATOM 2742 C CA . ALA B 1 107 ? 19.734 -26.453 -13.836 1 96.81 107 ALA B CA 1
ATOM 2743 C C . ALA B 1 107 ? 19.375 -26.75 -12.391 1 96.81 107 ALA B C 1
ATOM 2745 O O . ALA B 1 107 ? 20.219 -27.156 -11.594 1 96.81 107 ALA B O 1
ATOM 2746 N N . THR B 1 108 ? 18.109 -26.594 -12.008 1 96.31 108 THR B N 1
ATOM 2747 C CA . THR B 1 108 ? 17.703 -26.734 -10.617 1 96.31 108 THR B CA 1
ATOM 2748 C C . THR B 1 108 ? 16.922 -28.031 -10.398 1 96.31 108 THR B C 1
ATOM 2750 O O . THR B 1 108 ? 16.469 -28.297 -9.297 1 96.31 108 THR B O 1
ATOM 2753 N N . ALA B 1 109 ? 16.797 -28.859 -11.383 1 95.62 109 ALA B N 1
ATOM 2754 C CA . ALA B 1 109 ? 15.93 -30.031 -11.367 1 95.62 109 ALA B CA 1
ATOM 2755 C C . ALA B 1 109 ? 16.344 -31 -10.266 1 95.62 109 ALA B C 1
ATOM 2757 O O . ALA B 1 109 ? 15.492 -31.5 -9.516 1 95.62 109 ALA B O 1
ATOM 2758 N N . ARG B 1 110 ? 17.578 -31.266 -10.133 1 96.19 110 ARG B N 1
ATOM 2759 C CA . ARG B 1 110 ? 18.062 -32.219 -9.141 1 96.19 110 ARG B CA 1
ATOM 2760 C C . ARG B 1 110 ? 17.812 -31.719 -7.727 1 96.19 110 ARG B C 1
ATOM 2762 O O . ARG B 1 110 ? 17.406 -32.5 -6.852 1 96.19 110 ARG B O 1
ATOM 2769 N N . VAL B 1 111 ? 18.125 -30.469 -7.539 1 96.81 111 VAL B N 1
ATOM 2770 C CA . VAL B 1 111 ? 17.906 -29.859 -6.23 1 96.81 111 VAL B CA 1
ATOM 2771 C C . VAL B 1 111 ? 16.422 -29.938 -5.867 1 96.81 111 VAL B C 1
ATOM 2773 O O . VAL B 1 111 ? 16.078 -30.203 -4.715 1 96.81 111 VAL B O 1
ATOM 2776 N N . MET B 1 112 ? 15.578 -29.719 -6.809 1 96.81 112 MET B N 1
ATOM 2777 C CA . MET B 1 112 ? 14.133 -29.781 -6.605 1 96.81 112 MET B CA 1
ATOM 2778 C C . MET B 1 112 ? 13.703 -31.172 -6.168 1 96.81 112 MET B C 1
ATOM 2780 O O . MET B 1 112 ? 12.891 -31.328 -5.254 1 96.81 112 MET B O 1
ATOM 2784 N N . GLU B 1 113 ? 14.242 -32.156 -6.762 1 97.12 113 GLU B N 1
ATOM 2785 C CA . GLU B 1 113 ? 13.93 -33.531 -6.418 1 97.12 113 GLU B CA 1
ATOM 2786 C C . GLU B 1 113 ? 14.375 -33.875 -5 1 97.12 113 GLU B C 1
ATOM 2788 O O . GLU B 1 113 ? 13.648 -34.5 -4.242 1 97.12 113 GLU B O 1
ATOM 2793 N N . LEU B 1 114 ? 15.547 -33.469 -4.711 1 97 114 LEU B N 1
ATOM 2794 C CA . LEU B 1 114 ? 16.062 -33.688 -3.369 1 97 114 LEU B CA 1
ATOM 2795 C C . LEU B 1 114 ? 15.195 -33 -2.324 1 97 114 LEU B C 1
ATOM 2797 O O . LEU B 1 114 ? 14.922 -33.562 -1.266 1 97 114 LEU B O 1
ATOM 2801 N N . LEU B 1 115 ? 14.82 -31.797 -2.645 1 97.31 115 LEU B N 1
ATOM 2802 C CA . LEU B 1 115 ? 13.977 -31.031 -1.732 1 97.31 115 LEU B CA 1
ATOM 2803 C C . LEU B 1 115 ? 12.625 -31.719 -1.554 1 97.31 115 LEU B C 1
ATOM 2805 O O . LEU B 1 115 ? 12.078 -31.75 -0.446 1 97.31 115 LEU B O 1
ATOM 2809 N N . ASP B 1 116 ? 12.086 -32.219 -2.617 1 97.81 116 ASP B N 1
ATOM 2810 C CA . ASP B 1 116 ? 10.828 -32.938 -2.557 1 97.81 116 ASP B CA 1
ATOM 2811 C C . ASP B 1 116 ? 10.938 -34.156 -1.626 1 97.81 116 ASP B C 1
ATOM 2813 O O . ASP B 1 116 ? 10.031 -34.406 -0.833 1 97.81 116 ASP B O 1
ATOM 2817 N N . ASP B 1 117 ? 12.016 -34.844 -1.696 1 97.25 117 ASP B N 1
ATOM 2818 C CA . ASP B 1 117 ? 12.281 -35.969 -0.814 1 97.25 117 ASP B CA 1
ATOM 2819 C C . ASP B 1 117 ? 12.375 -35.531 0.642 1 97.25 117 ASP B C 1
ATOM 2821 O O . ASP B 1 117 ? 11.867 -36.188 1.54 1 97.25 117 ASP B O 1
ATOM 2825 N N . MET B 1 118 ? 13.047 -34.469 0.806 1 96.5 118 MET B N 1
ATOM 2826 C CA . MET B 1 118 ? 13.211 -33.938 2.156 1 96.5 118 MET B CA 1
ATOM 2827 C C . MET B 1 118 ? 11.859 -33.562 2.754 1 96.5 118 MET B C 1
ATOM 2829 O O . MET B 1 118 ? 11.609 -33.781 3.939 1 96.5 118 MET B O 1
ATOM 2833 N N . VAL B 1 119 ? 10.984 -32.906 1.967 1 96.94 119 VAL B N 1
ATOM 2834 C CA . VAL B 1 119 ? 9.648 -32.562 2.418 1 96.94 119 VAL B CA 1
ATOM 2835 C C . VAL B 1 119 ? 8.898 -33.812 2.854 1 96.94 119 VAL B C 1
ATOM 2837 O O . VAL B 1 119 ? 8.273 -33.844 3.916 1 96.94 119 VAL B O 1
ATOM 2840 N N . ALA B 1 120 ? 9.039 -34.875 2.08 1 96.88 120 ALA B N 1
ATOM 2841 C CA . ALA B 1 120 ? 8.406 -36.156 2.414 1 96.88 120 ALA B CA 1
ATOM 2842 C C . ALA B 1 120 ? 8.891 -36.656 3.764 1 96.88 120 ALA B C 1
ATOM 2844 O O . ALA B 1 120 ? 8.094 -37.156 4.574 1 96.88 120 ALA B O 1
ATOM 2845 N N . GLN B 1 121 ? 10.109 -36.562 3.988 1 96.5 121 GLN B N 1
ATOM 2846 C CA . GLN B 1 121 ? 10.703 -37.031 5.234 1 96.5 121 GLN B CA 1
ATOM 2847 C C . GLN B 1 121 ? 10.203 -36.219 6.426 1 96.5 121 GLN B C 1
ATOM 2849 O O . GLN B 1 121 ? 9.875 -36.781 7.473 1 96.5 121 GLN B O 1
ATOM 2854 N N . VAL B 1 122 ? 10.172 -34.906 6.23 1 95.12 122 VAL B N 1
ATOM 2855 C CA . VAL B 1 122 ? 9.727 -34.031 7.305 1 95.12 122 VAL B CA 1
ATOM 2856 C C . VAL B 1 122 ? 8.258 -34.312 7.621 1 95.12 122 VAL B C 1
ATOM 2858 O O . VAL B 1 122 ? 7.863 -34.344 8.789 1 95.12 122 VAL B O 1
ATOM 2861 N N . LEU B 1 123 ? 7.453 -34.531 6.594 1 94.62 123 LEU B N 1
ATOM 2862 C CA . LEU B 1 123 ? 6.043 -34.812 6.797 1 94.62 123 LEU B CA 1
ATOM 2863 C C . LEU B 1 123 ? 5.879 -36.156 7.543 1 94.62 123 LEU B C 1
ATOM 2865 O O . LEU B 1 123 ? 5.059 -36.25 8.461 1 94.62 123 LEU B O 1
ATOM 2869 N N . ALA B 1 124 ? 6.664 -37.094 7.191 1 94.81 124 ALA B N 1
ATOM 2870 C CA . ALA B 1 124 ? 6.609 -38.406 7.852 1 94.81 124 ALA B CA 1
ATOM 2871 C C . ALA B 1 124 ? 7.012 -38.281 9.32 1 94.81 124 ALA B C 1
ATOM 2873 O O . ALA B 1 124 ? 6.383 -38.906 10.188 1 94.81 124 ALA B O 1
ATOM 2874 N N . ARG B 1 125 ? 7.965 -37.5 9.578 1 93.25 125 ARG B N 1
ATOM 2875 C CA . ARG B 1 125 ? 8.492 -37.344 10.93 1 93.25 125 ARG B CA 1
ATOM 2876 C C . ARG B 1 125 ? 7.531 -36.562 11.805 1 93.25 125 ARG B C 1
ATOM 2878 O O . ARG B 1 125 ? 7.355 -36.875 12.984 1 93.25 125 ARG B O 1
ATOM 2885 N N . THR B 1 126 ? 6.926 -35.5 11.273 1 89.69 126 THR B N 1
ATOM 2886 C CA . THR B 1 126 ? 6.094 -34.594 12.055 1 89.69 126 THR B CA 1
ATOM 2887 C C . THR B 1 126 ? 4.656 -35.094 12.117 1 89.69 126 THR B C 1
ATOM 2889 O O . THR B 1 126 ? 3.893 -34.688 13 1 89.69 126 THR B O 1
ATOM 2892 N N . GLY B 1 127 ? 4.215 -35.875 11.125 1 90.31 127 GLY B N 1
ATOM 2893 C CA . GLY B 1 127 ? 2.857 -36.406 11.078 1 90.31 127 GLY B CA 1
ATOM 2894 C C . GLY B 1 127 ? 1.859 -35.406 10.516 1 90.31 127 GLY B C 1
ATOM 2895 O O . GLY B 1 127 ? 0.648 -35.625 10.625 1 90.31 127 GLY B O 1
ATOM 2896 N N . VAL B 1 128 ? 2.398 -34.344 9.977 1 90.56 128 VAL B N 1
ATOM 2897 C CA . VAL B 1 128 ? 1.514 -33.344 9.391 1 90.56 128 VAL B CA 1
ATOM 2898 C C . VAL B 1 128 ? 0.837 -33.906 8.148 1 90.56 128 VAL B C 1
ATOM 2900 O O . VAL B 1 128 ? 1.495 -34.5 7.297 1 90.56 128 VAL B O 1
ATOM 2903 N N . ASP B 1 129 ? -0.453 -33.719 8.07 1 93.44 129 ASP B N 1
ATOM 2904 C CA . ASP B 1 129 ? -1.22 -34.188 6.918 1 93.44 129 ASP B CA 1
ATOM 2905 C C . ASP B 1 129 ? -1.21 -33.125 5.801 1 93.44 129 ASP B C 1
ATOM 2907 O O . ASP B 1 129 ? -2.072 -32.25 5.75 1 93.44 129 ASP B O 1
ATOM 2911 N N . ALA B 1 130 ? -0.248 -33.312 4.875 1 95.38 130 ALA B N 1
ATOM 2912 C CA . ALA B 1 130 ? -0.089 -32.406 3.748 1 95.38 130 ALA B CA 1
ATOM 2913 C C . ALA B 1 130 ? 0.302 -33.156 2.48 1 95.38 130 ALA B C 1
ATOM 2915 O O . ALA B 1 130 ? 0.881 -34.25 2.553 1 95.38 130 ALA B O 1
ATOM 2916 N N . ARG B 1 131 ? -0.112 -32.625 1.406 1 96 131 ARG B N 1
ATOM 2917 C CA . ARG B 1 131 ? 0.337 -33.125 0.116 1 96 131 ARG B CA 1
ATOM 2918 C C . ARG B 1 131 ? 1.37 -32.219 -0.513 1 96 131 ARG B C 1
ATOM 2920 O O . ARG B 1 131 ? 1.367 -31 -0.257 1 96 131 ARG B O 1
ATOM 2927 N N . HIS B 1 132 ? 2.291 -32.75 -1.173 1 97 132 HIS B N 1
ATOM 2928 C CA . HIS B 1 132 ? 3.352 -32 -1.825 1 97 132 HIS B CA 1
ATOM 2929 C C . HIS B 1 132 ? 3.641 -32.562 -3.221 1 97 132 HIS B C 1
ATOM 2931 O O . HIS B 1 132 ? 3.498 -33.75 -3.467 1 97 132 HIS B O 1
ATOM 2937 N N . HIS B 1 133 ? 3.951 -31.766 -4.133 1 96.62 133 HIS B N 1
ATOM 2938 C CA . HIS B 1 133 ? 4.371 -32.188 -5.469 1 96.62 133 HIS B CA 1
ATOM 2939 C C . HIS B 1 133 ? 5.074 -31.031 -6.203 1 96.62 133 HIS B C 1
ATOM 2941 O O . HIS B 1 133 ? 4.871 -29.859 -5.879 1 96.62 133 HIS B O 1
ATOM 2947 N N . ILE B 1 134 ? 5.93 -31.391 -7.105 1 98 134 ILE B N 1
ATOM 2948 C CA . ILE B 1 134 ? 6.586 -30.422 -7.984 1 98 134 ILE B CA 1
ATOM 2949 C C . ILE B 1 134 ? 5.594 -29.938 -9.031 1 98 134 ILE B C 1
ATOM 2951 O O . ILE B 1 134 ? 4.945 -30.734 -9.711 1 98 134 ILE B O 1
ATOM 2955 N N . ILE B 1 135 ? 5.43 -28.672 -9.133 1 98 135 ILE B N 1
ATOM 2956 C CA . ILE B 1 135 ? 4.512 -28.094 -10.102 1 98 135 ILE B CA 1
ATOM 2957 C C . ILE B 1 135 ? 5.215 -27.922 -11.445 1 98 135 ILE B C 1
ATOM 2959 O O . ILE B 1 135 ? 6.27 -27.297 -11.531 1 98 135 ILE B O 1
ATOM 2963 N N . HIS B 1 136 ? 4.598 -28.516 -12.406 1 97.88 136 HIS B N 1
ATOM 2964 C CA . HIS B 1 136 ? 5.012 -28.344 -13.797 1 97.88 136 HIS B CA 1
ATOM 2965 C C . HIS B 1 136 ? 4.062 -27.422 -14.539 1 97.88 136 HIS B C 1
ATOM 2967 O O . HIS B 1 136 ? 2.844 -27.547 -14.422 1 97.88 136 HIS B O 1
ATOM 2973 N N . ASP B 1 137 ? 4.602 -26.484 -15.234 1 98.38 137 ASP B N 1
ATOM 2974 C CA . ASP B 1 137 ? 3.834 -25.547 -16.062 1 98.38 137 ASP B CA 1
ATOM 2975 C C . ASP B 1 137 ? 4.574 -25.219 -17.359 1 98.38 137 ASP B C 1
ATOM 2977 O O . ASP B 1 137 ? 5.789 -25 -17.344 1 98.38 137 ASP B O 1
ATOM 2981 N N . ALA B 1 138 ? 3.857 -25.25 -18.484 1 97.5 138 ALA B N 1
ATOM 2982 C CA . ALA B 1 138 ? 4.473 -25.094 -19.797 1 97.5 138 ALA B CA 1
ATOM 2983 C C . ALA B 1 138 ? 5.652 -26.031 -19.969 1 97.5 138 ALA B C 1
ATOM 2985 O O . ALA B 1 138 ? 6.711 -25.641 -20.469 1 97.5 138 ALA B O 1
ATOM 2986 N N . GLU B 1 139 ? 5.523 -27.203 -19.391 1 96.25 139 GLU B N 1
ATOM 2987 C CA . GLU B 1 139 ? 6.477 -28.297 -19.531 1 96.25 139 GLU B CA 1
ATOM 2988 C C . GLU B 1 139 ? 7.742 -28.031 -18.719 1 96.25 139 GLU B C 1
ATOM 2990 O O . GLU B 1 139 ? 8.789 -28.641 -18.969 1 96.25 139 GLU B O 1
ATOM 2995 N N . LEU B 1 140 ? 7.668 -27.109 -17.812 1 97.88 140 LEU B N 1
ATOM 2996 C CA . LEU B 1 140 ? 8.812 -26.781 -16.969 1 97.88 140 LEU B CA 1
ATOM 2997 C C . LEU B 1 140 ? 8.531 -27.156 -15.508 1 97.88 140 LEU B C 1
ATOM 2999 O O . LEU B 1 140 ? 7.449 -26.875 -14.992 1 97.88 140 LEU B O 1
ATOM 3003 N N . ALA B 1 141 ? 9.5 -27.812 -14.844 1 97.94 141 ALA B N 1
ATOM 3004 C CA . ALA B 1 141 ? 9.445 -27.984 -13.391 1 97.94 141 ALA B CA 1
ATOM 3005 C C . ALA B 1 141 ? 9.812 -26.688 -12.672 1 97.94 141 ALA B C 1
ATOM 3007 O O . ALA B 1 141 ? 10.977 -26.281 -12.672 1 97.94 141 ALA B O 1
ATOM 3008 N N . LEU B 1 142 ? 8.867 -26.109 -11.953 1 98.31 142 LEU B N 1
ATOM 3009 C CA . LEU B 1 142 ? 9.086 -24.719 -11.586 1 98.31 142 LEU B CA 1
ATOM 3010 C C . LEU B 1 142 ? 9.242 -24.562 -10.078 1 98.31 142 LEU B C 1
ATOM 3012 O O . LEU B 1 142 ? 10.117 -23.828 -9.602 1 98.31 142 LEU B O 1
ATOM 3016 N N . TYR B 1 143 ? 8.406 -25.219 -9.258 1 98.19 143 TYR B N 1
ATOM 3017 C CA . TYR B 1 143 ? 8.469 -25.047 -7.812 1 98.19 143 TYR B CA 1
ATOM 3018 C C . TYR B 1 143 ? 7.797 -26.219 -7.094 1 98.19 143 TYR B C 1
ATOM 3020 O O . TYR B 1 143 ? 7.164 -27.062 -7.727 1 98.19 143 TYR B O 1
ATOM 3028 N N . LEU B 1 144 ? 8.016 -26.281 -5.793 1 97.94 144 LEU B N 1
ATOM 3029 C CA . LEU B 1 144 ? 7.398 -27.312 -4.957 1 97.94 144 LEU B CA 1
ATOM 3030 C C . LEU B 1 144 ? 6.188 -26.75 -4.219 1 97.94 144 LEU B C 1
ATOM 3032 O O . LEU B 1 144 ? 6.293 -25.734 -3.521 1 97.94 144 LEU B O 1
ATOM 3036 N N . SER B 1 145 ? 5.051 -27.328 -4.445 1 97.69 145 SER B N 1
ATOM 3037 C CA . SER B 1 145 ? 3.814 -26.953 -3.766 1 97.69 145 SER B CA 1
ATOM 3038 C C . SER B 1 145 ? 3.52 -27.891 -2.6 1 97.69 145 SER B C 1
ATOM 3040 O O . SER B 1 145 ? 3.635 -29.109 -2.734 1 97.69 145 SER B O 1
ATOM 3042 N N . ILE B 1 146 ? 3.234 -27.344 -1.472 1 96.19 146 ILE B N 1
ATOM 3043 C CA . ILE B 1 146 ? 2.824 -28.062 -0.279 1 96.19 146 ILE B CA 1
ATOM 3044 C C . ILE B 1 146 ? 1.482 -27.531 0.219 1 96.19 146 ILE B C 1
ATOM 3046 O O . ILE B 1 146 ? 1.314 -26.328 0.398 1 96.19 146 ILE B O 1
ATOM 3050 N N . LYS B 1 147 ? 0.561 -28.359 0.359 1 94.31 147 LYS B N 1
ATOM 3051 C CA . LYS B 1 147 ? -0.77 -27.953 0.809 1 94.31 147 LYS B CA 1
ATOM 3052 C C . LYS B 1 147 ? -1.201 -28.766 2.029 1 94.31 147 LYS B C 1
ATOM 3054 O O . LYS B 1 147 ? -1.261 -29.984 1.979 1 94.31 147 LYS B O 1
ATOM 3059 N N . HIS B 1 148 ? -1.501 -28.047 3.062 1 92.5 148 HIS B N 1
ATOM 3060 C CA . HIS B 1 148 ? -2.055 -28.703 4.246 1 92.5 148 HIS B CA 1
ATOM 3061 C C . HIS B 1 148 ? -3.492 -29.141 4.008 1 92.5 148 HIS B C 1
ATOM 3063 O O . HIS B 1 148 ? -4.336 -28.344 3.594 1 92.5 148 HIS B O 1
ATOM 3069 N N . ASN B 1 149 ? -3.832 -30.328 4.316 1 90.38 149 ASN B N 1
ATOM 3070 C CA . ASN B 1 149 ? -5.148 -30.875 4.016 1 90.38 149 ASN B CA 1
ATOM 3071 C C . ASN B 1 149 ? -6.195 -30.422 5.023 1 90.38 149 ASN B C 1
ATOM 3073 O O . ASN B 1 149 ? -7.391 -30.406 4.719 1 90.38 149 ASN B O 1
ATOM 3077 N N . GLY B 1 150 ? -5.805 -30 6.164 1 81.81 150 GLY B N 1
ATOM 3078 C CA . GLY B 1 150 ? -6.727 -29.516 7.18 1 81.81 150 GLY B CA 1
ATOM 3079 C C . GLY B 1 150 ? -7.078 -28.047 7.02 1 81.81 150 GLY B C 1
ATOM 3080 O O . GLY B 1 150 ? -7.938 -27.531 7.734 1 81.81 150 GLY B O 1
ATOM 3081 N N . GLY B 1 151 ? -6.41 -27.391 6.168 1 77.06 151 GLY B N 1
ATOM 3082 C CA . GLY B 1 151 ? -6.75 -26.031 5.824 1 77.06 151 GLY B CA 1
ATOM 3083 C C . GLY B 1 151 ? -6.281 -25.016 6.859 1 77.06 151 GLY B C 1
ATOM 3084 O O . GLY B 1 151 ? -6.816 -23.906 6.941 1 77.06 151 GLY B O 1
ATOM 3085 N N . SER B 1 152 ? -5.305 -25.281 7.594 1 82.62 152 SER B N 1
ATOM 3086 C CA . SER B 1 152 ? -4.895 -24.438 8.719 1 82.62 152 SER B CA 1
ATOM 3087 C C . SER B 1 152 ? -3.664 -23.609 8.367 1 82.62 152 SER B C 1
ATOM 3089 O O . SER B 1 152 ? -2.598 -24.156 8.086 1 82.62 152 SER B O 1
ATOM 3091 N N . ALA B 1 153 ? -3.852 -22.312 8.391 1 84.56 153 ALA B N 1
ATOM 3092 C CA . ALA B 1 153 ? -2.715 -21.422 8.172 1 84.56 153 ALA B CA 1
ATOM 3093 C C . ALA B 1 153 ? -1.665 -21.594 9.266 1 84.56 153 ALA B C 1
ATOM 3095 O O . ALA B 1 153 ? -0.463 -21.531 9 1 84.56 153 ALA B O 1
ATOM 3096 N N . GLU B 1 154 ? -2.115 -21.859 10.391 1 85.62 154 GLU B N 1
ATOM 3097 C CA . GLU B 1 154 ? -1.212 -22.031 11.523 1 85.62 154 GLU B CA 1
ATOM 3098 C C . GLU B 1 154 ? -0.346 -23.281 11.344 1 85.62 154 GLU B C 1
ATOM 3100 O O . GLU B 1 154 ? 0.864 -23.234 11.578 1 85.62 154 GLU B O 1
ATOM 3105 N N . GLU B 1 155 ? -0.955 -24.312 10.922 1 87 155 GLU B N 1
ATOM 3106 C CA . GLU B 1 155 ? -0.221 -25.547 10.711 1 87 155 GLU B CA 1
ATOM 3107 C C . GLU B 1 155 ? 0.759 -25.422 9.547 1 87 155 GLU B C 1
ATOM 3109 O O . GLU B 1 155 ? 1.857 -25.984 9.586 1 87 155 GLU B O 1
ATOM 3114 N N . THR B 1 156 ? 0.317 -24.688 8.578 1 90 156 THR B N 1
ATOM 3115 C CA . THR B 1 156 ? 1.204 -24.453 7.445 1 90 156 THR B CA 1
ATOM 3116 C C . THR B 1 156 ? 2.439 -23.672 7.883 1 90 156 THR B C 1
ATOM 3118 O O . THR B 1 156 ? 3.557 -23.969 7.465 1 90 156 THR B O 1
ATOM 3121 N N . ALA B 1 157 ? 2.246 -22.734 8.734 1 88 157 ALA B N 1
ATOM 3122 C CA . ALA B 1 157 ? 3.365 -21.953 9.258 1 88 157 ALA B CA 1
ATOM 3123 C C . ALA B 1 157 ? 4.312 -22.828 10.078 1 88 157 ALA B C 1
ATOM 3125 O O . ALA B 1 157 ? 5.535 -22.688 9.977 1 88 157 ALA B O 1
ATOM 3126 N N . ARG B 1 158 ? 3.766 -23.656 10.859 1 87.56 158 ARG B N 1
ATOM 3127 C CA . ARG B 1 158 ? 4.578 -24.578 11.648 1 87.56 158 ARG B CA 1
ATOM 3128 C C . ARG B 1 158 ? 5.379 -25.516 10.742 1 87.56 158 ARG B C 1
ATOM 3130 O O . ARG B 1 158 ? 6.551 -25.781 11.008 1 87.56 158 ARG B O 1
ATOM 3137 N N . LEU B 1 159 ? 4.711 -25.969 9.758 1 90.56 159 LEU B N 1
ATOM 3138 C CA . LEU B 1 159 ? 5.391 -26.828 8.797 1 90.56 159 LEU B CA 1
ATOM 3139 C C . LEU B 1 159 ? 6.539 -26.094 8.117 1 90.56 159 LEU B C 1
ATOM 3141 O O . LEU B 1 159 ? 7.617 -26.656 7.926 1 90.56 159 LEU B O 1
ATOM 3145 N N . ALA B 1 160 ? 6.309 -24.859 7.75 1 91.81 160 ALA B N 1
ATOM 3146 C CA . ALA B 1 160 ? 7.355 -24.047 7.141 1 91.81 160 ALA B CA 1
ATOM 3147 C C . ALA B 1 160 ? 8.57 -23.938 8.055 1 91.81 160 ALA B C 1
ATOM 3149 O O . ALA B 1 160 ? 9.711 -24.016 7.598 1 91.81 160 ALA B O 1
ATOM 3150 N N . GLN B 1 161 ? 8.305 -23.781 9.281 1 89.81 161 GLN B N 1
ATOM 3151 C CA . GLN B 1 161 ? 9.391 -23.703 10.258 1 89.81 161 GLN B CA 1
ATOM 3152 C C . GLN B 1 161 ? 10.172 -25.016 10.305 1 89.81 161 GLN B C 1
ATOM 3154 O O . GLN B 1 161 ? 11.406 -25 10.375 1 89.81 161 GLN B O 1
ATOM 3159 N N . ALA B 1 162 ? 9.484 -26.062 10.305 1 90.56 162 ALA B N 1
ATOM 3160 C CA . ALA B 1 162 ? 10.117 -27.375 10.359 1 90.56 162 ALA B CA 1
ATOM 3161 C C . ALA B 1 162 ? 10.945 -27.641 9.102 1 90.56 162 ALA B C 1
ATOM 3163 O O . ALA B 1 162 ? 11.977 -28.312 9.156 1 90.56 162 ALA B O 1
ATOM 3164 N N . LEU B 1 163 ? 10.578 -27.047 8.031 1 93.44 163 LEU B N 1
ATOM 3165 C CA . LEU B 1 163 ? 11.227 -27.297 6.75 1 93.44 163 LEU B CA 1
ATOM 3166 C C . LEU B 1 163 ? 12.367 -26.328 6.512 1 93.44 163 LEU B C 1
ATOM 3168 O O . LEU B 1 163 ? 13.203 -26.547 5.633 1 93.44 163 LEU B O 1
ATOM 3172 N N . ALA B 1 164 ? 12.414 -25.266 7.266 1 91.75 164 ALA B N 1
ATOM 3173 C CA . ALA B 1 164 ? 13.328 -24.156 7.039 1 91.75 164 ALA B CA 1
ATOM 3174 C C . ALA B 1 164 ? 14.766 -24.641 6.906 1 91.75 164 ALA B C 1
ATOM 3176 O O . ALA B 1 164 ? 15.484 -24.234 5.988 1 91.75 164 ALA B O 1
ATOM 3177 N N . PRO B 1 165 ? 15.234 -25.594 7.707 1 89.81 165 PRO B N 1
ATOM 3178 C CA . PRO B 1 165 ? 16.625 -26.047 7.598 1 89.81 165 PRO B CA 1
ATOM 3179 C C . PRO B 1 165 ? 16.906 -26.781 6.293 1 89.81 165 PRO B C 1
ATOM 3181 O O . PRO B 1 165 ? 18.047 -26.875 5.859 1 89.81 165 PRO B O 1
ATOM 3184 N N . ALA B 1 166 ? 15.898 -27.281 5.699 1 90.12 166 ALA B N 1
ATOM 3185 C CA . ALA B 1 166 ? 16.062 -28.078 4.488 1 90.12 166 ALA B CA 1
ATOM 3186 C C . ALA B 1 166 ? 16.016 -27.203 3.24 1 90.12 166 ALA B C 1
ATOM 3188 O O . ALA B 1 166 ? 16.406 -27.641 2.154 1 90.12 166 ALA B O 1
ATOM 3189 N N . VAL B 1 167 ? 15.5 -25.984 3.328 1 93.06 167 VAL B N 1
ATOM 3190 C CA . VAL B 1 167 ? 15.344 -25.094 2.186 1 93.06 167 VAL B CA 1
ATOM 3191 C C . VAL B 1 167 ? 16.688 -24.484 1.822 1 93.06 167 VAL B C 1
ATOM 3193 O O . VAL B 1 167 ? 17.328 -23.828 2.654 1 93.06 167 VAL B O 1
ATOM 3196 N N . PRO B 1 168 ? 17.125 -24.719 0.59 1 93.06 168 PRO B N 1
ATOM 3197 C CA . PRO B 1 168 ? 18.438 -24.188 0.203 1 93.06 168 PRO B CA 1
ATOM 3198 C C . PRO B 1 168 ? 18.5 -22.672 0.253 1 93.06 168 PRO B C 1
ATOM 3200 O O . PRO B 1 168 ? 17.469 -22 0.141 1 93.06 168 PRO B O 1
ATOM 3203 N N . GLU B 1 169 ? 19.688 -22.188 0.423 1 90.62 169 GLU B N 1
ATOM 3204 C CA . GLU B 1 169 ? 19.906 -20.734 0.404 1 90.62 169 GLU B CA 1
ATOM 3205 C C . GLU B 1 169 ? 19.406 -20.125 -0.899 1 90.62 169 GLU B C 1
ATOM 3207 O O . GLU B 1 169 ? 19.609 -20.688 -1.976 1 90.62 169 GLU B O 1
ATOM 3212 N N . GLY B 1 170 ? 18.797 -18.953 -0.722 1 90.81 170 GLY B N 1
ATOM 3213 C CA . GLY B 1 170 ? 18.328 -18.234 -1.898 1 90.81 170 GLY B CA 1
ATOM 3214 C C . GLY B 1 170 ? 16.922 -18.609 -2.307 1 90.81 170 GLY B C 1
ATOM 3215 O O . GLY B 1 170 ? 16.297 -17.922 -3.119 1 90.81 170 GLY B O 1
ATOM 3216 N N . TRP B 1 171 ? 16.438 -19.734 -1.757 1 93.81 171 TRP B N 1
ATOM 3217 C CA . TRP B 1 171 ? 15.07 -20.125 -2.061 1 93.81 171 TRP B CA 1
ATOM 3218 C C . TRP B 1 171 ? 14.078 -19.297 -1.27 1 93.81 171 TRP B C 1
ATOM 3220 O O . TRP B 1 171 ? 14.406 -18.766 -0.204 1 93.81 171 TRP B O 1
ATOM 3230 N N . THR B 1 172 ? 12.883 -19.172 -1.833 1 92.81 172 THR B N 1
ATOM 3231 C CA . THR B 1 172 ? 11.828 -18.391 -1.195 1 92.81 172 THR B CA 1
ATOM 3232 C C . THR B 1 172 ? 10.695 -19.297 -0.725 1 92.81 172 THR B C 1
ATOM 3234 O O . THR B 1 172 ? 10.289 -20.219 -1.443 1 92.81 172 THR B O 1
ATOM 3237 N N . THR B 1 173 ? 10.281 -19.125 0.476 1 93.38 173 THR B N 1
ATOM 3238 C CA . THR B 1 173 ? 9.094 -19.781 1.002 1 93.38 173 THR B CA 1
ATOM 3239 C C . THR B 1 173 ? 7.891 -18.844 0.961 1 93.38 173 THR B C 1
ATOM 3241 O O . THR B 1 173 ? 7.895 -17.797 1.605 1 93.38 173 THR B O 1
ATOM 3244 N N . HIS B 1 174 ? 6.934 -19.203 0.158 1 93.12 174 HIS B N 1
ATOM 3245 C CA . HIS B 1 174 ? 5.688 -18.438 0.065 1 93.12 174 HIS B CA 1
ATOM 3246 C C . HIS B 1 174 ? 4.566 -19.141 0.83 1 93.12 174 HIS B C 1
ATOM 3248 O O . HIS B 1 174 ? 4.254 -20.297 0.563 1 93.12 174 HIS B O 1
ATOM 3254 N N . LEU B 1 175 ? 3.975 -18.438 1.759 1 91.19 175 LEU B N 1
ATOM 3255 C CA . LEU B 1 175 ? 2.869 -18.969 2.553 1 91.19 175 LEU B CA 1
ATOM 3256 C C . LEU B 1 175 ? 1.573 -18.219 2.24 1 91.19 175 LEU B C 1
ATOM 3258 O O . LEU B 1 175 ? 1.554 -16.984 2.188 1 91.19 175 LEU B O 1
ATOM 3262 N N . ASN B 1 176 ? 0.507 -18.953 2.01 1 90.62 176 ASN B N 1
ATOM 3263 C CA . ASN B 1 176 ? -0.833 -18.406 1.794 1 90.62 176 ASN B CA 1
ATOM 3264 C C . ASN B 1 176 ?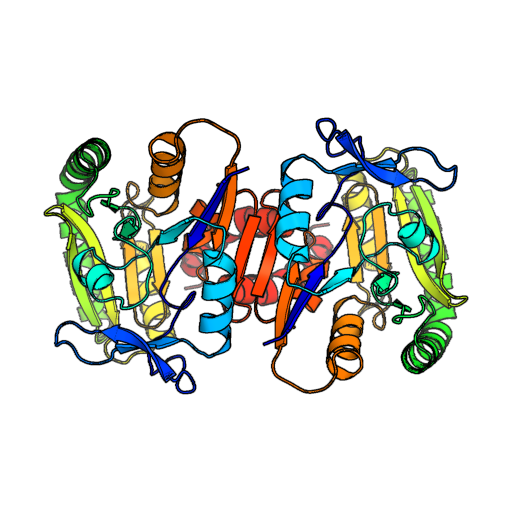 -1.906 -19.359 2.326 1 90.62 176 ASN B C 1
ATOM 3266 O O . ASN B 1 176 ? -2.375 -20.234 1.607 1 90.62 176 ASN B O 1
ATOM 3270 N N . GLY B 1 177 ? -2.342 -19.094 3.531 1 88.25 177 GLY B N 1
ATOM 3271 C CA . GLY B 1 177 ? -3.279 -20.016 4.168 1 88.25 177 GLY B CA 1
ATOM 3272 C C . GLY B 1 177 ? -2.717 -21.406 4.363 1 88.25 177 GLY B C 1
ATOM 3273 O O . GLY B 1 177 ? -1.68 -21.578 5.004 1 88.25 177 GLY B O 1
ATOM 3274 N N . ALA B 1 178 ? -3.445 -22.375 3.689 1 90.31 178 ALA B N 1
ATOM 3275 C CA . ALA B 1 178 ? -3.041 -23.766 3.816 1 90.31 178 ALA B CA 1
ATOM 3276 C C . ALA B 1 178 ? -2.01 -24.141 2.756 1 90.31 178 ALA B C 1
ATOM 3278 O O . ALA B 1 178 ? -1.551 -25.281 2.699 1 90.31 178 ALA B O 1
ATOM 3279 N N . ASN B 1 179 ? -1.632 -23.109 1.975 1 92.69 179 ASN B N 1
ATOM 3280 C CA . ASN B 1 179 ? -0.728 -23.375 0.86 1 92.69 179 ASN B CA 1
ATOM 3281 C C . ASN B 1 179 ? 0.673 -22.844 1.134 1 92.69 179 ASN B C 1
ATOM 3283 O O . ASN B 1 179 ? 0.826 -21.766 1.715 1 92.69 179 ASN B O 1
ATOM 3287 N N . MET B 1 180 ? 1.605 -23.641 0.794 1 94.44 180 MET B N 1
ATOM 3288 C CA . MET B 1 180 ? 3.012 -23.25 0.833 1 94.44 180 MET B CA 1
ATOM 3289 C C . MET B 1 180 ? 3.703 -23.562 -0.488 1 94.44 180 MET B C 1
ATOM 3291 O O . MET B 1 180 ? 3.422 -24.594 -1.104 1 94.44 180 MET B O 1
ATOM 3295 N N . ALA B 1 181 ? 4.527 -22.688 -0.905 1 96.31 181 ALA B N 1
ATOM 3296 C CA . ALA B 1 181 ? 5.355 -22.938 -2.086 1 96.31 181 ALA B CA 1
ATOM 3297 C C . ALA B 1 181 ? 6.828 -22.672 -1.788 1 96.31 181 ALA B C 1
ATOM 3299 O O . ALA B 1 181 ? 7.164 -21.688 -1.126 1 96.31 181 ALA B O 1
ATOM 3300 N N . LEU B 1 182 ? 7.645 -23.562 -2.168 1 96.44 182 LEU B N 1
ATOM 3301 C CA . LEU B 1 182 ? 9.094 -23.359 -2.156 1 96.44 182 LEU B CA 1
ATOM 3302 C C . LEU B 1 182 ? 9.602 -23.016 -3.553 1 96.44 182 LEU B C 1
ATOM 3304 O O . LEU B 1 182 ? 9.539 -23.859 -4.461 1 96.44 182 LEU B O 1
ATOM 3308 N N . LEU B 1 183 ? 10.078 -21.844 -3.699 1 96.88 183 LEU B N 1
ATOM 3309 C CA . LEU B 1 183 ? 10.469 -21.297 -4.996 1 96.88 183 LEU B CA 1
ATOM 3310 C C . LEU B 1 183 ? 11.984 -21.266 -5.133 1 96.88 183 LEU B C 1
ATOM 3312 O O . LEU B 1 183 ? 12.672 -20.719 -4.27 1 96.88 183 LEU B O 1
ATOM 3316 N N . PRO B 1 184 ? 12.523 -21.812 -6.258 1 97.12 184 PRO B N 1
ATOM 3317 C CA . PRO B 1 184 ? 13.953 -21.656 -6.504 1 97.12 184 PRO B CA 1
ATOM 3318 C C . PRO B 1 184 ? 14.352 -20.203 -6.758 1 97.12 184 PRO B C 1
ATOM 3320 O O . PRO B 1 184 ? 13.492 -19.359 -7.023 1 97.12 184 PRO B O 1
ATOM 3323 N N . PRO B 1 185 ? 15.648 -19.891 -6.676 1 94.19 185 PRO B N 1
ATOM 3324 C CA . PRO B 1 185 ? 16.094 -18.5 -6.734 1 94.19 185 PRO B CA 1
ATOM 3325 C C . PRO B 1 185 ? 15.75 -17.812 -8.055 1 94.19 185 PRO B C 1
ATOM 3327 O O . PRO B 1 185 ? 15.594 -16.594 -8.102 1 94.19 185 PRO B O 1
ATOM 3330 N N . PHE B 1 186 ? 15.602 -18.625 -9.102 1 94.81 186 PHE B N 1
ATOM 3331 C CA . PHE B 1 186 ? 15.352 -18.016 -10.406 1 94.81 186 PHE B CA 1
ATOM 3332 C C . PHE B 1 186 ? 13.883 -17.625 -10.555 1 94.81 186 PHE B C 1
ATOM 3334 O O . PHE B 1 186 ? 13.523 -16.875 -11.461 1 94.81 186 PHE B O 1
ATOM 3341 N N . LEU B 1 187 ? 13.055 -18.219 -9.719 1 96.12 187 LEU B N 1
ATOM 3342 C CA . LEU B 1 187 ? 11.609 -18 -9.82 1 96.12 187 LEU B CA 1
ATOM 3343 C C . LEU B 1 187 ? 11.164 -16.875 -8.891 1 96.12 187 LEU B C 1
ATOM 3345 O O . LEU B 1 187 ? 11.648 -16.766 -7.766 1 96.12 187 LEU B O 1
ATOM 3349 N N . GLY B 1 188 ? 10.164 -16.047 -9.43 1 95.12 188 GLY B N 1
ATOM 3350 C CA . GLY B 1 188 ? 9.617 -14.922 -8.68 1 95.12 188 GLY B CA 1
ATOM 3351 C C . GLY B 1 188 ? 8.852 -13.938 -9.555 1 95.12 188 GLY B C 1
ATOM 3352 O O . GLY B 1 188 ? 9.227 -13.695 -10.695 1 95.12 188 GLY B O 1
ATOM 3353 N N . LYS B 1 189 ? 7.93 -13.336 -8.914 1 97.75 189 LYS B N 1
ATOM 3354 C CA . LYS B 1 189 ? 7.059 -12.414 -9.641 1 97.75 189 LYS B CA 1
ATOM 3355 C C . LYS B 1 189 ? 7.816 -11.164 -10.078 1 97.75 189 LYS B C 1
ATOM 3357 O O . LYS B 1 189 ? 7.559 -10.617 -11.148 1 97.75 189 LYS B O 1
ATOM 3362 N N . ARG B 1 190 ? 8.797 -10.789 -9.281 1 96.81 190 ARG B N 1
ATOM 3363 C CA . ARG B 1 190 ? 9.516 -9.547 -9.539 1 96.81 190 ARG B CA 1
ATOM 3364 C C . ARG B 1 190 ? 10.273 -9.609 -10.859 1 96.81 190 ARG B C 1
ATOM 3366 O O . ARG B 1 190 ? 10.141 -8.719 -11.703 1 96.81 190 ARG B O 1
ATOM 3373 N N . ALA B 1 191 ? 11.062 -10.688 -11.039 1 96.69 191 ALA B N 1
ATOM 3374 C CA . ALA B 1 191 ? 11.859 -10.828 -12.258 1 96.69 191 ALA B CA 1
ATOM 3375 C C . ALA B 1 191 ? 10.969 -10.875 -13.492 1 96.69 191 ALA B C 1
ATOM 3377 O O . ALA B 1 191 ? 11.312 -10.305 -14.531 1 96.69 191 ALA B O 1
ATOM 3378 N N . ALA B 1 192 ? 9.891 -11.555 -13.383 1 98.38 192 ALA B N 1
ATOM 3379 C CA . ALA B 1 192 ? 8.969 -11.688 -14.508 1 98.38 192 ALA B CA 1
ATOM 3380 C C . ALA B 1 192 ? 8.367 -10.328 -14.875 1 98.38 192 ALA B C 1
ATOM 3382 O O . ALA B 1 192 ? 8.297 -9.977 -16.047 1 98.38 192 ALA B O 1
ATOM 3383 N N . VAL B 1 193 ? 7.93 -9.539 -13.906 1 98.31 193 VAL B N 1
ATOM 3384 C CA . VAL B 1 193 ? 7.348 -8.219 -14.156 1 98.31 193 VAL B CA 1
ATOM 3385 C C . VAL B 1 193 ? 8.406 -7.293 -14.758 1 98.31 193 VAL B C 1
ATOM 3387 O O . VAL B 1 193 ? 8.117 -6.523 -15.672 1 98.31 193 VAL B O 1
ATOM 3390 N N . ALA B 1 194 ? 9.648 -7.355 -14.211 1 97.44 194 ALA B N 1
ATOM 3391 C CA . ALA B 1 194 ? 10.727 -6.547 -14.773 1 97.44 194 ALA B CA 1
ATOM 3392 C C . ALA B 1 194 ? 10.914 -6.844 -16.266 1 97.44 194 ALA B C 1
ATOM 3394 O O . ALA B 1 194 ? 11.016 -5.926 -17.078 1 97.44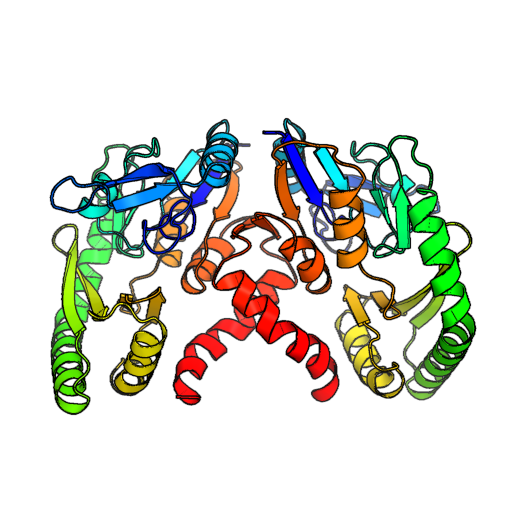 194 ALA B O 1
ATOM 3395 N N . PHE B 1 195 ? 10.977 -8.141 -16.594 1 97.56 195 PHE B N 1
ATOM 3396 C CA . PHE B 1 195 ? 11.102 -8.555 -17.984 1 97.56 195 PHE B CA 1
ATOM 3397 C C . PHE B 1 195 ? 9.93 -8.055 -18.812 1 97.56 195 PHE B C 1
ATOM 3399 O O . PHE B 1 195 ? 10.109 -7.539 -19.922 1 97.56 195 PHE B O 1
ATOM 3406 N N . PHE B 1 196 ? 8.711 -8.18 -18.297 1 96.88 196 PHE B N 1
ATOM 3407 C CA . PHE B 1 196 ? 7.488 -7.754 -18.969 1 96.88 196 PHE B CA 1
ATOM 3408 C C . PHE B 1 196 ? 7.527 -6.258 -19.25 1 96.88 196 PHE B C 1
ATOM 3410 O O . PHE B 1 196 ? 7.215 -5.828 -20.375 1 96.88 196 PHE B O 1
ATOM 3417 N N . LEU B 1 197 ? 7.91 -5.453 -18.281 1 95.44 197 LEU B N 1
ATOM 3418 C CA . LEU B 1 197 ? 8 -4 -18.406 1 95.44 197 LEU B CA 1
ATOM 3419 C C . LEU B 1 197 ? 8.969 -3.615 -19.516 1 95.44 197 LEU B C 1
ATOM 3421 O O . LEU B 1 197 ? 8.727 -2.66 -20.266 1 95.44 197 LEU B O 1
ATOM 3425 N N . GLU B 1 198 ? 9.984 -4.359 -19.641 1 93.5 198 GLU B N 1
ATOM 3426 C CA . GLU B 1 198 ? 11.039 -4.051 -20.609 1 93.5 198 GLU B CA 1
ATOM 3427 C C . GLU B 1 198 ? 10.648 -4.484 -22.016 1 93.5 198 GLU B C 1
ATOM 3429 O O . GLU B 1 198 ? 11.062 -3.863 -23 1 93.5 198 GLU B O 1
ATOM 3434 N N . THR B 1 199 ? 9.797 -5.465 -22.125 1 91.62 199 THR B N 1
ATOM 3435 C CA . THR B 1 199 ? 9.719 -6.121 -23.422 1 91.62 199 THR B CA 1
ATOM 3436 C C . THR B 1 199 ? 8.305 -6.027 -23.984 1 91.62 199 THR B C 1
ATOM 3438 O O . THR B 1 199 ? 8.102 -6.152 -25.203 1 91.62 199 THR B O 1
ATOM 3441 N N . GLN B 1 200 ? 7.312 -5.816 -23.188 1 87.75 200 GLN B N 1
ATOM 3442 C CA . GLN B 1 200 ? 5.953 -6.078 -23.656 1 87.75 200 GLN B CA 1
ATOM 3443 C C . GLN B 1 200 ? 5.148 -4.785 -23.75 1 87.75 200 GLN B C 1
ATOM 3445 O O . GLN B 1 200 ? 4.035 -4.781 -24.281 1 87.75 200 GLN B O 1
ATOM 3450 N N . LEU B 1 201 ? 5.555 -3.717 -23.203 1 86.5 201 LEU B N 1
ATOM 3451 C CA . LEU B 1 201 ? 4.699 -2.539 -23.094 1 86.5 201 LEU B CA 1
ATOM 3452 C C . LEU B 1 201 ? 5.152 -1.444 -24.062 1 86.5 201 LEU B C 1
ATOM 3454 O O . LEU B 1 201 ? 4.469 -0.432 -24.219 1 86.5 201 LEU B O 1
ATOM 3458 N N . GLY B 1 202 ? 6.133 -1.733 -24.875 1 81.44 202 GLY B N 1
ATOM 3459 C CA . GLY B 1 202 ? 6.543 -0.768 -25.891 1 81.44 202 GLY B CA 1
ATOM 3460 C C . GLY B 1 202 ? 7.207 0.463 -25.297 1 81.44 202 GLY B C 1
ATOM 3461 O O . GLY B 1 202 ? 7.566 0.478 -24.125 1 81.44 202 GLY B O 1
ATOM 3462 N N . ASP B 1 203 ? 7.258 1.478 -26.266 1 85.31 203 ASP B N 1
ATOM 3463 C CA . ASP B 1 203 ? 7.949 2.707 -25.891 1 85.31 203 ASP B CA 1
ATOM 3464 C C . ASP B 1 203 ? 6.961 3.775 -25.422 1 85.31 203 ASP B C 1
ATOM 3466 O O . ASP B 1 203 ? 5.766 3.684 -25.703 1 85.31 203 ASP B O 1
ATOM 3470 N N . GLY B 1 204 ? 7.285 4.668 -24.547 1 87.81 204 GLY B N 1
ATOM 3471 C CA . GLY B 1 204 ? 6.465 5.781 -24.094 1 87.81 204 GLY B CA 1
ATOM 3472 C C . GLY B 1 204 ? 6.289 5.82 -22.594 1 87.81 204 GLY B C 1
ATOM 3473 O O . GLY B 1 204 ? 6.664 4.879 -21.891 1 87.81 204 GLY B O 1
ATOM 3474 N N . PRO B 1 205 ? 5.684 6.871 -22.156 1 92.38 205 PRO B N 1
ATOM 3475 C CA . PRO B 1 205 ? 5.527 7.027 -20.703 1 92.38 205 PRO B CA 1
ATOM 3476 C C . PRO B 1 205 ? 4.457 6.102 -20.125 1 92.38 20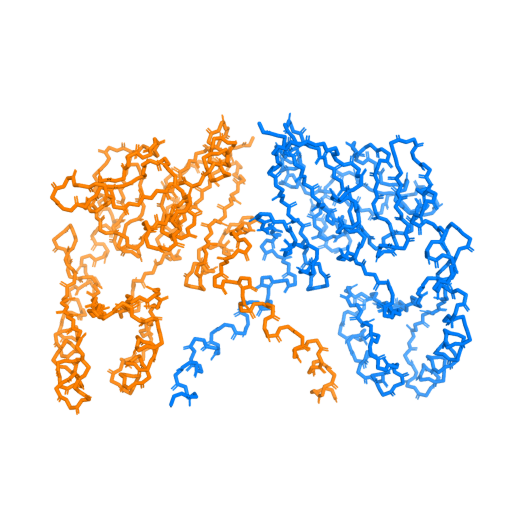5 PRO B C 1
ATOM 3478 O O . PRO B 1 205 ? 3.396 5.93 -20.734 1 92.38 205 PRO B O 1
ATOM 3481 N N . LEU B 1 206 ? 4.723 5.441 -19.125 1 94.94 206 LEU B N 1
ATOM 3482 C CA . LEU B 1 206 ? 3.832 4.512 -18.438 1 94.94 206 LEU B CA 1
ATOM 3483 C C . LEU B 1 206 ? 3.566 4.965 -17 1 94.94 206 LEU B C 1
ATOM 3485 O O . LEU B 1 206 ? 4.449 5.527 -16.344 1 94.94 206 LEU B O 1
ATOM 3489 N N . LEU B 1 207 ? 2.369 4.84 -16.625 1 97.19 207 LEU B N 1
ATOM 3490 C CA . LEU B 1 207 ? 1.981 4.863 -15.211 1 97.19 207 LEU B CA 1
ATOM 3491 C C . LEU B 1 207 ? 1.634 3.461 -14.719 1 97.19 207 LEU B C 1
ATOM 3493 O O . LEU B 1 207 ? 0.703 2.832 -15.234 1 97.19 207 LEU B O 1
ATOM 3497 N N . THR B 1 208 ? 2.408 2.98 -13.766 1 97.75 208 THR B N 1
ATOM 3498 C CA . THR B 1 208 ? 2.271 1.582 -13.375 1 97.75 208 THR B CA 1
ATOM 3499 C C . THR B 1 208 ? 1.839 1.469 -11.914 1 97.75 208 THR B C 1
ATOM 3501 O O . THR B 1 208 ? 2.299 2.234 -11.062 1 97.75 208 THR B O 1
ATOM 3504 N N . ILE B 1 209 ? 0.934 0.539 -11.656 1 98.25 209 ILE B N 1
ATOM 3505 C CA . ILE B 1 209 ? 0.513 0.181 -10.305 1 98.25 209 ILE B CA 1
ATOM 3506 C C . ILE B 1 209 ? 0.768 -1.305 -10.062 1 98.25 209 ILE B C 1
ATOM 3508 O O . ILE B 1 209 ? 0.416 -2.146 -10.891 1 98.25 209 ILE B O 1
ATOM 3512 N N . GLY B 1 210 ? 1.496 -1.61 -9.039 1 98.38 210 GLY B N 1
ATOM 3513 C CA . GLY B 1 210 ? 1.545 -2.971 -8.523 1 98.38 210 GLY B CA 1
ATOM 3514 C C . GLY B 1 210 ? 0.509 -3.244 -7.449 1 98.38 210 GLY B C 1
ATOM 3515 O O . GLY B 1 210 ? 0.452 -2.537 -6.441 1 98.38 210 GLY B O 1
ATOM 3516 N N . PHE B 1 211 ? -0.343 -4.223 -7.645 1 98.5 211 PHE B N 1
ATOM 3517 C CA . PHE B 1 211 ? -1.479 -4.531 -6.785 1 98.5 211 PHE B CA 1
ATOM 3518 C C . PHE B 1 211 ? -1.375 -5.953 -6.246 1 98.5 211 PHE B C 1
ATOM 3520 O O . PHE B 1 211 ? -1.514 -6.922 -6.996 1 98.5 211 PHE B O 1
ATOM 3527 N N . GLY B 1 212 ? -1.082 -6.062 -4.961 1 97.5 212 GLY B N 1
ATOM 3528 C CA . GLY B 1 212 ? -0.888 -7.371 -4.355 1 97.5 212 GLY B CA 1
ATOM 3529 C C . GLY B 1 212 ? -1.309 -7.422 -2.896 1 97.5 212 GLY B C 1
ATOM 3530 O O . GLY B 1 212 ? -1.486 -6.379 -2.26 1 97.5 212 GLY B O 1
ATOM 3531 N N . ASP B 1 213 ? -1.41 -8.672 -2.34 1 96.12 213 ASP B N 1
ATOM 3532 C CA . ASP B 1 213 ? -1.843 -8.844 -0.957 1 96.12 213 ASP B CA 1
ATOM 3533 C C . ASP B 1 213 ? -0.745 -9.492 -0.117 1 96.12 213 ASP B C 1
ATOM 3535 O O . ASP B 1 213 ? -0.726 -9.352 1.107 1 96.12 213 ASP B O 1
ATOM 3539 N N . SER B 1 214 ? 0.135 -10.234 -0.74 1 93.12 214 SER B N 1
ATOM 3540 C CA . SER B 1 214 ? 1.122 -11.031 -0.027 1 93.12 214 SER B CA 1
ATOM 3541 C C . SER B 1 214 ? 2.467 -10.32 0.052 1 93.12 214 SER B C 1
ATOM 3543 O O . SER B 1 214 ? 2.771 -9.469 -0.789 1 93.12 214 SER B O 1
ATOM 3545 N N . LEU B 1 215 ? 3.271 -10.68 1.001 1 90.44 215 LEU B N 1
ATOM 3546 C CA . LEU B 1 215 ? 4.602 -10.094 1.157 1 90.44 215 LEU B CA 1
ATOM 3547 C C . LEU B 1 215 ? 5.492 -10.445 -0.028 1 90.44 215 LEU B C 1
ATOM 3549 O O . LEU B 1 215 ? 6.363 -9.664 -0.412 1 90.44 215 LEU B O 1
ATOM 3553 N N . THR B 1 216 ? 5.227 -11.602 -0.652 1 90.5 216 THR B N 1
ATOM 3554 C CA . THR B 1 216 ? 6.031 -12.008 -1.8 1 90.5 216 THR B CA 1
ATOM 3555 C C . THR B 1 216 ? 5.684 -11.172 -3.027 1 90.5 216 THR B C 1
ATOM 3557 O O . THR B 1 216 ? 6.395 -11.211 -4.035 1 90.5 216 THR B O 1
ATOM 3560 N N . ASP B 1 217 ? 4.629 -10.359 -2.926 1 95 217 ASP B N 1
ATOM 3561 C CA . ASP B 1 217 ? 4.254 -9.477 -4.027 1 95 217 ASP B CA 1
ATOM 3562 C C . ASP B 1 217 ? 5.051 -8.18 -3.988 1 95 217 ASP B C 1
ATOM 3564 O O . ASP B 1 217 ? 5.09 -7.438 -4.973 1 95 217 ASP B O 1
ATOM 3568 N N . LEU B 1 218 ? 5.664 -7.844 -2.855 1 94 218 LEU B N 1
ATOM 3569 C CA . LEU B 1 218 ? 6.352 -6.57 -2.678 1 94 218 LEU B CA 1
ATOM 3570 C C . LEU B 1 218 ? 7.434 -6.383 -3.734 1 94 218 LEU B C 1
ATOM 3572 O O . LEU B 1 218 ? 7.684 -5.262 -4.18 1 94 218 LEU B O 1
ATOM 3576 N N . GLY B 1 219 ? 8.047 -7.469 -4.082 1 93.19 219 GLY B N 1
ATOM 3577 C CA . GLY B 1 219 ? 9.094 -7.387 -5.094 1 93.19 219 GLY B CA 1
ATOM 3578 C C . GLY B 1 219 ? 8.625 -6.734 -6.379 1 93.19 219 GLY B C 1
ATOM 3579 O O . GLY B 1 219 ? 9.227 -5.758 -6.84 1 93.19 219 GLY B O 1
ATOM 3580 N N . PHE B 1 220 ? 7.5 -7.301 -6.922 1 96.38 220 PHE B N 1
ATOM 3581 C CA . PHE B 1 220 ? 7.082 -6.734 -8.195 1 96.38 220 PHE B CA 1
ATOM 3582 C C . PHE B 1 220 ? 6.363 -5.406 -7.992 1 96.38 220 PHE B C 1
ATOM 3584 O O . PHE B 1 220 ? 6.414 -4.527 -8.852 1 96.38 220 PHE B O 1
ATOM 3591 N N . MET B 1 221 ? 5.719 -5.211 -6.859 1 96.88 221 MET B N 1
ATOM 3592 C CA . MET B 1 221 ? 5.051 -3.949 -6.559 1 96.88 221 MET B CA 1
ATOM 3593 C C . MET B 1 221 ? 6.051 -2.799 -6.535 1 96.88 221 MET B C 1
ATOM 3595 O O . MET B 1 221 ? 5.738 -1.688 -6.965 1 96.88 221 MET B O 1
ATOM 3599 N N . SER B 1 222 ? 7.258 -3.076 -6.086 1 94.75 222 SER B N 1
ATOM 3600 C CA . SER B 1 222 ? 8.289 -2.059 -5.949 1 94.75 222 SER B CA 1
ATOM 3601 C C . SER B 1 222 ? 8.82 -1.621 -7.312 1 94.75 222 SER B C 1
ATOM 3603 O O . SER B 1 222 ? 9.492 -0.593 -7.422 1 94.75 222 SER B O 1
ATOM 3605 N N . LEU B 1 223 ? 8.609 -2.387 -8.328 1 96.31 223 LEU B N 1
ATOM 3606 C CA . LEU B 1 223 ? 9.023 -2.025 -9.68 1 96.31 223 LEU B CA 1
ATOM 3607 C C . LEU B 1 223 ? 8.078 -0.986 -10.273 1 96.31 223 LEU B C 1
ATOM 3609 O O . LEU B 1 223 ? 8.391 -0.379 -11.305 1 96.31 223 LEU B O 1
ATOM 3613 N N . CYS B 1 224 ? 6.906 -0.791 -9.648 1 97.56 224 CYS B N 1
ATOM 3614 C CA . CYS B 1 224 ? 5.855 0.074 -10.172 1 97.56 224 CYS B CA 1
ATOM 3615 C C . CYS B 1 224 ? 5.914 1.455 -9.531 1 97.56 224 CYS B C 1
ATOM 3617 O O . CYS B 1 224 ? 6.617 1.655 -8.539 1 97.56 224 CYS B O 1
ATOM 3619 N N . ASP B 1 225 ? 5.203 2.418 -10.156 1 97.5 225 ASP B N 1
ATOM 3620 C CA . ASP B 1 225 ? 5.168 3.779 -9.625 1 97.5 225 ASP B CA 1
ATOM 3621 C C . ASP B 1 225 ? 4.414 3.836 -8.305 1 97.5 225 ASP B C 1
ATOM 3623 O O . ASP B 1 225 ? 4.762 4.625 -7.418 1 97.5 225 ASP B O 1
ATOM 3627 N N . TYR B 1 226 ? 3.393 3.029 -8.188 1 98.12 226 TYR B N 1
ATOM 3628 C CA . TYR B 1 226 ? 2.559 2.967 -6.992 1 98.12 226 TYR B CA 1
ATOM 3629 C C . TYR B 1 226 ? 2.283 1.521 -6.594 1 98.12 226 TYR B C 1
ATOM 3631 O O . TYR B 1 226 ? 2.266 0.629 -7.445 1 98.12 226 TYR B O 1
ATOM 3639 N N . ALA B 1 227 ? 2.123 1.301 -5.336 1 97.81 227 ALA B N 1
ATOM 3640 C CA . ALA B 1 227 ? 1.75 0.003 -4.777 1 97.81 227 ALA B CA 1
ATOM 3641 C C . ALA B 1 227 ? 0.373 0.064 -4.125 1 97.81 227 ALA B C 1
ATOM 3643 O O . ALA B 1 227 ? 0.062 1.016 -3.404 1 97.81 227 ALA B O 1
ATOM 3644 N N . LEU B 1 228 ? -0.426 -0.888 -4.418 1 98.06 228 LEU B N 1
ATOM 3645 C CA . LEU B 1 228 ? -1.806 -1.001 -3.957 1 98.06 228 LEU B CA 1
ATOM 3646 C C . LEU B 1 228 ? -2.043 -2.344 -3.273 1 98.06 228 LEU B C 1
ATOM 3648 O O . LEU B 1 228 ? -1.542 -3.373 -3.729 1 98.06 228 LEU B O 1
ATOM 3652 N N . THR B 1 229 ? -2.756 -2.334 -2.123 1 97.94 229 THR B N 1
ATOM 3653 C CA . THR B 1 229 ? -3.029 -3.578 -1.412 1 97.94 229 THR B CA 1
ATOM 3654 C C . THR B 1 229 ? -4.398 -3.527 -0.74 1 97.94 229 THR B C 1
ATOM 3656 O O . THR B 1 229 ? -4.832 -2.469 -0.278 1 97.94 229 THR B O 1
ATOM 3659 N N . PRO B 1 230 ? -5.102 -4.668 -0.721 1 97.12 230 PRO B N 1
ATOM 3660 C CA . PRO B 1 230 ? -6.312 -4.699 0.102 1 97.12 230 PRO B CA 1
ATOM 3661 C C . PRO B 1 230 ? -6.023 -4.473 1.585 1 97.12 230 PRO B C 1
ATOM 3663 O O . PRO B 1 230 ? -4.98 -4.902 2.086 1 97.12 230 PRO B O 1
ATOM 3666 N N . SER B 1 231 ? -6.918 -3.85 2.326 1 90.62 231 SER B N 1
ATOM 3667 C CA . SER B 1 231 ? -6.699 -3.529 3.732 1 90.62 231 SER B CA 1
ATOM 3668 C C . SER B 1 231 ? -6.602 -4.793 4.578 1 90.62 231 SER B C 1
ATOM 3670 O O . SER B 1 231 ? -5.934 -4.801 5.617 1 90.62 231 SER B O 1
ATOM 3672 N N . ARG B 1 232 ? -7.316 -5.84 4.145 1 87.12 232 ARG B N 1
ATOM 3673 C CA . ARG B 1 232 ? -7.211 -7.113 4.852 1 87.12 232 ARG B CA 1
ATOM 3674 C C . ARG B 1 232 ? -6.219 -8.039 4.16 1 87.12 232 ARG B C 1
ATOM 3676 O O . ARG B 1 232 ? -6.59 -9.125 3.695 1 87.12 232 ARG B O 1
ATOM 3683 N N . SER B 1 233 ? -5.043 -7.594 4.039 1 91.81 233 SER B N 1
ATOM 3684 C CA . SER B 1 233 ? -3.969 -8.328 3.377 1 91.81 233 SER B CA 1
ATOM 3685 C C . SER B 1 233 ? -2.848 -8.672 4.352 1 91.81 233 SER B C 1
ATOM 3687 O O . SER B 1 233 ? -2.789 -8.125 5.457 1 91.81 233 SER B O 1
ATOM 3689 N N . GLN B 1 234 ? -1.982 -9.625 3.932 1 88.62 234 GLN B N 1
ATOM 3690 C CA . GLN B 1 234 ? -0.763 -9.93 4.672 1 88.62 234 GLN B CA 1
ATOM 3691 C C . GLN B 1 234 ? 0.123 -8.695 4.809 1 88.62 234 GLN B C 1
ATOM 3693 O O . GLN B 1 234 ? 0.722 -8.469 5.859 1 88.62 234 GLN B O 1
ATOM 3698 N N . ILE B 1 235 ? 0.161 -7.918 3.812 1 91.25 235 ILE B N 1
ATOM 3699 C CA . ILE B 1 235 ? 1.024 -6.742 3.764 1 91.25 235 ILE B CA 1
ATOM 3700 C C . ILE B 1 235 ? 0.601 -5.746 4.84 1 91.25 235 ILE B C 1
ATOM 3702 O O . ILE B 1 235 ? 1.414 -5.336 5.672 1 91.25 235 ILE B O 1
ATOM 3706 N N . LEU B 1 236 ? -0.641 -5.379 4.883 1 90.88 236 LEU B N 1
ATOM 3707 C CA . LEU B 1 236 ? -1.089 -4.391 5.855 1 90.88 236 LEU B CA 1
ATOM 3708 C C . LEU B 1 236 ? -1.08 -4.973 7.266 1 90.88 236 LEU B C 1
ATOM 3710 O O . LEU B 1 236 ? -0.821 -4.258 8.234 1 90.88 236 LEU B O 1
ATOM 3714 N N . GLY B 1 237 ? -1.418 -6.281 7.32 1 86.75 237 GLY B N 1
ATOM 3715 C CA . GLY B 1 237 ? -1.288 -6.938 8.617 1 86.75 237 GLY B CA 1
ATOM 3716 C C . GLY B 1 237 ? 0.116 -6.859 9.18 1 86.75 237 GLY B C 1
ATOM 3717 O O . GLY B 1 237 ? 0.296 -6.562 10.367 1 86.75 237 GLY B O 1
ATOM 3718 N N . PHE B 1 238 ? 1.044 -7.121 8.359 1 86.25 238 PHE B N 1
ATOM 3719 C CA . PHE B 1 238 ? 2.447 -7.047 8.75 1 86.25 238 PHE B CA 1
ATOM 3720 C C . PHE B 1 238 ? 2.816 -5.629 9.172 1 86.25 238 PHE B C 1
ATOM 3722 O O . PHE B 1 238 ? 3.467 -5.438 10.203 1 86.25 238 PHE B O 1
ATOM 3729 N N . LEU B 1 239 ? 2.4 -4.664 8.422 1 86.44 239 LEU B N 1
ATOM 3730 C CA . LEU B 1 239 ? 2.693 -3.268 8.727 1 86.44 239 LEU B CA 1
ATOM 3731 C C . LEU B 1 239 ? 2.08 -2.861 10.062 1 86.44 239 LEU B C 1
ATOM 3733 O O . LEU B 1 239 ? 2.744 -2.227 10.883 1 86.44 239 LEU B O 1
ATOM 3737 N N . ASN B 1 240 ? 0.887 -3.279 10.258 1 81.69 240 ASN B N 1
ATOM 3738 C CA . ASN B 1 240 ? 0.156 -2.883 11.461 1 81.69 240 ASN B CA 1
ATOM 3739 C C . ASN B 1 240 ? 0.733 -3.537 12.711 1 81.69 240 ASN B C 1
ATOM 3741 O O . ASN B 1 240 ? 0.62 -2.992 13.812 1 81.69 240 ASN B O 1
ATOM 3745 N N . THR B 1 241 ? 1.284 -4.684 12.539 1 78.25 241 THR B N 1
ATOM 3746 C CA . THR B 1 241 ? 1.813 -5.398 13.695 1 78.25 241 THR B CA 1
ATOM 3747 C C . THR B 1 241 ? 3.256 -4.984 13.977 1 78.25 241 THR B C 1
ATOM 3749 O O . THR B 1 241 ? 3.715 -5.043 15.117 1 78.25 241 THR B O 1
ATOM 3752 N N . THR B 1 242 ? 3.98 -4.598 13.023 1 72 242 THR B N 1
ATOM 3753 C CA . THR B 1 242 ? 5.41 -4.344 13.164 1 72 242 THR B CA 1
ATOM 3754 C C . THR B 1 242 ? 5.676 -2.861 13.414 1 72 242 THR B C 1
ATOM 3756 O O . THR B 1 242 ? 6.613 -2.508 14.133 1 72 242 THR B O 1
ATOM 3759 N N . TRP B 1 243 ? 4.836 -2.055 12.914 1 64.12 243 TRP B N 1
ATOM 3760 C CA . TRP B 1 243 ? 5.117 -0.624 12.961 1 64.12 243 TRP B CA 1
ATOM 3761 C C . TRP B 1 243 ? 5.027 -0.105 14.398 1 64.12 243 TRP B C 1
ATOM 3763 O O . TRP B 1 243 ? 5.805 0.765 14.797 1 64.12 243 TRP B O 1
ATOM 3773 N N . PRO B 1 244 ? 3.908 -0.451 15.109 1 59.28 244 PRO B N 1
ATOM 3774 C CA . PRO B 1 244 ? 3.949 0.133 16.453 1 59.28 244 PRO B CA 1
ATOM 3775 C C . PRO B 1 244 ? 5.285 -0.103 17.156 1 59.28 244 PRO B C 1
ATOM 3777 O O . PRO B 1 244 ? 5.77 0.775 17.875 1 59.28 244 PRO B O 1
ATOM 3780 N N . ALA B 1 245 ? 5.781 -1.269 16.906 1 50.69 245 ALA B N 1
ATOM 3781 C CA . ALA B 1 245 ? 7.055 -1.612 17.531 1 50.69 245 ALA B CA 1
ATOM 3782 C C . ALA B 1 245 ? 8.195 -0.793 16.938 1 50.69 245 ALA B C 1
ATOM 3784 O O . ALA B 1 245 ? 9.102 -0.365 17.656 1 50.69 245 ALA B O 1
ATOM 3785 N N . VAL B 1 246 ? 8.25 -0.676 15.688 1 47.09 246 VAL B N 1
ATOM 3786 C CA . VAL B 1 246 ? 9.305 0.077 15.023 1 47.09 246 VAL B CA 1
ATOM 3787 C C . VAL B 1 246 ? 9.18 1.56 15.375 1 47.09 246 VAL B C 1
ATOM 3789 O O . VAL B 1 246 ? 10.188 2.238 15.594 1 47.09 246 VAL B O 1
ATOM 3792 N N . ALA B 1 247 ? 7.883 2.016 15.336 1 48.62 247 ALA B N 1
ATOM 3793 C CA . ALA B 1 247 ? 7.68 3.387 15.805 1 48.62 247 ALA B CA 1
ATOM 3794 C C . ALA B 1 247 ? 8.273 3.59 17.188 1 48.62 247 ALA B C 1
ATOM 3796 O O . ALA B 1 247 ? 8.875 4.633 17.469 1 48.62 247 ALA B O 1
ATOM 3797 N N . ALA B 1 248 ? 8.016 2.508 18.016 1 46.72 248 ALA B N 1
ATOM 3798 C CA . ALA B 1 248 ? 8.594 2.537 19.359 1 46.72 248 ALA B CA 1
ATOM 3799 C C . ALA B 1 248 ? 10.109 2.354 19.297 1 46.72 248 ALA B C 1
ATOM 3801 O O . ALA B 1 248 ? 10.836 2.904 20.141 1 46.72 248 ALA B O 1
ATOM 3802 N N . MET B 1 249 ? 10.547 1.327 18.531 1 40.88 249 MET B N 1
ATOM 3803 C CA . MET B 1 249 ? 11.969 0.982 18.484 1 40.88 249 MET B CA 1
ATOM 3804 C C . MET B 1 249 ? 12.789 2.133 17.906 1 40.88 249 MET B C 1
ATOM 3806 O O . MET B 1 249 ? 13.977 2.264 18.203 1 40.88 249 MET B O 1
ATOM 3810 N N . ALA B 1 250 ? 12.352 2.709 16.812 1 37.31 250 ALA B N 1
ATOM 3811 C CA . ALA B 1 250 ? 13.133 3.91 16.516 1 37.31 250 ALA B CA 1
ATOM 3812 C C . ALA B 1 250 ? 13.445 4.684 17.797 1 37.31 250 ALA B C 1
ATOM 3814 O O . ALA B 1 250 ? 14.352 5.523 17.812 1 37.31 250 ALA B O 1
ATOM 3815 N N . ASP B 1 251 ? 12.711 4.414 18.75 1 31.78 251 ASP B N 1
ATOM 3816 C CA . ASP B 1 251 ? 12.992 4.945 20.078 1 31.78 251 ASP B CA 1
ATOM 3817 C C . ASP B 1 251 ? 14.188 4.23 20.703 1 31.78 251 ASP B C 1
ATOM 3819 O O . ASP B 1 251 ? 14.992 4.852 21.406 1 31.78 251 ASP B O 1
ATOM 3823 N N . SER B 1 252 ? 14.133 2.85 20.766 1 28.42 252 SER B N 1
ATOM 3824 C CA . SER B 1 252 ? 15.148 2.139 21.547 1 28.42 252 SER B CA 1
ATOM 3825 C C . SER B 1 252 ? 16.484 2.09 20.812 1 28.42 252 SER B C 1
ATOM 3827 O O . SER B 1 252 ? 17.5 1.735 21.391 1 28.42 252 SER B O 1
ATOM 3829 N N . ALA B 1 253 ? 16.5 1.771 19.578 1 31.22 253 ALA B N 1
ATOM 3830 C CA . ALA B 1 253 ? 17.828 1.729 18.969 1 31.22 253 ALA B CA 1
ATOM 3831 C C . ALA B 1 253 ? 18.469 3.115 18.953 1 31.22 253 ALA B C 1
ATOM 3833 O O . ALA B 1 253 ? 19.578 3.287 18.453 1 31.22 253 ALA B O 1
ATOM 3834 N N . ALA B 1 254 ? 17.766 4.102 19.25 1 26.11 254 ALA B N 1
ATOM 3835 C CA . ALA B 1 254 ? 18.547 5.277 19.594 1 26.11 254 ALA B CA 1
ATOM 3836 C C . ALA B 1 254 ? 19.031 5.203 21.047 1 26.11 254 ALA B C 1
ATOM 3838 O O . ALA B 1 254 ? 18.266 4.832 21.938 1 26.11 254 ALA B O 1
#

pLDDT: mean 92.37, std 12.11, range [25.88, 98.81]

Secondary structure (DSSP, 8-state):
-EEEEEE--BTTTBEETTT-TT--EEEEE-TTS-EEEEE-HHHHHHHHHHHTTSEEEEB-SS-HHHHTTB-SS--S-EEEGGGTEEE-TTSSBPHHHHHHHHHHHHHHHHHHHHHHHHHHHHHHHH---EEEEEEEETTEEEEEEEEETT--HHHHHHHHHHHGGGSPTT-EEEEETTEEEEE-TT--HHHHHHHHHHHTS-SS-EEEEEE-SSGGGHHHHTTSSEEEEESSSHHHHHHHHHHHHHHHHTTT--/-EEEEEE--BTTTBEETTT-TT--EEEEE-TTS-EEEEE-HHHHHHHHHHHTTSEEEEB-SS-HHHHTTB-SS--S-EEEGGGTEEE-TTSSBPHHHHHHHHHHHHHHHHHHHHHHHHHHHHHHHH---EEEEEEEETTEEEEEEEEETT--HHHHHHHHHHHGGGSPTT-EEEEETTEEEEE-TT--HHHHHHHHHHHTS-SS-EEEEEE-SSGGGHHHHTTSSEEEEETTSHHHHHHHHHHHHHHHHTTT--

Nearest PDB structures (foldseek):
  6cj0-assembly1_B  TM=9.477E-01  e=4.264E-29  Pseudomonas aeruginosa
  5gvx-assembly1_A  TM=6.402E-01  e=2.637E-09  Mycobacterium tuberculosis H37Rv
  3pgv-assembly3_C  TM=5.998E-01  e=1.195E-07  Klebsiella pneumoniae subsp. pneumoniae MGH 78578
  1tj5-assembly1_A  TM=5.983E-01  e=3.826E-07  Synechocystis sp. PCC 6803
  3pgv-assembly1_A  TM=5.828E-01  e=6.418E-07  Klebsiella pneumoniae subsp. pneumoniae MGH 78578

Sequence (508 aa):
MRRVVFVDLDDTLFQTARKNPGAQTLAALDKDGKPLSFQSTRQVAFLEWLSADAVIVPVTGRSVEAFRRVTLPLGPRAICSFGGVILGADGLPHPEWHRQMSQKAQATARVMELLDDMVAQVLARTGVDARHHIIHDAELALYLSIKHNGGSAEETARLAQALAPAVPEGWTTHLNGANMALLPPFLGKRAAVAFFLETQLGDGPLLTIGFGDSLTDLGFMSLCDYALTPSRSQILGFLNTTWPAVAAMADSAAMRRVVFVDLDDTLFQTARKNPGAQTLAALDKDGKPLSFQSTRQVAFLEWLSADAVIVPVTGRSVEAFRRVTLPLGPRAICSFGGVILGADGLPHPEWHRQMSQKAQATARVMELLDDMVAQVLARTGVDARHHIIHDAELALYLSIKHNGGSAEETARLAQALAPAVPEGWTTHLNGANMALLPPFLGKRAAVAFFLETQLGDGPLLTIGFGDSLTDLGFMSLCDYALTPSRSQILGFLNTTWPAVAAMADSAA

Foldseek 3Di:
DAEAEEAEDDVFLKHFCVVPVQFDAAFFADPVRHGGIGGHPVSVVVVCVQVVGHQYEYQYLAALVRVVRTPDPNALFYQYNQRLFTAANVNDGDVVSPVVSQVVLVVCVVVQVVLQVVLVVLCVVVVFAKDKDQDDHPNGRWWIKIFGPVQALVVCVVSCVSSVVVQDPQWDWFGDGRIIIIGHNVGHSLVNLVVCVVPPPDDDDYQYAYEYQGPSSVNNRVVGPYYHYDCPGPVVVVCVVCVVVVVCVVVVVD/DAEAEEAEDDVFLKHFCVVPVQFDAAFFADPVRHGGIGGHPVSVVVVCVQVVGHQYEYQYLAALVRVVRTPDPNALFYQYNQRLFTAANVNDGDVVSPVVSQVVLVVCVVVQVVLQVVLVVLCVVVVFAKDKDQDDHPNGRWWIKIFGPVQALVVCVVSCVSSVVVQDPQWDWFGDGRIIIIGHNVGHSLVNLVVCVVPPPDDDDYQYAYEYQGPSSVNNRVVGPYYHYDCPGPVVVVCVVCVVVVVCVVVVVD

Organism: Rhodospirillum rubrum (strain ATCC 11170 / ATH 1.1.1 / DSM 467 / LMG 4362 / NCIMB 8255 / S1) (NCBI:txid269796)

Radius of gyration: 24.67 Å; Cα contacts (8 Å, |Δi|>4): 980; chains: 2; bounding box: 49×73×58 Å

Solvent-accessible surface area (backbone atoms only — not comparable to full-atom values): 26402 Å² total; per-residue (Å²): 123,51,36,38,33,42,26,32,41,83,62,49,51,29,29,40,47,86,80,35,70,86,30,73,45,77,35,24,36,44,98,85,70,42,88,44,23,19,16,37,74,62,38,49,54,47,51,52,61,52,53,72,74,28,49,56,34,43,43,28,67,42,39,65,71,57,50,68,34,41,66,60,95,53,75,50,34,31,28,20,41,33,30,57,40,43,27,32,85,85,48,43,70,34,65,70,61,43,53,54,42,48,54,52,31,62,72,41,44,65,60,51,52,54,45,53,50,49,53,52,50,50,32,65,74,71,64,57,64,57,51,70,49,74,42,67,48,96,89,30,62,63,34,40,40,36,35,36,72,82,58,36,41,67,57,36,50,52,48,48,32,72,43,43,85,69,55,58,88,71,46,44,79,46,77,58,55,24,35,35,34,46,31,44,66,91,49,33,44,30,64,37,46,55,52,41,61,72,68,70,66,68,86,76,66,72,44,35,34,12,33,31,22,48,68,79,37,48,59,35,19,57,76,22,58,24,30,34,29,43,36,88,19,57,46,46,48,50,48,66,67,47,38,64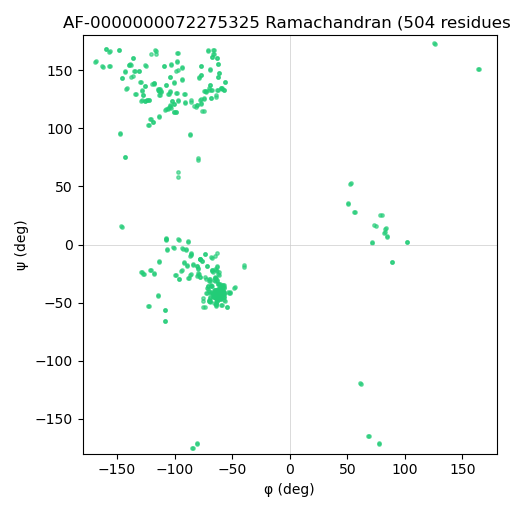,50,45,68,49,33,61,36,62,83,76,121,50,37,38,34,42,26,34,42,83,63,49,50,29,29,40,47,86,81,37,69,86,30,72,44,77,34,26,37,43,97,85,69,41,88,43,25,18,17,40,74,62,40,50,53,47,51,52,61,52,53,71,73,28,50,57,34,43,43,30,68,43,39,64,70,57,50,69,34,40,67,60,95,54,74,50,35,31,28,18,42,32,29,57,38,43,28,33,83,82,48,41,70,35,65,69,60,42,52,54,41,48,55,53,31,61,73,40,44,64,60,50,50,52,44,52,51,49,51,52,51,51,34,66,73,71,64,56,65,57,49,70,48,74,42,68,49,97,90,31,64,63,34,39,40,35,36,36,72,82,58,36,41,66,58,37,51,52,49,49,25,72,43,42,86,70,55,59,89,71,45,42,78,46,79,56,55,24,36,33,34,44,30,45,67,89,48,32,46,30,64,37,48,56,52,42,60,73,68,70,67,68,86,74,66,72,44,35,33,13,33,32,22,48,67,78,38,48,58,33,18,59,76,22,58,24,29,33,28,43,38,88,18,57,45,47,48,50,48,65,65,46,39,63,50,45,67,48,35,62,40,63,81,80

InterPro domains:
  IPR023214 HAD superfamily [G3DSA:3.40.50.1000] (2-127)
  IPR024197 Trehalose phosphatase-like [PIRSF030802] (2-237)
  IPR036412 HAD-like superfamily [SSF56784] (1-226)